Protein AF-0000000077736074 (afdb_homodimer)

Structure (mmCIF, N/CA/C/O backbone):
data_AF-0000000077736074-model_v1
#
loop_
_entity.id
_entity.type
_entity.pdbx_description
1 polymer Transposase
#
loop_
_atom_site.group_PDB
_atom_site.id
_atom_site.type_symbol
_atom_site.label_atom_id
_atom_site.label_alt_id
_atom_site.label_comp_id
_atom_site.label_asym_id
_atom_site.label_entity_id
_atom_site.label_seq_id
_atom_site.pdbx_PDB_ins_code
_atom_site.Cartn_x
_atom_site.Cartn_y
_atom_site.Cartn_z
_atom_site.occupancy
_atom_site.B_iso_or_equiv
_atom_site.auth_seq_id
_atom_site.auth_comp_id
_atom_site.auth_asym_id
_atom_site.auth_atom_id
_atom_site.pdbx_PDB_model_num
ATOM 1 N N . MET A 1 1 ? 5.012 41.062 -36.062 1 26.52 1 MET A N 1
ATOM 2 C CA . MET A 1 1 ? 4.418 39.875 -35.469 1 26.52 1 MET A CA 1
ATOM 3 C C . MET A 1 1 ? 5.164 39.5 -34.188 1 26.52 1 MET A C 1
ATOM 5 O O . MET A 1 1 ? 6.27 38.938 -34.25 1 26.52 1 MET A O 1
ATOM 9 N N . SER A 1 2 ? 4.98 40.219 -33 1 28.97 2 SER A N 1
ATOM 10 C CA . SER A 1 2 ? 5.742 40.312 -31.75 1 28.97 2 SER A CA 1
ATOM 11 C C . SER A 1 2 ? 5.59 39.031 -30.922 1 28.97 2 SER A C 1
ATOM 13 O O . SER A 1 2 ? 4.469 38.625 -30.625 1 28.97 2 SER A O 1
ATOM 15 N N . THR A 1 3 ? 6.508 37.969 -31.094 1 30.75 3 THR A N 1
ATOM 16 C CA . THR A 1 3 ? 6.645 36.688 -30.453 1 30.75 3 THR A CA 1
ATOM 17 C C . THR A 1 3 ? 6.723 36.812 -28.938 1 30.75 3 THR A C 1
ATOM 19 O O . THR A 1 3 ? 7.707 37.344 -28.406 1 30.75 3 THR A O 1
ATOM 22 N N . THR A 1 4 ? 5.594 37.125 -28.25 1 31.27 4 THR A N 1
ATOM 23 C CA . THR A 1 4 ? 5.449 37.281 -26.797 1 31.27 4 THR A CA 1
ATOM 24 C C . THR A 1 4 ? 5.883 36 -26.078 1 31.27 4 THR A C 1
ATOM 26 O O . THR A 1 4 ? 5.348 34.938 -26.344 1 31.27 4 THR A O 1
ATOM 29 N N . GLY A 1 5 ? 7.18 35.875 -25.719 1 29.95 5 GLY A N 1
ATOM 30 C CA . GLY A 1 5 ? 7.875 34.844 -24.969 1 29.95 5 GLY A CA 1
ATOM 31 C C . GLY A 1 5 ? 7.141 34.438 -23.703 1 29.95 5 GLY A C 1
ATOM 32 O O . GLY A 1 5 ? 6.75 35.281 -22.906 1 29.95 5 GLY A O 1
ATOM 33 N N . GLY A 1 6 ? 6.332 33.375 -23.703 1 27.77 6 GLY A N 1
ATOM 34 C CA . GLY A 1 6 ? 5.57 32.75 -22.641 1 27.77 6 GLY A CA 1
ATOM 35 C C . GLY A 1 6 ? 6.395 32.5 -21.391 1 27.77 6 GLY A C 1
ATOM 36 O O . GLY A 1 6 ? 7.371 31.75 -21.438 1 27.77 6 GLY A O 1
ATOM 37 N N . GLN A 1 7 ? 6.578 33.562 -20.547 1 26.11 7 GLN A N 1
ATOM 38 C CA . GLN A 1 7 ? 7.246 33.469 -19.25 1 26.11 7 GLN A CA 1
ATOM 39 C C . GLN A 1 7 ? 6.77 32.25 -18.469 1 26.11 7 GLN A C 1
ATOM 41 O O . GLN A 1 7 ? 5.574 32.094 -18.203 1 26.11 7 GLN A O 1
ATOM 46 N N . ARG A 1 8 ? 7.41 31.188 -18.484 1 32.72 8 ARG A N 1
ATOM 47 C CA . ARG A 1 8 ? 7.23 30.016 -17.641 1 32.72 8 ARG A CA 1
ATOM 48 C C . ARG A 1 8 ? 6.977 30.422 -16.188 1 32.72 8 ARG A C 1
ATOM 50 O O . ARG A 1 8 ? 7.812 31.094 -15.578 1 32.72 8 ARG A O 1
ATOM 57 N N . ARG A 1 9 ? 5.824 30.703 -15.742 1 27.42 9 ARG A N 1
ATOM 58 C CA . ARG A 1 9 ? 5.457 30.953 -14.352 1 27.42 9 ARG A CA 1
ATOM 59 C C . ARG A 1 9 ? 6.09 29.922 -13.422 1 27.42 9 ARG A C 1
ATOM 61 O O . ARG A 1 9 ? 5.754 28.75 -13.469 1 27.42 9 ARG A O 1
ATOM 68 N N . ARG A 1 10 ? 7.266 30.078 -12.945 1 31.48 10 ARG A N 1
ATOM 69 C CA . ARG A 1 10 ? 7.863 29.312 -11.859 1 31.48 10 ARG A CA 1
ATOM 70 C C . ARG A 1 10 ? 6.859 29.078 -10.734 1 31.48 10 ARG A C 1
ATOM 72 O O . ARG A 1 10 ? 6.312 30.031 -10.172 1 31.48 10 ARG A O 1
ATOM 79 N N . VAL A 1 11 ? 6.109 28.109 -10.875 1 31.89 11 VAL A N 1
ATOM 80 C CA . VAL A 1 11 ? 5.195 27.703 -9.82 1 31.89 11 VAL A CA 1
ATOM 81 C C . VAL A 1 11 ? 5.891 27.828 -8.461 1 31.89 11 VAL A C 1
ATOM 83 O O . VAL A 1 11 ? 6.918 27.188 -8.227 1 31.89 11 VAL A O 1
ATOM 86 N N . LYS A 1 12 ? 5.785 28.969 -7.797 1 35.47 12 LYS A N 1
ATOM 87 C CA . LYS A 1 12 ? 6.238 29.344 -6.457 1 35.47 12 LYS A CA 1
ATOM 88 C C . LYS A 1 12 ? 5.926 28.25 -5.449 1 35.47 12 LYS A C 1
ATOM 90 O O . LYS A 1 12 ? 4.781 27.797 -5.344 1 35.47 12 LYS A O 1
ATOM 95 N N . THR A 1 13 ? 6.902 27.375 -5.285 1 40.34 13 THR A N 1
ATOM 96 C CA . THR A 1 13 ? 6.824 26.219 -4.41 1 40.34 13 THR A CA 1
ATOM 97 C C . THR A 1 13 ? 6.684 26.641 -2.953 1 40.34 13 THR A C 1
ATOM 99 O O . THR A 1 13 ? 7.215 27.672 -2.547 1 40.34 13 THR A O 1
ATOM 102 N N . GLU A 1 14 ? 5.703 26.328 -2.197 1 44.94 14 GLU A N 1
ATOM 103 C CA . GLU A 1 14 ? 5.344 26.516 -0.793 1 44.94 14 GLU A CA 1
ATOM 104 C C . GLU A 1 14 ? 6.492 26.109 0.126 1 44.94 14 GLU A C 1
ATOM 106 O O . GLU A 1 14 ? 7.254 25.188 -0.185 1 44.94 14 GLU A O 1
ATOM 111 N N . CYS A 1 15 ? 6.941 27.094 1.007 1 47.72 15 CYS A N 1
ATOM 112 C CA . CYS A 1 15 ? 7.996 26.906 1.997 1 47.72 15 CYS A CA 1
ATOM 113 C C . CYS A 1 15 ? 7.586 25.875 3.037 1 47.72 15 CYS A C 1
ATOM 115 O O . CYS A 1 15 ? 6.875 26.188 3.992 1 47.72 15 CYS A O 1
ATOM 117 N N . ARG A 1 16 ? 7.605 24.594 2.809 1 61.16 16 ARG A N 1
ATOM 118 C CA . ARG A 1 16 ? 7.453 23.578 3.844 1 61.16 16 ARG A CA 1
ATOM 119 C C . ARG A 1 16 ? 8.805 22.969 4.219 1 61.16 16 ARG A C 1
ATOM 121 O O . ARG A 1 16 ? 9.828 23.328 3.648 1 61.16 16 ARG A O 1
ATOM 128 N N . ILE A 1 17 ? 8.805 22.484 5.438 1 60.69 17 ILE A N 1
ATOM 129 C CA . ILE A 1 17 ? 10 21.859 5.977 1 60.69 17 ILE A CA 1
ATOM 130 C C . ILE A 1 17 ? 10.812 21.219 4.84 1 60.69 17 ILE A C 1
ATOM 132 O O . ILE A 1 17 ? 12.039 21.25 4.855 1 60.69 17 ILE A O 1
ATOM 136 N N . ASN A 1 18 ? 10.031 20.812 3.906 1 62.84 18 ASN A N 1
ATOM 137 C CA . ASN A 1 18 ? 10.703 20.109 2.82 1 62.84 18 ASN A CA 1
ATOM 138 C C . ASN A 1 18 ? 11.594 21.047 2.01 1 62.84 18 ASN A C 1
ATOM 140 O O . ASN A 1 18 ? 12.688 20.672 1.596 1 62.84 18 ASN A O 1
ATOM 144 N N . GLN A 1 19 ? 11.133 22.172 1.848 1 62.81 19 GLN A N 1
ATOM 145 C CA . GLN A 1 19 ? 11.938 23.109 1.062 1 62.81 19 GLN A CA 1
ATOM 146 C C . GLN A 1 19 ? 13.219 23.484 1.801 1 62.81 19 GLN A C 1
ATOM 148 O O . GLN A 1 19 ? 14.281 23.625 1.186 1 62.81 19 GLN A O 1
ATOM 153 N N . TRP A 1 20 ? 13.047 23.562 3.027 1 67.69 20 TRP A N 1
ATOM 154 C CA . TRP A 1 20 ? 14.195 23.922 3.85 1 67.69 20 TRP A CA 1
ATOM 155 C C . TRP A 1 20 ? 15.195 22.781 3.924 1 67.69 20 TRP A C 1
ATOM 157 O O . TRP A 1 20 ? 16.406 23 3.816 1 67.69 20 TRP A O 1
ATOM 167 N N . PHE A 1 21 ? 14.703 21.703 4.039 1 68.44 21 PHE A N 1
ATOM 168 C CA . PHE A 1 21 ? 15.57 20.547 4.238 1 68.44 21 PHE A CA 1
ATOM 169 C C . PHE A 1 21 ? 16.031 19.969 2.9 1 68.44 21 PHE A C 1
ATOM 171 O O . PHE A 1 21 ? 17.078 19.344 2.818 1 68.44 21 PHE A O 1
ATOM 178 N N . LEU A 1 22 ? 15.273 20.203 1.953 1 65.12 22 LEU A N 1
ATOM 179 C CA . LEU A 1 22 ? 15.664 19.703 0.641 1 65.12 22 LEU A CA 1
ATOM 180 C C . LEU A 1 22 ? 16.922 20.406 0.142 1 65.12 22 LEU A C 1
ATOM 182 O O . LEU A 1 22 ? 17.703 19.812 -0.624 1 65.12 22 LEU A O 1
ATOM 186 N N . GLU A 1 23 ? 17.078 21.562 0.52 1 66.44 23 GLU A N 1
ATOM 187 C CA . GLU A 1 23 ? 18.203 22.344 0 1 66.44 23 GLU A CA 1
ATOM 188 C C . GLU A 1 23 ? 19.469 22.062 0.792 1 66.44 23 GLU A C 1
ATOM 190 O O . GLU A 1 23 ? 20.578 22.359 0.328 1 66.44 23 GLU A O 1
ATOM 195 N N . ASP A 1 24 ? 19.344 21.453 1.839 1 76.44 24 ASP A N 1
ATOM 196 C CA . ASP A 1 24 ? 20.5 21.156 2.691 1 76.44 24 ASP A CA 1
ATOM 197 C C . ASP A 1 24 ? 20.547 19.688 3.057 1 76.44 24 ASP A C 1
ATOM 199 O O . ASP A 1 24 ? 19.953 19.266 4.051 1 76.44 24 ASP A O 1
ATOM 203 N N . LYS A 1 25 ? 21.406 18.984 2.336 1 78.81 25 LYS A N 1
ATOM 204 C CA . LYS A 1 25 ? 21.5 17.547 2.545 1 78.81 25 LYS A CA 1
ATOM 205 C C . LYS A 1 25 ? 22.031 17.234 3.939 1 78.81 25 LYS A C 1
ATOM 207 O O . LYS A 1 25 ? 21.688 16.203 4.523 1 78.81 25 LYS A O 1
ATOM 212 N N . LYS A 1 26 ? 22.828 18.156 4.438 1 82 26 LYS A N 1
ATOM 213 C CA . LYS A 1 26 ? 23.344 17.953 5.789 1 82 26 LYS A CA 1
ATOM 214 C C . LYS A 1 26 ? 22.219 18.047 6.824 1 82 26 LYS A C 1
ATOM 216 O O . LYS A 1 26 ? 22.188 17.266 7.773 1 82 26 LYS A O 1
ATOM 221 N N . ALA A 1 27 ? 21.391 19 6.598 1 82.38 27 ALA A N 1
ATOM 222 C CA . ALA A 1 27 ? 20.25 19.141 7.488 1 82.38 27 ALA A CA 1
ATOM 223 C C . ALA A 1 27 ? 19.312 17.938 7.379 1 82.38 27 ALA A C 1
ATOM 225 O O . ALA A 1 27 ? 18.781 17.469 8.391 1 82.38 27 ALA A O 1
ATOM 226 N N . LEU A 1 28 ? 19.188 17.469 6.219 1 84.12 28 LEU A N 1
ATOM 227 C CA . LEU A 1 28 ? 18.359 16.297 5.996 1 84.12 28 LEU A CA 1
ATOM 228 C C . LEU A 1 28 ? 18.922 15.062 6.691 1 84.12 28 LEU A C 1
ATOM 230 O O . LEU A 1 28 ? 18.188 14.281 7.293 1 84.12 28 LEU A O 1
ATOM 234 N N . LEU A 1 29 ? 20.172 14.969 6.555 1 86.81 29 LEU A N 1
ATOM 235 C CA . LEU A 1 29 ? 20.844 13.852 7.223 1 86.81 29 LEU A CA 1
ATOM 236 C C . LEU A 1 29 ? 20.688 13.953 8.734 1 86.81 29 LEU A C 1
ATOM 238 O O . LEU A 1 29 ? 20.469 12.945 9.414 1 86.81 29 LEU A O 1
ATOM 242 N N . SER A 1 30 ? 20.844 15.133 9.211 1 87.31 30 SER A N 1
ATOM 243 C CA . SER A 1 30 ? 20.656 15.359 10.641 1 87.31 30 SER A CA 1
ATOM 244 C C . SER A 1 30 ? 19.25 14.961 11.078 1 87.31 30 SER A C 1
ATOM 246 O O . SER A 1 30 ? 19.062 14.328 12.125 1 87.31 30 SER A O 1
ATOM 248 N N . LEU A 1 31 ? 18.297 15.359 10.328 1 88.5 31 LEU A N 1
ATOM 249 C CA . LEU A 1 31 ? 16.922 14.984 10.609 1 88.5 31 LEU A CA 1
ATOM 250 C C . LEU A 1 31 ? 16.75 13.469 10.578 1 88.5 31 LEU A C 1
ATOM 252 O O . LEU A 1 31 ? 16.125 12.891 11.469 1 88.5 31 LEU A O 1
ATOM 256 N N . TYR A 1 32 ? 17.328 12.836 9.609 1 88.38 32 TYR A N 1
ATOM 257 C CA . TYR A 1 32 ? 17.281 11.383 9.5 1 88.38 32 TYR A CA 1
ATOM 258 C C . TYR A 1 32 ? 17.875 10.727 10.742 1 88.38 32 TYR A C 1
ATOM 260 O O . TYR A 1 32 ? 17.281 9.82 11.32 1 88.38 32 TYR A O 1
ATOM 268 N N . ASN A 1 33 ? 19.016 11.203 11.102 1 89.62 33 ASN A N 1
ATOM 269 C CA . ASN A 1 33 ? 19.703 10.664 12.273 1 89.62 33 ASN A CA 1
ATOM 270 C C . ASN A 1 33 ? 18.891 10.852 13.547 1 89.62 33 ASN A C 1
ATOM 272 O O . ASN A 1 33 ? 18.875 9.984 14.414 1 89.62 33 ASN A O 1
ATOM 276 N N . ALA A 1 34 ? 18.25 11.93 13.602 1 89.75 34 ALA A N 1
ATOM 277 C CA . ALA A 1 34 ? 17.422 12.211 14.766 1 89.75 34 ALA A CA 1
ATOM 278 C C . ALA A 1 34 ? 16.234 11.242 14.852 1 89.75 34 ALA A C 1
ATOM 280 O O . ALA A 1 34 ? 15.938 10.711 15.922 1 89.75 34 ALA A O 1
ATOM 281 N N . ILE A 1 35 ? 15.641 10.977 13.742 1 90.06 35 ILE A N 1
ATOM 282 C CA . ILE A 1 35 ? 14.445 10.148 13.688 1 90.06 35 ILE A CA 1
ATOM 283 C C . ILE A 1 35 ? 14.828 8.68 13.867 1 90.06 35 ILE A C 1
ATOM 285 O O . ILE A 1 35 ? 14.172 7.945 14.617 1 90.06 35 ILE A O 1
ATOM 289 N N . ARG A 1 36 ? 15.906 8.281 13.211 1 89.69 36 ARG A N 1
ATOM 290 C CA . ARG A 1 36 ? 16.266 6.871 13.141 1 89.69 36 ARG A CA 1
ATOM 291 C C . ARG A 1 36 ? 17.219 6.492 14.281 1 89.69 36 ARG A C 1
ATOM 293 O O . ARG A 1 36 ? 17.531 5.312 14.461 1 89.69 36 ARG A O 1
ATOM 300 N N . LYS A 1 37 ? 17.641 7.496 14.992 1 88.44 37 LYS A N 1
ATOM 301 C CA . LYS A 1 37 ? 18.609 7.285 16.062 1 88.44 37 LYS A CA 1
ATOM 302 C C . LYS A 1 37 ? 19.875 6.609 15.547 1 88.44 37 LYS A C 1
ATOM 304 O O . LYS A 1 37 ? 20.328 5.617 16.109 1 88.44 37 LYS A O 1
ATOM 309 N N . THR A 1 38 ? 20.266 7.102 14.477 1 87.81 38 THR A N 1
ATOM 310 C CA . THR A 1 38 ? 21.516 6.66 13.852 1 87.81 38 THR A CA 1
ATOM 311 C C . THR A 1 38 ? 22.547 7.773 13.898 1 87.81 38 THR A C 1
ATOM 313 O O . THR A 1 38 ? 22.281 8.867 14.398 1 87.81 38 THR A O 1
ATOM 316 N N . ASN A 1 39 ? 23.797 7.41 13.422 1 87.38 39 ASN A N 1
ATOM 317 C CA . ASN A 1 39 ? 24.875 8.391 13.375 1 87.38 39 ASN A CA 1
ATOM 318 C C . ASN A 1 39 ? 25.625 8.344 12.047 1 87.38 39 ASN A C 1
ATOM 320 O O . ASN A 1 39 ? 26.844 8.281 12.023 1 87.38 39 ASN A O 1
ATOM 324 N N . ILE A 1 40 ? 24.797 8.375 11.086 1 85.88 40 ILE A N 1
ATOM 325 C CA . ILE A 1 40 ? 25.391 8.375 9.75 1 85.88 40 ILE A CA 1
ATOM 326 C C . ILE A 1 40 ? 26.016 9.734 9.469 1 85.88 40 ILE A C 1
ATOM 328 O O . ILE A 1 40 ? 25.438 10.773 9.797 1 85.88 40 ILE A O 1
ATOM 332 N N . THR A 1 41 ? 27.172 9.773 8.82 1 85.81 41 THR A N 1
ATOM 333 C CA . THR A 1 41 ? 27.875 11.039 8.633 1 85.81 41 THR A CA 1
ATOM 334 C C . THR A 1 41 ? 28 11.375 7.152 1 85.81 41 THR A C 1
ATOM 336 O O . THR A 1 41 ? 28.25 12.523 6.793 1 85.81 41 THR A O 1
ATOM 339 N N . ASP A 1 42 ? 27.828 10.391 6.297 1 85.75 42 ASP A N 1
ATOM 340 C CA . ASP A 1 42 ? 28 10.625 4.867 1 85.75 42 ASP A CA 1
ATOM 341 C C . ASP A 1 42 ? 26.672 11.031 4.223 1 85.75 42 ASP A C 1
ATOM 343 O O . ASP A 1 42 ? 25.859 10.172 3.893 1 85.75 42 ASP A O 1
ATOM 347 N N . TRP A 1 43 ? 26.625 12.344 3.934 1 79.06 43 TRP A N 1
ATOM 348 C CA . TRP A 1 43 ? 25.391 12.859 3.383 1 79.06 43 TRP A CA 1
ATOM 349 C C . TRP A 1 43 ? 25.219 12.461 1.92 1 79.06 43 TRP A C 1
ATOM 351 O O . TRP A 1 43 ? 24.125 12.539 1.362 1 79.06 43 TRP A O 1
ATOM 361 N N . ARG A 1 44 ? 26.312 11.938 1.241 1 77.69 44 ARG A N 1
ATOM 362 C CA . ARG A 1 44 ? 26.25 11.57 -0.17 1 77.69 44 ARG A CA 1
ATOM 363 C C . ARG A 1 44 ? 25.406 10.32 -0.371 1 77.69 44 ARG A C 1
ATOM 365 O O . ARG A 1 44 ? 24.969 10.039 -1.486 1 77.69 44 ARG A O 1
ATOM 372 N N . ALA A 1 45 ? 25.078 9.711 0.7 1 76.12 45 ALA A N 1
ATOM 373 C CA . ALA A 1 45 ? 24.266 8.5 0.618 1 76.12 45 ALA A CA 1
ATOM 374 C C . ALA A 1 45 ? 22.797 8.844 0.4 1 76.12 45 ALA A C 1
ATOM 376 O O . ALA A 1 45 ? 22 7.98 0.015 1 76.12 45 ALA A O 1
ATOM 377 N N . ILE A 1 46 ? 22.406 10.133 0.685 1 78.69 46 ILE A N 1
ATOM 378 C CA . ILE A 1 46 ? 21.016 10.555 0.573 1 78.69 46 ILE A CA 1
ATOM 379 C C . ILE A 1 46 ? 20.672 10.844 -0.887 1 78.69 46 ILE A C 1
ATOM 381 O O . ILE A 1 46 ? 21.391 11.594 -1.556 1 78.69 46 ILE A O 1
ATOM 385 N N . ARG A 1 47 ? 19.703 10.125 -1.354 1 77.5 47 ARG A N 1
ATOM 386 C CA . ARG A 1 47 ? 19.172 10.406 -2.68 1 77.5 47 ARG A CA 1
ATOM 387 C C . ARG A 1 47 ? 17.734 10.914 -2.588 1 77.5 47 ARG A C 1
ATOM 389 O O . ARG A 1 47 ? 16.859 10.234 -2.039 1 77.5 47 ARG A O 1
ATOM 396 N N . LEU A 1 48 ? 17.562 12.109 -3.082 1 72.12 48 LEU A N 1
ATOM 397 C CA . LEU A 1 48 ? 16.219 12.703 -3.062 1 72.12 48 LEU A CA 1
ATOM 398 C C . LEU A 1 48 ? 15.367 12.156 -4.199 1 72.12 48 LEU A C 1
ATOM 400 O O . LEU A 1 48 ? 15.859 11.961 -5.316 1 72.12 48 LEU A O 1
ATOM 404 N N . ASN A 1 49 ? 14.156 11.68 -3.805 1 66 49 ASN A N 1
ATOM 405 C CA . ASN A 1 49 ? 13.188 11.227 -4.797 1 66 49 ASN A CA 1
ATOM 406 C C . ASN A 1 49 ? 12.086 12.258 -5.02 1 66 49 ASN A C 1
ATOM 408 O O . ASN A 1 49 ? 11.57 12.836 -4.062 1 66 49 ASN A O 1
ATOM 412 N N . SER A 1 50 ? 12.164 12.961 -6.191 1 57.31 50 SER A N 1
ATOM 413 C CA . SER A 1 50 ? 11.094 13.922 -6.453 1 57.31 50 SER A CA 1
ATOM 414 C C . SER A 1 50 ? 9.805 13.219 -6.844 1 57.31 50 SER A C 1
ATOM 416 O O . SER A 1 50 ? 9.812 12.336 -7.707 1 57.31 50 SER A O 1
ATOM 418 N N . LEU A 1 51 ? 8.922 13.305 -5.922 1 53.38 51 LEU A N 1
ATOM 419 C CA . LEU A 1 51 ? 7.602 12.859 -6.348 1 53.38 51 LEU A CA 1
ATOM 420 C C . LEU A 1 51 ? 6.992 13.844 -7.344 1 53.38 51 LEU A C 1
ATOM 422 O O . LEU A 1 51 ? 5.863 13.656 -7.801 1 53.38 51 LEU A O 1
ATOM 426 N N . LYS A 1 52 ? 7.934 14.859 -7.719 1 47.88 52 LYS A N 1
ATOM 427 C CA . LYS A 1 52 ? 7.559 15.859 -8.711 1 47.88 52 LYS A CA 1
ATOM 428 C C . LYS A 1 52 ? 7.277 15.219 -10.062 1 47.88 52 LYS A C 1
ATOM 430 O O . LYS A 1 52 ? 8.039 14.359 -10.516 1 47.88 52 LYS A O 1
ATOM 435 N N . GLY A 1 53 ? 5.844 15.016 -10.273 1 46.09 53 GLY A N 1
ATOM 436 C CA . GLY A 1 53 ? 5.324 14.516 -11.531 1 46.09 53 GLY A CA 1
ATOM 437 C C . GLY A 1 53 ? 4.598 13.188 -11.398 1 46.09 53 GLY A C 1
ATOM 438 O O . GLY A 1 53 ? 3.955 12.727 -12.344 1 46.09 53 GLY A O 1
ATOM 439 N N . VAL A 1 54 ? 5.012 12.594 -10.406 1 44.12 54 VAL A N 1
ATOM 440 C CA . VAL A 1 54 ? 4.336 11.305 -10.281 1 44.12 54 VAL A CA 1
ATOM 441 C C . VAL A 1 54 ? 2.924 11.516 -9.742 1 44.12 54 VAL A C 1
ATOM 443 O O . VAL A 1 54 ? 1.991 10.812 -10.141 1 44.12 54 VAL A O 1
ATOM 446 N N . LEU A 1 55 ? 2.951 12.406 -8.766 1 43.56 55 LEU A N 1
ATOM 447 C CA . LEU A 1 55 ? 1.616 12.633 -8.219 1 43.56 55 LEU A CA 1
ATOM 448 C C . LEU A 1 55 ? 1.078 13.992 -8.641 1 43.56 55 LEU A C 1
ATOM 450 O O . LEU A 1 55 ? 1.748 15.016 -8.453 1 43.56 55 LEU A O 1
ATOM 454 N N . PHE A 1 56 ? 0.369 14.07 -9.695 1 38.25 56 PHE A N 1
ATOM 455 C CA . PHE A 1 56 ? -0.178 15.32 -10.219 1 38.25 56 PHE A CA 1
ATOM 456 C C . PHE A 1 56 ? -0.41 16.312 -9.086 1 38.25 56 PHE A C 1
ATOM 458 O O . PHE A 1 56 ? -0.145 17.516 -9.242 1 38.25 56 PHE A O 1
ATOM 465 N N . ASN A 1 57 ? -1.214 16.016 -8.219 1 39.72 57 ASN A N 1
ATOM 466 C CA . ASN A 1 57 ? -1.724 17 -7.262 1 39.72 57 ASN A CA 1
ATOM 467 C C . ASN A 1 57 ? -0.922 16.984 -5.961 1 39.72 57 ASN A C 1
ATOM 469 O O . ASN A 1 57 ? -1.415 17.406 -4.918 1 39.72 57 ASN A O 1
ATOM 473 N N . ILE A 1 58 ? 0.089 16.297 -6.035 1 40.75 58 ILE A N 1
ATOM 474 C CA . ILE A 1 58 ? 0.743 16.312 -4.73 1 40.75 58 ILE A CA 1
ATOM 475 C C . ILE A 1 58 ? 1.211 17.734 -4.422 1 40.75 58 ILE A C 1
ATOM 477 O O . ILE A 1 58 ? 1.906 18.359 -5.227 1 40.75 58 ILE A O 1
ATOM 481 N N . MET A 1 59 ? 0.492 18.391 -3.715 1 41.62 59 MET A N 1
ATOM 482 C CA . MET A 1 59 ? 1.097 19.594 -3.16 1 41.62 59 MET A CA 1
ATOM 483 C C . MET A 1 59 ? 2.578 19.375 -2.873 1 41.62 59 MET A C 1
ATOM 485 O O . MET A 1 59 ? 2.975 18.312 -2.41 1 41.62 59 MET A O 1
ATOM 489 N N . ARG A 1 60 ? 3.422 20 -3.5 1 45.22 60 ARG A N 1
ATOM 490 C CA . ARG A 1 60 ? 4.871 20.172 -3.479 1 45.22 60 ARG A CA 1
ATOM 491 C C . ARG A 1 60 ? 5.434 19.891 -2.086 1 45.22 60 ARG A C 1
ATOM 493 O O . ARG A 1 60 ? 6.648 19.828 -1.905 1 45.22 60 ARG A O 1
ATOM 500 N N . ASN A 1 61 ? 4.492 19.641 -1.164 1 48.72 61 ASN A N 1
ATOM 501 C CA . ASN A 1 61 ? 5.02 19.781 0.189 1 48.72 61 ASN A CA 1
ATOM 502 C C . ASN A 1 61 ? 5.512 18.438 0.734 1 48.72 61 ASN A C 1
ATOM 504 O O . ASN A 1 61 ? 5.957 18.359 1.88 1 48.72 61 ASN A O 1
ATOM 508 N N . ASP A 1 62 ? 5.492 17.5 -0.15 1 61.16 62 ASP A N 1
ATOM 509 C CA . ASP A 1 62 ? 5.828 16.156 0.306 1 61.16 62 ASP A CA 1
ATOM 510 C C . ASP A 1 62 ? 7.25 15.789 -0.102 1 61.16 62 ASP A C 1
ATOM 512 O O . ASP A 1 62 ? 7.73 16.203 -1.16 1 61.16 62 ASP A O 1
ATOM 516 N N . LEU A 1 63 ? 7.996 15.523 0.998 1 65 63 LEU A N 1
ATOM 517 C CA . LEU A 1 63 ? 9.383 15.133 0.766 1 65 63 LEU A CA 1
ATOM 518 C C . LEU A 1 63 ? 9.539 13.617 0.835 1 65 63 LEU A C 1
ATOM 520 O O . LEU A 1 63 ? 8.945 12.961 1.701 1 65 63 LEU A O 1
ATOM 524 N N . SER A 1 64 ? 10.102 13.094 -0.213 1 70.69 64 SER A N 1
ATOM 525 C CA . SER A 1 64 ? 10.57 11.711 -0.12 1 70.69 64 SER A CA 1
ATOM 526 C C . SER A 1 64 ? 12.047 11.602 -0.474 1 70.69 64 SER A C 1
ATOM 528 O O . SER A 1 64 ? 12.547 12.344 -1.326 1 70.69 64 SER A O 1
ATOM 530 N N . PHE A 1 65 ? 12.727 10.883 0.286 1 74.06 65 PHE A N 1
ATOM 531 C CA . PHE A 1 65 ? 14.125 10.641 -0.07 1 74.06 65 PHE A CA 1
ATOM 532 C C . PHE A 1 65 ? 14.539 9.227 0.31 1 74.06 65 PHE A C 1
ATOM 534 O O . PHE A 1 65 ? 13.859 8.555 1.088 1 74.06 65 PHE A O 1
ATOM 541 N N . THR A 1 66 ? 15.531 8.742 -0.336 1 74.25 66 THR A N 1
ATOM 542 C CA . THR A 1 66 ? 16.062 7.418 -0.05 1 74.25 66 THR A CA 1
ATOM 543 C C . THR A 1 66 ? 17.453 7.512 0.574 1 74.25 66 THR A C 1
ATOM 545 O O . THR A 1 66 ? 18.188 8.461 0.312 1 74.25 66 THR A O 1
ATOM 548 N N . LEU A 1 67 ? 17.672 6.695 1.479 1 75 67 LEU A N 1
ATOM 549 C CA . LEU A 1 67 ? 19.031 6.453 1.962 1 75 67 LEU A CA 1
ATOM 550 C C . LEU A 1 67 ? 19.609 5.188 1.34 1 75 67 LEU A C 1
ATOM 552 O O . LEU A 1 67 ? 19.328 4.078 1.797 1 75 67 LEU A O 1
ATOM 556 N N . GLY A 1 68 ? 20.375 5.297 0.345 1 71.94 68 GLY A N 1
ATOM 557 C CA . GLY A 1 68 ? 20.797 4.148 -0.436 1 71.94 68 GLY A CA 1
ATOM 558 C C . GLY A 1 68 ? 19.641 3.363 -1.029 1 71.94 68 GLY A C 1
ATOM 559 O O . GLY A 1 68 ? 18.688 3.947 -1.546 1 71.94 68 GLY A O 1
ATOM 560 N N . GLU A 1 69 ? 19.828 2.129 -0.981 1 77.56 69 GLU A N 1
ATOM 561 C CA . GLU A 1 69 ? 18.797 1.226 -1.469 1 77.56 69 GLU A CA 1
ATOM 562 C C . GLU A 1 69 ? 18.094 0.515 -0.315 1 77.56 69 GLU A C 1
ATOM 564 O O . GLU A 1 69 ? 17.312 -0.407 -0.534 1 77.56 69 GLU A O 1
ATOM 569 N N . GLU A 1 70 ? 18.359 1.153 0.828 1 84.88 70 GLU A N 1
ATOM 570 C CA . GLU A 1 70 ? 17.922 0.396 1.998 1 84.88 70 GLU A CA 1
ATOM 571 C C . GLU A 1 70 ? 16.578 0.912 2.529 1 84.88 70 GLU A C 1
ATOM 573 O O . GLU A 1 70 ? 15.727 0.126 2.934 1 84.88 70 GLU A O 1
ATOM 578 N N . GLU A 1 71 ? 16.516 2.248 2.467 1 89.44 71 GLU A N 1
ATOM 579 C CA . GLU A 1 71 ? 15.305 2.816 3.053 1 89.44 71 GLU A CA 1
ATOM 580 C C . GLU A 1 71 ? 14.742 3.934 2.18 1 89.44 71 GLU A C 1
ATOM 582 O O . GLU A 1 71 ? 15.5 4.645 1.511 1 89.44 71 GLU A O 1
ATOM 587 N N . ILE A 1 72 ? 13.469 3.998 2.127 1 87.31 72 ILE A N 1
ATOM 588 C CA . ILE A 1 72 ? 12.75 5.109 1.514 1 87.31 72 ILE A CA 1
ATOM 589 C C . ILE A 1 72 ? 11.914 5.828 2.57 1 87.31 72 ILE A C 1
ATOM 591 O O . ILE A 1 72 ? 11.078 5.211 3.238 1 87.31 72 ILE A O 1
ATOM 595 N N . ILE A 1 73 ? 12.211 7.078 2.711 1 87.81 73 ILE A N 1
ATOM 596 C CA . ILE A 1 73 ? 11.586 7.875 3.766 1 87.81 73 ILE A CA 1
ATOM 597 C C . ILE A 1 73 ? 10.594 8.859 3.156 1 87.81 73 ILE A C 1
ATOM 599 O O . ILE A 1 73 ? 10.945 9.633 2.266 1 87.81 73 ILE A O 1
ATOM 603 N N . LEU A 1 74 ? 9.414 8.734 3.586 1 86.5 74 LEU A N 1
ATOM 604 C CA . LEU A 1 74 ? 8.383 9.688 3.197 1 86.5 74 LEU A CA 1
ATOM 605 C C . LEU A 1 74 ? 8.031 10.609 4.359 1 86.5 74 LEU A C 1
ATOM 607 O O . LEU A 1 74 ? 7.727 10.148 5.457 1 86.5 74 LEU A O 1
ATOM 611 N N . MET A 1 75 ? 8.094 11.875 4.117 1 85.31 75 MET A N 1
ATOM 612 C CA . MET A 1 75 ? 7.828 12.859 5.16 1 85.31 75 MET A CA 1
ATOM 613 C C . MET A 1 75 ? 6.82 13.898 4.68 1 85.31 75 MET A C 1
ATOM 615 O O . MET A 1 75 ? 6.852 14.312 3.52 1 85.31 75 MET A O 1
ATOM 619 N N . GLU A 1 76 ? 5.98 14.266 5.586 1 79.94 76 GLU A N 1
ATOM 620 C CA . GLU A 1 76 ? 4.996 15.312 5.328 1 79.94 76 GLU A CA 1
ATOM 621 C C . GLU A 1 76 ? 4.875 16.266 6.516 1 79.94 76 GLU A C 1
ATOM 623 O O . GLU A 1 76 ? 5.121 15.867 7.66 1 79.94 76 GLU A O 1
ATOM 628 N N . GLU A 1 77 ? 4.633 17.438 6.219 1 80 77 GLU A N 1
ATOM 629 C CA . GLU A 1 77 ? 4.301 18.422 7.258 1 80 77 GLU A CA 1
ATOM 630 C C . GLU A 1 77 ? 2.805 18.703 7.281 1 80 77 GLU A C 1
ATOM 632 O O . GLU A 1 77 ? 2.18 18.859 6.23 1 80 77 GLU A O 1
ATOM 637 N N . GLN A 1 78 ? 2.32 18.703 8.414 1 75.56 78 GLN A N 1
ATOM 638 C CA . GLN A 1 78 ? 0.893 18.953 8.555 1 75.56 78 GLN A CA 1
ATOM 639 C C . GLN A 1 78 ? 0.637 20.031 9.609 1 75.56 78 GLN A C 1
ATOM 641 O O . GLN A 1 78 ? 1.138 19.953 10.727 1 75.56 78 GLN A O 1
ATOM 646 N N . SER A 1 79 ? -0.055 21.047 9.133 1 71.69 79 SER A N 1
ATOM 647 C CA . SER A 1 79 ? -0.446 22.094 10.078 1 71.69 79 SER A CA 1
ATOM 648 C C . SER A 1 79 ? -1.862 21.859 10.594 1 71.69 79 SER A C 1
ATOM 650 O O . SER A 1 79 ? -2.227 22.359 11.664 1 71.69 79 SER A O 1
ATOM 652 N N . THR A 1 80 ? -2.619 21.203 9.742 1 67 80 THR A N 1
ATOM 653 C CA . THR A 1 80 ? -3.982 20.828 10.117 1 67 80 THR A CA 1
ATOM 654 C C . THR A 1 80 ? -4.152 19.312 10.133 1 67 80 THR A C 1
ATOM 656 O O . THR A 1 80 ? -3.566 18.609 9.305 1 67 80 THR A O 1
ATOM 659 N N . PRO A 1 81 ? -4.93 18.938 11.117 1 70.19 81 PRO A N 1
ATOM 660 C CA . PRO A 1 81 ? -5.121 17.484 11.172 1 70.19 81 PRO A CA 1
ATOM 661 C C . PRO A 1 81 ? -5.73 16.906 9.898 1 70.19 81 PRO A C 1
ATOM 663 O O . PRO A 1 81 ? -6.594 17.547 9.281 1 70.19 81 PRO A O 1
ATOM 666 N N . ASN A 1 82 ? -5.172 15.93 9.414 1 74.31 82 ASN A N 1
ATOM 667 C CA . ASN A 1 82 ? -5.664 15.141 8.281 1 74.31 82 ASN A CA 1
ATOM 668 C C . ASN A 1 82 ? -5.785 13.664 8.641 1 74.31 82 ASN A C 1
ATOM 670 O O . ASN A 1 82 ? -4.793 13.016 8.977 1 74.31 82 ASN A O 1
ATOM 674 N N . GLY A 1 83 ? -7.059 13.188 8.656 1 78.94 83 GLY A N 1
ATOM 675 C CA . GLY A 1 83 ? -7.293 11.805 9.047 1 78.94 83 GLY A CA 1
ATOM 676 C C . GLY A 1 83 ? -6.887 10.805 7.977 1 78.94 83 GLY A C 1
ATOM 677 O O . GLY A 1 83 ? -6.93 9.594 8.203 1 78.94 83 GLY A O 1
ATOM 678 N N . ASN A 1 84 ? -6.336 11.297 6.855 1 85.25 84 ASN A N 1
ATOM 679 C CA . ASN A 1 84 ? -6.086 10.414 5.723 1 85.25 84 ASN A CA 1
ATOM 680 C C . ASN A 1 84 ? -4.609 10.383 5.348 1 85.25 84 ASN A C 1
ATOM 682 O O . ASN A 1 84 ? -4.258 10.023 4.223 1 85.25 84 ASN A O 1
ATOM 686 N N . MET A 1 85 ? -3.814 10.75 6.301 1 86.5 85 MET A N 1
ATOM 687 C CA . MET A 1 85 ? -2.381 10.805 6.027 1 86.5 85 MET A CA 1
ATOM 688 C C . MET A 1 85 ? -1.828 9.422 5.727 1 86.5 85 MET A C 1
ATOM 690 O O . MET A 1 85 ? -1.062 9.242 4.777 1 86.5 85 MET A O 1
ATOM 694 N N . PRO A 1 86 ? -2.289 8.414 6.492 1 91.62 86 PRO A N 1
ATOM 695 C CA . PRO A 1 86 ? -1.769 7.086 6.168 1 91.62 86 PRO A CA 1
ATOM 696 C C . PRO A 1 86 ? -2.123 6.645 4.75 1 91.62 86 PRO A C 1
ATOM 698 O O . PRO A 1 86 ? -1.288 6.059 4.055 1 91.62 86 PRO A O 1
ATOM 701 N N . LEU A 1 87 ? -3.311 6.961 4.352 1 89.88 87 LEU A N 1
ATOM 702 C CA . LEU A 1 87 ? -3.736 6.605 3.004 1 89.88 87 LEU A CA 1
ATOM 703 C C . LEU A 1 87 ? -2.939 7.379 1.96 1 89.88 87 LEU A C 1
ATOM 705 O O . LEU A 1 87 ? -2.535 6.82 0.938 1 89.88 87 LEU A O 1
ATOM 709 N N . ARG A 1 88 ? -2.74 8.664 2.197 1 83.81 88 ARG A N 1
ATOM 710 C CA . ARG A 1 88 ? -1.954 9.492 1.285 1 83.81 88 ARG A CA 1
ATOM 711 C C . ARG A 1 88 ? -0.54 8.938 1.129 1 83.81 88 ARG A C 1
ATOM 713 O O . ARG A 1 88 ? -0.042 8.805 0.01 1 83.81 88 ARG A O 1
ATOM 720 N N . LEU A 1 89 ? 0.056 8.664 2.242 1 88.31 89 LEU A N 1
ATOM 721 C CA . LEU A 1 89 ? 1.417 8.133 2.215 1 88.31 89 LEU A CA 1
ATOM 722 C C . LEU A 1 89 ? 1.452 6.754 1.566 1 88.31 89 LEU A C 1
ATOM 724 O O . LEU A 1 89 ? 2.43 6.402 0.902 1 88.31 89 LEU A O 1
ATOM 728 N N . PHE A 1 90 ? 0.383 5.977 1.693 1 92.31 90 PHE A N 1
ATOM 729 C CA . PHE A 1 90 ? 0.225 4.703 0.998 1 92.31 90 PHE A CA 1
ATOM 730 C C . PHE A 1 90 ? 0.281 4.902 -0.512 1 92.31 90 PHE A C 1
ATOM 732 O O . PHE A 1 90 ? 1.007 4.191 -1.21 1 92.31 90 PHE A O 1
ATOM 739 N N . PHE A 1 91 ? -0.373 5.875 -0.983 1 82.88 91 PHE A N 1
ATOM 740 C CA . PHE A 1 91 ? -0.396 6.172 -2.41 1 82.88 91 PHE A CA 1
ATOM 741 C C . PHE A 1 91 ? 0.97 6.652 -2.887 1 82.88 91 PHE A C 1
ATOM 743 O O . PHE A 1 91 ? 1.43 6.27 -3.963 1 82.88 91 PHE A O 1
ATOM 750 N N . TYR A 1 92 ? 1.604 7.492 -2.068 1 80.75 92 TYR A N 1
ATOM 751 C CA . TYR A 1 92 ? 2.928 7.988 -2.428 1 80.75 92 TYR A CA 1
ATOM 752 C C . TYR A 1 92 ? 3.914 6.84 -2.588 1 80.75 92 TYR A C 1
ATOM 754 O O . TYR A 1 92 ? 4.672 6.793 -3.561 1 80.75 92 TYR A O 1
ATOM 762 N N . LEU A 1 93 ? 3.852 5.969 -1.667 1 88.88 93 LEU A N 1
ATOM 763 C CA . LEU A 1 93 ? 4.773 4.84 -1.701 1 88.88 93 LEU A CA 1
ATOM 764 C C . LEU A 1 93 ? 4.516 3.963 -2.922 1 88.88 93 LEU A C 1
ATOM 766 O O . LEU A 1 93 ? 5.457 3.51 -3.576 1 88.88 93 LEU A O 1
ATOM 770 N N . ALA A 1 94 ? 3.254 3.672 -3.164 1 84 94 ALA A N 1
ATOM 771 C CA . ALA A 1 94 ? 2.908 2.861 -4.328 1 84 94 ALA A CA 1
ATOM 772 C C . ALA A 1 94 ? 3.492 3.457 -5.605 1 84 94 ALA A C 1
ATOM 774 O O . ALA A 1 94 ? 4.066 2.736 -6.426 1 84 94 ALA A O 1
ATOM 775 N N . LYS A 1 95 ? 3.422 4.734 -5.715 1 77.25 95 LYS A N 1
ATOM 776 C CA . LYS A 1 95 ? 3.953 5.414 -6.891 1 77.25 95 LYS A CA 1
ATOM 777 C C . LYS A 1 95 ? 5.477 5.332 -6.93 1 77.25 95 LYS A C 1
ATOM 779 O O . LYS A 1 95 ? 6.062 5.098 -7.988 1 77.25 95 LYS A O 1
ATOM 784 N N . LEU A 1 96 ? 6.086 5.547 -5.859 1 79.5 96 LEU A N 1
ATOM 785 C CA . LEU A 1 96 ? 7.543 5.496 -5.781 1 79.5 96 LEU A CA 1
ATOM 786 C C . LEU A 1 96 ? 8.062 4.105 -6.125 1 79.5 96 LEU A C 1
ATOM 788 O O . LEU A 1 96 ? 9.016 3.965 -6.887 1 79.5 96 LEU A O 1
ATOM 792 N N . TYR A 1 97 ? 7.395 3.055 -5.539 1 84 97 TYR A N 1
ATOM 793 C CA . TYR A 1 97 ? 7.789 1.685 -5.852 1 84 97 TYR A CA 1
ATOM 794 C C . TYR A 1 97 ? 7.551 1.368 -7.324 1 84 97 TYR A C 1
ATOM 796 O O . TYR A 1 97 ? 8.352 0.678 -7.953 1 84 97 TYR A O 1
ATOM 804 N N . GLN A 1 98 ? 6.465 1.85 -7.809 1 77.06 98 GLN A N 1
ATOM 805 C CA . GLN A 1 98 ? 6.148 1.612 -9.211 1 77.06 98 GLN A CA 1
ATOM 806 C C . GLN A 1 98 ? 7.215 2.215 -10.125 1 77.06 98 GLN A C 1
ATOM 808 O O . GLN A 1 98 ? 7.578 1.619 -11.141 1 77.06 98 GLN A O 1
ATOM 813 N N . HIS A 1 99 ? 7.66 3.295 -9.766 1 70.69 99 HIS A N 1
ATOM 814 C CA . HIS A 1 99 ? 8.688 3.963 -10.547 1 70.69 99 HIS A CA 1
ATOM 815 C C . HIS A 1 99 ? 10.055 3.309 -10.344 1 70.69 99 HIS A C 1
ATOM 817 O O . HIS A 1 99 ? 10.898 3.33 -11.234 1 70.69 99 HIS A O 1
ATOM 823 N N . GLY A 1 100 ? 10.266 2.791 -9.219 1 72.31 100 GLY A N 1
ATOM 824 C CA . GLY A 1 100 ? 11.57 2.254 -8.867 1 72.31 100 GLY A CA 1
ATOM 825 C C . GLY A 1 100 ? 11.742 0.8 -9.266 1 72.31 100 GLY A C 1
ATOM 826 O O . GLY A 1 100 ? 12.867 0.326 -9.43 1 72.31 100 GLY A O 1
ATOM 827 N N . VAL A 1 101 ? 10.648 0.137 -9.297 1 68.56 101 VAL A N 1
ATOM 828 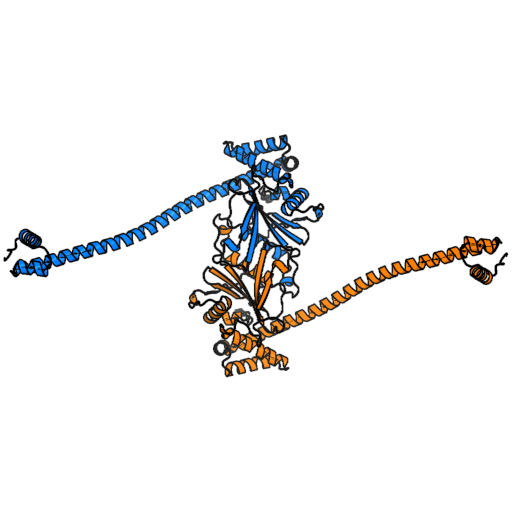C CA . VAL A 1 101 ? 10.719 -1.282 -9.625 1 68.56 101 VAL A CA 1
ATOM 829 C C . VAL A 1 101 ? 10.312 -1.496 -11.078 1 68.56 101 VAL A C 1
ATOM 831 O O . VAL A 1 101 ? 9.219 -1.104 -11.492 1 68.56 101 VAL A O 1
ATOM 834 N N . ALA A 1 102 ? 11.258 -2.008 -11.766 1 59.97 102 ALA A N 1
ATOM 835 C CA . ALA A 1 102 ? 10.938 -2.344 -13.148 1 59.97 102 ALA A CA 1
ATOM 836 C C . ALA A 1 102 ? 9.758 -3.312 -13.219 1 59.97 102 ALA A C 1
ATOM 838 O O . ALA A 1 102 ? 9.695 -4.277 -12.445 1 59.97 102 ALA A O 1
ATOM 839 N N . GLN A 1 103 ? 8.867 -2.994 -14.062 1 60.94 103 GLN A N 1
ATOM 840 C CA . GLN A 1 103 ? 7.641 -3.775 -14.211 1 60.94 103 GLN A CA 1
ATOM 841 C C . GLN A 1 103 ? 7.953 -5.25 -14.453 1 60.94 103 GLN A C 1
ATOM 843 O O . GLN A 1 103 ? 7.246 -6.129 -13.953 1 60.94 103 GLN A O 1
ATOM 848 N N . GLU A 1 104 ? 8.945 -5.434 -15.094 1 60.84 104 GLU A N 1
ATOM 849 C CA . GLU A 1 104 ? 9.32 -6.805 -15.43 1 60.84 104 GLU A CA 1
ATOM 850 C C . GLU A 1 104 ? 9.695 -7.594 -14.18 1 60.84 104 GLU A C 1
ATOM 852 O O . GLU A 1 104 ? 9.508 -8.812 -14.133 1 60.84 104 GLU A O 1
ATOM 857 N N . LYS A 1 105 ? 10.164 -6.867 -13.211 1 64.31 105 LYS A N 1
ATOM 858 C CA . LYS A 1 105 ? 10.602 -7.523 -11.984 1 64.31 105 LYS A CA 1
ATOM 859 C C . LYS A 1 105 ? 9.414 -8.062 -11.195 1 64.31 105 LYS A C 1
ATOM 861 O O . LYS A 1 105 ? 9.539 -9.023 -10.438 1 64.31 105 LYS A O 1
ATOM 866 N N . LEU A 1 106 ? 8.305 -7.492 -11.5 1 67.75 106 LEU A N 1
ATOM 867 C CA . LEU A 1 106 ? 7.098 -7.875 -10.773 1 67.75 106 LEU A CA 1
ATOM 868 C C . LEU A 1 106 ? 6.668 -9.289 -11.141 1 67.75 106 LEU A C 1
ATOM 870 O O . LEU A 1 106 ? 5.953 -9.945 -10.375 1 67.75 106 LEU A O 1
ATOM 874 N N . TYR A 1 107 ? 7.207 -9.758 -12.219 1 65 107 TYR A N 1
ATOM 875 C CA . TYR A 1 107 ? 6.746 -11.047 -12.719 1 65 107 TYR A CA 1
ATOM 876 C C . TYR A 1 107 ? 7.855 -12.094 -12.648 1 65 107 TYR A C 1
ATOM 878 O O . TYR A 1 107 ? 7.668 -13.234 -13.078 1 65 107 TYR A O 1
ATOM 886 N N . ARG A 1 108 ? 8.867 -11.57 -12.031 1 63.41 108 ARG A N 1
ATOM 887 C CA . ARG A 1 108 ? 9.977 -12.5 -11.859 1 63.41 108 ARG A CA 1
ATOM 888 C C . ARG A 1 108 ? 9.773 -13.367 -10.625 1 63.41 108 ARG A C 1
ATOM 890 O O . ARG A 1 108 ? 9.031 -12.992 -9.711 1 63.41 108 ARG A O 1
ATOM 897 N N . GLN A 1 109 ? 10.453 -14.539 -10.688 1 68.62 109 GLN A N 1
ATOM 898 C CA . GLN A 1 109 ? 10.383 -15.453 -9.547 1 68.62 109 GLN A CA 1
ATOM 899 C C . GLN A 1 109 ? 11.156 -14.898 -8.352 1 68.62 109 GLN A C 1
ATOM 901 O O . GLN A 1 109 ? 10.703 -15.008 -7.211 1 68.62 109 GLN A O 1
ATOM 906 N N . ALA A 1 110 ? 12.227 -14.305 -8.641 1 70.94 110 ALA A N 1
ATOM 907 C CA . ALA A 1 110 ? 13.055 -13.758 -7.57 1 70.94 110 ALA A CA 1
ATOM 908 C C . ALA A 1 110 ? 12.375 -12.547 -6.926 1 70.94 110 ALA A C 1
ATOM 910 O O . ALA A 1 110 ? 11.797 -11.711 -7.621 1 70.94 110 ALA A O 1
ATOM 911 N N . THR A 1 111 ? 12.492 -12.602 -5.68 1 80.25 111 THR A N 1
ATOM 912 C CA . THR A 1 111 ? 11.906 -11.484 -4.945 1 80.25 111 THR A CA 1
ATOM 913 C C . THR A 1 111 ? 12.703 -10.203 -5.172 1 80.25 111 THR A C 1
ATOM 915 O O . THR A 1 111 ? 13.938 -10.211 -5.062 1 80.25 111 THR A O 1
ATOM 918 N N . ALA A 1 112 ? 12.016 -9.188 -5.648 1 79.06 112 ALA A N 1
ATOM 919 C CA . ALA A 1 112 ? 12.641 -7.879 -5.785 1 79.06 112 ALA A CA 1
ATOM 920 C C . ALA A 1 112 ? 12.969 -7.277 -4.422 1 79.06 112 ALA A C 1
ATOM 922 O O . ALA A 1 112 ? 12.164 -7.355 -3.492 1 79.06 112 ALA A O 1
ATOM 923 N N . LYS A 1 113 ? 14.164 -6.789 -4.324 1 86.5 113 LYS A N 1
ATOM 924 C CA . LYS A 1 113 ? 14.523 -6.074 -3.102 1 86.5 113 LYS A CA 1
ATOM 925 C C . LYS A 1 113 ? 13.977 -4.648 -3.119 1 86.5 113 LYS A C 1
ATOM 927 O O . LYS A 1 113 ? 14.188 -3.91 -4.082 1 86.5 113 LYS A O 1
ATOM 932 N N . LEU A 1 114 ? 13.305 -4.359 -2.113 1 90.25 114 LEU A N 1
ATOM 933 C CA . LEU A 1 114 ? 12.68 -3.043 -1.99 1 90.25 114 LEU A CA 1
ATOM 934 C C . LEU A 1 114 ? 13.297 -2.262 -0.833 1 90.25 114 LEU A C 1
ATOM 936 O O . LEU A 1 114 ? 13.578 -2.83 0.225 1 90.25 114 LEU A O 1
ATOM 940 N N . PRO A 1 115 ? 13.539 -0.985 -1.024 1 90.94 115 PRO A N 1
ATOM 941 C CA . PRO A 1 115 ? 13.867 -0.19 0.161 1 90.94 115 PRO A CA 1
ATOM 942 C C . PRO A 1 115 ? 12.75 -0.193 1.202 1 90.94 115 PRO A C 1
ATOM 944 O O . PRO A 1 115 ? 11.57 -0.081 0.85 1 90.94 115 PRO A O 1
ATOM 947 N N . ALA A 1 116 ? 13.109 -0.366 2.443 1 94.38 116 ALA A N 1
ATOM 948 C CA . ALA A 1 116 ? 12.125 -0.372 3.516 1 94.38 116 ALA A CA 1
ATOM 949 C C . ALA A 1 116 ? 11.492 1.009 3.693 1 94.38 116 ALA A C 1
ATOM 951 O O . ALA A 1 116 ? 12.211 2.008 3.822 1 94.38 116 ALA A O 1
ATOM 952 N N . PRO A 1 117 ? 10.234 1.099 3.631 1 94.94 117 PRO A N 1
ATOM 953 C CA . PRO A 1 117 ? 9.586 2.406 3.764 1 94.94 117 PRO A CA 1
ATOM 954 C C . PRO A 1 117 ? 9.453 2.854 5.219 1 94.94 117 PRO A C 1
ATOM 956 O O . PRO A 1 117 ? 9.273 2.02 6.109 1 94.94 117 PRO A O 1
ATOM 959 N N . ARG A 1 118 ? 9.562 4.109 5.41 1 94.44 118 ARG A N 1
ATOM 960 C CA . ARG A 1 118 ? 9.289 4.793 6.668 1 94.44 118 ARG A CA 1
ATOM 961 C C . ARG A 1 118 ? 8.445 6.043 6.441 1 94.44 118 ARG A C 1
ATOM 963 O O . ARG A 1 118 ? 8.656 6.77 5.469 1 94.44 118 ARG A O 1
ATOM 970 N N . PHE A 1 119 ? 7.527 6.215 7.375 1 93.81 119 PHE A N 1
ATOM 971 C CA . PHE A 1 119 ? 6.559 7.293 7.188 1 93.81 119 PHE A CA 1
ATOM 972 C C . PHE A 1 119 ? 6.586 8.258 8.367 1 93.81 119 PHE A C 1
ATOM 974 O O . PHE A 1 119 ? 6.312 7.859 9.508 1 93.81 119 PHE A O 1
ATOM 981 N N . TYR A 1 120 ? 6.816 9.531 8.07 1 91.25 120 TYR A N 1
ATOM 982 C CA . TYR A 1 120 ? 6.898 10.523 9.125 1 91.25 120 TYR A CA 1
ATOM 983 C C . TYR A 1 120 ? 6.066 11.758 8.781 1 91.25 120 TYR A C 1
ATOM 985 O O . TYR A 1 120 ? 6.062 12.203 7.633 1 91.25 120 TYR A O 1
ATOM 993 N N . VAL A 1 121 ? 5.398 12.211 9.758 1 89.69 121 VAL A N 1
ATOM 994 C CA . VAL A 1 121 ? 4.652 13.461 9.633 1 89.69 121 VAL A CA 1
ATOM 995 C C . VAL A 1 121 ? 5.062 14.43 10.742 1 89.69 121 VAL A C 1
ATOM 997 O O . VAL A 1 121 ? 5.152 14.039 11.906 1 89.69 121 VAL A O 1
ATOM 1000 N N . PHE A 1 122 ? 5.344 15.633 10.352 1 88.69 122 PHE A N 1
ATOM 1001 C CA . PHE A 1 122 ? 5.672 16.688 11.297 1 88.69 122 PHE A CA 1
ATOM 1002 C C . PHE A 1 122 ? 4.508 17.656 11.445 1 88.69 122 PHE A C 1
ATOM 1004 O O . PHE A 1 122 ? 4.039 18.234 10.461 1 88.69 122 PHE A O 1
ATOM 1011 N N . CYS A 1 123 ? 4.098 17.766 12.641 1 86.5 123 CYS A N 1
ATOM 1012 C CA . CYS A 1 123 ? 3.006 18.688 12.922 1 86.5 123 CYS A CA 1
ATOM 1013 C C . CYS A 1 123 ? 3.527 19.969 13.555 1 86.5 123 CYS A C 1
ATOM 1015 O O . CYS A 1 123 ? 4.375 19.922 14.453 1 86.5 123 CYS A O 1
ATOM 1017 N N . VAL A 1 124 ? 2.969 21.078 13.039 1 81.62 124 VAL A N 1
ATOM 1018 C CA . VAL A 1 124 ? 3.334 22.375 13.594 1 81.62 124 VAL A CA 1
ATOM 1019 C C . VAL A 1 124 ? 2.072 23.141 13.984 1 81.62 124 VAL A C 1
ATOM 1021 O O . VAL A 1 124 ? 1.065 23.094 13.273 1 81.62 124 VAL A O 1
ATOM 1024 N N . GLY A 1 125 ? 2.121 23.797 15.086 1 78.81 125 GLY A N 1
ATOM 1025 C CA . GLY A 1 125 ? 0.998 24.609 15.516 1 78.81 125 GLY A CA 1
ATOM 1026 C C . GLY A 1 125 ? -0.092 23.812 16.203 1 78.81 125 GLY A C 1
ATOM 1027 O O . GLY A 1 125 ? -1.235 24.25 16.297 1 78.81 125 GLY A O 1
ATOM 1028 N N . ARG A 1 126 ? 0.263 22.625 16.578 1 82.19 126 ARG A N 1
ATOM 1029 C CA . ARG A 1 126 ? -0.716 21.734 17.188 1 82.19 126 ARG A CA 1
ATOM 1030 C C . ARG A 1 126 ? -0.402 21.516 18.672 1 82.19 126 ARG A C 1
ATOM 1032 O O . ARG A 1 126 ? 0.14 20.469 19.031 1 82.19 126 ARG A O 1
ATOM 1039 N N . HIS A 1 127 ? -0.905 22.344 19.438 1 84.06 127 HIS A N 1
ATOM 1040 C CA . HIS A 1 127 ? -0.614 22.297 20.859 1 84.06 127 HIS A CA 1
ATOM 1041 C C . HIS A 1 127 ? -1.464 21.234 21.562 1 84.06 127 HIS A C 1
ATOM 1043 O O . HIS A 1 127 ? -1.189 20.875 22.703 1 84.06 127 HIS A O 1
ATOM 1049 N N . ASP A 1 128 ? -2.387 20.672 20.859 1 84.06 128 ASP A N 1
ATOM 1050 C CA . ASP A 1 128 ? -3.303 19.672 21.391 1 84.06 128 ASP A CA 1
ATOM 1051 C C . ASP A 1 128 ? -2.744 18.266 21.219 1 84.06 128 ASP A C 1
ATOM 1053 O O . ASP A 1 128 ? -3.299 17.297 21.75 1 84.06 128 ASP A O 1
ATOM 1057 N N . LEU A 1 129 ? -1.621 18.188 20.594 1 88.12 129 LEU A N 1
ATOM 1058 C CA . LEU A 1 129 ? -1.064 16.875 20.281 1 88.12 129 LEU A CA 1
ATOM 1059 C C . LEU A 1 129 ? 0.157 16.578 21.156 1 88.12 129 LEU A C 1
ATOM 1061 O O . LEU A 1 129 ? 0.892 17.5 21.516 1 88.12 129 LEU A O 1
ATOM 1065 N N . PRO A 1 130 ? 0.303 15.281 21.516 1 93.12 130 PRO A N 1
ATOM 1066 C CA . PRO A 1 130 ? 1.53 14.906 22.234 1 93.12 130 PRO A CA 1
ATOM 1067 C C . PRO A 1 130 ? 2.777 15.047 21.359 1 93.12 130 PRO A C 1
ATOM 1069 O O . PRO A 1 130 ? 2.67 15.188 20.141 1 93.12 130 PRO A O 1
ATOM 1072 N N . PRO A 1 131 ? 3.949 15.062 22 1 94.38 131 PRO A N 1
ATOM 1073 C CA . PRO A 1 131 ? 5.191 15.203 21.234 1 94.38 131 PRO A CA 1
ATOM 1074 C C . PRO A 1 131 ? 5.348 14.141 20.156 1 94.38 131 PRO A C 1
ATOM 1076 O O . PRO A 1 131 ? 5.871 14.422 19.078 1 94.38 131 PRO A O 1
ATOM 1079 N N . VAL A 1 132 ? 4.867 12.914 20.547 1 95.31 132 VAL A N 1
ATOM 1080 C CA . VAL A 1 132 ? 4.949 11.812 19.594 1 95.31 132 VAL A CA 1
ATOM 1081 C C . VAL A 1 132 ? 3.631 11.039 19.578 1 95.31 132 VAL A C 1
ATOM 1083 O O . VAL A 1 132 ? 3.025 10.82 20.641 1 95.31 132 VAL A O 1
ATOM 1086 N N . SER A 1 133 ? 3.201 10.688 18.438 1 94.44 133 SER A N 1
ATOM 1087 C CA . SER A 1 133 ? 2.027 9.844 18.25 1 94.44 133 SER A CA 1
ATOM 1088 C C . SER A 1 133 ? 2.117 9.055 16.953 1 94.44 133 SER A C 1
ATOM 1090 O O . SER A 1 133 ? 3.133 9.109 16.25 1 94.44 133 SER A O 1
ATOM 1092 N N . GLU A 1 134 ? 1.139 8.148 16.75 1 95.44 134 GLU A N 1
ATOM 1093 C CA . GLU A 1 134 ? 1.122 7.352 15.523 1 95.44 134 GLU A CA 1
ATOM 1094 C C . GLU A 1 134 ? -0.278 7.301 14.914 1 95.44 134 GLU A C 1
ATOM 1096 O O . GLU A 1 134 ? -1.273 7.449 15.625 1 95.44 134 GLU A O 1
ATOM 1101 N N . GLU A 1 135 ? -0.333 7.219 13.672 1 94.19 135 GLU A N 1
ATOM 1102 C CA . GLU A 1 135 ? -1.561 6.949 12.93 1 94.19 135 GLU A CA 1
ATOM 1103 C C . GLU A 1 135 ? -1.431 5.68 12.094 1 94.19 135 GLU A C 1
ATOM 1105 O O . GLU A 1 135 ? -0.363 5.398 11.547 1 94.19 135 GLU A O 1
ATOM 1110 N N . ARG A 1 136 ? -2.539 4.965 12.031 1 96.06 136 ARG A N 1
ATOM 1111 C CA . ARG A 1 136 ? -2.539 3.676 11.352 1 96.06 136 ARG A CA 1
ATOM 1112 C C . ARG A 1 136 ? -3.549 3.658 10.203 1 96.06 136 ARG A C 1
ATOM 1114 O O . ARG A 1 136 ? -4.66 4.176 10.344 1 96.06 136 ARG A O 1
ATOM 1121 N N . LEU A 1 137 ? -3.127 3.049 9.133 1 96.5 137 LEU A N 1
ATOM 1122 C CA . LEU A 1 137 ? -4.039 2.916 8 1 96.5 137 LEU A CA 1
ATOM 1123 C C . LEU A 1 137 ? -5.211 2.008 8.352 1 96.5 137 LEU A C 1
ATOM 1125 O O . LEU A 1 137 ? -6.34 2.254 7.922 1 96.5 137 LEU A O 1
ATOM 1129 N N . SER A 1 138 ? -4.98 0.985 9.141 1 95.69 138 SER A N 1
ATOM 1130 C CA . SER A 1 138 ? -5.996 -0.005 9.484 1 95.69 138 SER A CA 1
ATOM 1131 C C . SER A 1 138 ? -7.145 0.629 10.266 1 95.69 138 SER A C 1
ATOM 1133 O O . SER A 1 138 ? -8.242 0.076 10.32 1 95.69 138 SER A O 1
ATOM 1135 N N . ALA A 1 139 ? -6.898 1.783 10.906 1 94.12 139 ALA A N 1
ATOM 1136 C CA . ALA A 1 139 ? -7.953 2.484 11.633 1 94.12 139 ALA A CA 1
ATOM 1137 C C . ALA A 1 139 ? -9.047 2.963 10.688 1 94.12 139 ALA A C 1
ATOM 1139 O O . ALA A 1 139 ? -10.18 3.225 11.109 1 94.12 139 ALA A O 1
ATOM 1140 N N . ALA A 1 140 ? -8.734 3.111 9.414 1 92.06 140 ALA A N 1
ATOM 1141 C CA . ALA A 1 140 ? -9.68 3.607 8.422 1 92.06 140 ALA A CA 1
ATOM 1142 C C . ALA A 1 140 ? -10.547 2.477 7.875 1 92.06 140 ALA A C 1
ATOM 1144 O O . ALA A 1 140 ? -11.547 2.725 7.195 1 92.06 140 ALA A O 1
ATOM 1145 N N . PHE A 1 141 ? -10.219 1.229 8.148 1 94.25 141 PHE A N 1
ATOM 1146 C CA . PHE A 1 141 ? -10.922 0.095 7.559 1 94.25 141 PHE A CA 1
ATOM 1147 C C . PHE A 1 141 ? -12.305 -0.058 8.164 1 94.25 141 PHE A C 1
ATOM 1149 O O . PHE A 1 141 ? -12.492 0.117 9.367 1 94.25 141 PHE A O 1
ATOM 1156 N N . ALA A 1 142 ? -13.188 -0.393 7.297 1 90.25 142 ALA A N 1
ATOM 1157 C CA . ALA A 1 142 ? -14.57 -0.593 7.738 1 90.25 142 ALA A CA 1
ATOM 1158 C C . ALA A 1 142 ? -14.672 -1.779 8.688 1 90.25 142 ALA A C 1
ATOM 1160 O O . ALA A 1 142 ? -15.523 -1.792 9.586 1 90.25 142 ALA A O 1
ATOM 1161 N N . THR A 1 143 ? -13.891 -2.773 8.539 1 90.44 143 THR A N 1
ATOM 1162 C CA . THR A 1 143 ? -13.773 -3.939 9.406 1 90.44 143 THR A CA 1
ATOM 1163 C C . THR A 1 143 ? -12.305 -4.227 9.734 1 90.44 143 THR A C 1
ATOM 1165 O O . THR A 1 143 ? -11.422 -3.939 8.93 1 90.44 143 THR A O 1
ATOM 1168 N N . PRO A 1 144 ? -12.125 -4.691 10.898 1 90.94 144 PRO A N 1
ATOM 1169 C CA . PRO A 1 144 ? -10.727 -4.949 11.281 1 90.94 144 PRO A CA 1
ATOM 1170 C C . PRO A 1 144 ? -10.031 -5.91 10.32 1 90.94 144 PRO A C 1
ATOM 1172 O O . PRO A 1 144 ? -10.641 -6.863 9.836 1 90.94 144 PRO A O 1
ATOM 1175 N N . SER A 1 145 ? -8.828 -5.562 9.914 1 91 145 SER A N 1
ATOM 1176 C CA . SER A 1 145 ? -7.977 -6.406 9.078 1 91 145 SER A CA 1
ATOM 1177 C C . SER A 1 145 ? -6.512 -6.297 9.484 1 91 145 SER A C 1
ATOM 1179 O O . SER A 1 145 ? -6.016 -5.195 9.742 1 91 145 SER A O 1
ATOM 1181 N N . SER A 1 146 ? -5.914 -7.41 9.516 1 92.06 146 SER A N 1
ATOM 1182 C CA . SER A 1 146 ? -4.496 -7.445 9.852 1 92.06 146 SER A CA 1
ATOM 1183 C C . SER A 1 146 ? -3.639 -7.684 8.609 1 92.06 146 SER A C 1
ATOM 1185 O O . SER A 1 146 ? -2.412 -7.758 8.703 1 92.06 146 SER A O 1
ATOM 1187 N N . ASP A 1 147 ? -4.285 -7.742 7.5 1 96.5 147 ASP A N 1
ATOM 1188 C CA . ASP A 1 147 ? -3.564 -8.141 6.293 1 96.5 147 ASP A CA 1
ATOM 1189 C C . ASP A 1 147 ? -2.805 -6.961 5.691 1 96.5 147 ASP A C 1
ATOM 1191 O O . ASP A 1 147 ? -1.926 -7.145 4.848 1 96.5 147 ASP A O 1
ATOM 1195 N N . LEU A 1 148 ? -3.197 -5.805 6.121 1 97.75 148 LEU A N 1
ATOM 1196 C CA . LEU A 1 148 ? -2.48 -4.605 5.699 1 97.75 148 LEU A CA 1
ATOM 1197 C C . LEU A 1 148 ? -2.348 -3.617 6.855 1 97.75 148 LEU A C 1
ATOM 1199 O O . LEU A 1 148 ? -3.326 -3.336 7.555 1 97.75 148 LEU A O 1
ATOM 1203 N N . GLU A 1 149 ? -1.164 -3.201 7.082 1 97.88 149 GLU A N 1
ATOM 1204 C CA . GLU A 1 149 ? -0.928 -2.139 8.055 1 97.88 149 GLU A CA 1
ATOM 1205 C C . GLU A 1 149 ? 0.141 -1.167 7.562 1 97.88 149 GLU A C 1
ATOM 1207 O O . GLU A 1 149 ? 1.136 -1.582 6.961 1 97.88 149 GLU A O 1
ATOM 1212 N N . LEU A 1 150 ? -0.131 0.055 7.699 1 97.62 150 LEU A N 1
ATOM 1213 C CA . LEU A 1 150 ? 0.822 1.141 7.488 1 97.62 150 LEU A CA 1
ATOM 1214 C C . LEU A 1 150 ? 0.816 2.104 8.672 1 97.62 150 LEU A C 1
ATOM 1216 O O . LEU A 1 150 ? -0.235 2.627 9.047 1 97.62 150 LEU A O 1
ATOM 1220 N N . ILE A 1 151 ? 1.938 2.279 9.25 1 97.5 151 ILE A N 1
ATOM 1221 C CA . ILE A 1 151 ? 2.053 3.082 10.469 1 97.5 151 ILE A CA 1
ATOM 1222 C C . ILE A 1 151 ? 2.803 4.375 10.156 1 97.5 151 ILE A C 1
ATOM 1224 O O . ILE A 1 151 ? 3.926 4.344 9.648 1 97.5 151 ILE A O 1
ATOM 1228 N N . VAL A 1 152 ? 2.172 5.465 10.438 1 95.5 152 VAL A N 1
ATOM 1229 C CA . VAL A 1 152 ? 2.762 6.789 10.273 1 95.5 152 VAL A CA 1
ATOM 1230 C C . VAL A 1 152 ? 3.197 7.332 11.633 1 95.5 152 VAL A C 1
ATOM 1232 O O . VAL A 1 152 ? 2.406 7.367 12.578 1 95.5 152 VAL A O 1
ATOM 1235 N N . HIS A 1 153 ? 4.422 7.773 11.695 1 95.38 153 HIS A N 1
ATOM 1236 C CA . HIS A 1 153 ? 4.934 8.391 12.914 1 95.38 153 HIS A CA 1
ATOM 1237 C C . HIS A 1 153 ? 4.781 9.906 12.867 1 95.38 153 HIS A C 1
ATOM 1239 O O . HIS A 1 153 ? 5.277 10.555 11.945 1 95.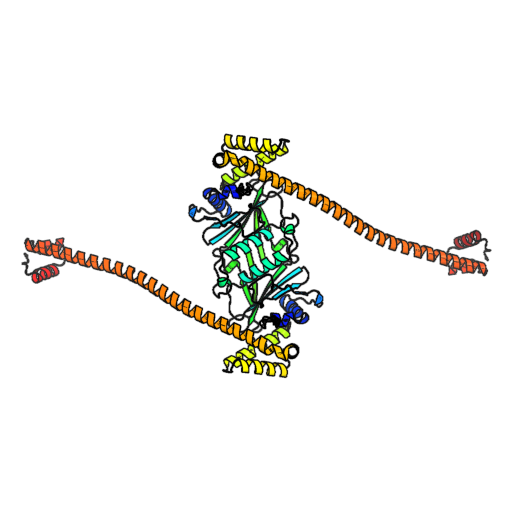38 153 HIS A O 1
ATOM 1245 N N . ILE A 1 154 ? 4.137 10.367 13.898 1 93.56 154 ILE A N 1
ATOM 1246 C CA . ILE A 1 154 ? 3.852 11.797 13.945 1 93.56 154 ILE A CA 1
ATOM 1247 C C . ILE A 1 154 ? 4.711 12.461 15.023 1 93.56 154 ILE A C 1
ATOM 1249 O O . ILE A 1 154 ? 4.711 12.023 16.172 1 93.56 154 ILE A O 1
ATOM 1253 N N . TYR A 1 155 ? 5.406 13.461 14.602 1 92.88 155 TYR A N 1
ATOM 1254 C CA . TYR A 1 155 ? 6.199 14.266 15.523 1 92.88 155 TYR A CA 1
ATOM 1255 C C . TYR A 1 155 ? 5.641 15.688 15.625 1 92.88 155 TYR A C 1
ATOM 1257 O O . TYR A 1 155 ? 5.508 16.375 14.609 1 92.88 155 TYR A O 1
ATOM 1265 N N . ASN A 1 156 ? 5.305 16.031 16.781 1 92.5 156 ASN A N 1
ATOM 1266 C CA . ASN A 1 156 ? 4.895 17.391 17.047 1 92.5 156 ASN A CA 1
ATOM 1267 C C . ASN A 1 156 ? 6.094 18.312 17.219 1 92.5 156 ASN A C 1
ATOM 1269 O O . ASN A 1 156 ? 6.816 18.219 18.219 1 92.5 156 ASN A O 1
ATOM 1273 N N . ILE A 1 157 ? 6.234 19.219 16.312 1 90.88 157 ILE A N 1
ATOM 1274 C CA . ILE A 1 157 ? 7.398 20.094 16.359 1 90.88 157 ILE A CA 1
ATOM 1275 C C . ILE A 1 157 ? 6.949 21.531 16.641 1 90.88 157 ILE A C 1
ATOM 1277 O O . ILE A 1 157 ? 7.586 22.484 16.188 1 90.88 157 ILE A O 1
ATOM 1281 N N . THR A 1 158 ? 5.887 21.609 17.219 1 88.5 158 THR A N 1
ATOM 1282 C CA . THR A 1 158 ? 5.41 22.922 17.656 1 88.5 158 THR A CA 1
ATOM 1283 C C . THR A 1 158 ? 6.32 23.484 18.75 1 88.5 158 THR A C 1
ATOM 1285 O O . THR A 1 158 ? 6.73 22.766 19.656 1 88.5 158 THR A O 1
ATOM 1288 N N . ASP A 1 159 ? 6.539 24.75 18.516 1 87.94 159 ASP A N 1
ATOM 1289 C CA . ASP A 1 159 ? 7.367 25.406 19.531 1 87.94 159 ASP A CA 1
ATOM 1290 C C . ASP A 1 159 ? 6.742 25.297 20.922 1 87.94 159 ASP A C 1
ATOM 1292 O O . ASP A 1 159 ? 5.531 25.453 21.062 1 87.94 159 ASP A O 1
ATOM 1296 N N . GLY A 1 160 ? 7.555 24.953 21.875 1 87.12 160 GLY A N 1
ATOM 1297 C CA . GLY A 1 160 ? 7.059 24.781 23.234 1 87.12 160 GLY A CA 1
ATOM 1298 C C . GLY A 1 160 ? 6.793 23.328 23.578 1 87.12 160 GLY A C 1
ATOM 1299 O O . GLY A 1 160 ? 6.703 22.969 24.75 1 87.12 160 GLY A O 1
ATOM 1300 N N . ILE A 1 161 ? 6.531 22.594 22.578 1 89.38 161 ILE A N 1
ATOM 1301 C CA . ILE A 1 161 ? 6.387 21.156 22.781 1 89.38 161 ILE A CA 1
ATOM 1302 C C . ILE A 1 161 ? 7.766 20.5 22.797 1 89.38 161 ILE A C 1
ATOM 1304 O O . ILE A 1 161 ? 8.625 20.828 21.969 1 89.38 161 ILE A O 1
ATOM 1308 N N . ASP A 1 162 ? 8.016 19.672 23.719 1 88.25 162 ASP A N 1
ATOM 1309 C CA . ASP A 1 162 ? 9.312 19 23.859 1 88.25 162 ASP A CA 1
ATOM 1310 C C . ASP A 1 162 ? 9.445 17.859 22.859 1 88.25 162 ASP A C 1
ATOM 1312 O O . ASP A 1 162 ? 9.445 16.688 23.25 1 88.25 162 ASP A O 1
ATOM 1316 N N . SER A 1 163 ? 9.727 18.203 21.656 1 90.06 163 SER A N 1
ATOM 1317 C CA . SER A 1 163 ? 9.938 17.188 20.641 1 90.06 163 SER A CA 1
ATOM 1318 C C . SER A 1 163 ? 11.273 16.484 20.828 1 90.06 163 SER A C 1
ATOM 1320 O O . SER A 1 163 ? 12.305 17.141 21.016 1 90.06 163 SER A O 1
ATOM 1322 N N . PRO A 1 164 ? 11.305 15.195 20.734 1 92.06 164 PRO A N 1
ATOM 1323 C CA . PRO A 1 164 ? 12.555 14.453 20.891 1 92.06 164 PRO A CA 1
ATOM 1324 C C . PRO A 1 164 ? 13.539 14.695 19.734 1 92.06 164 PRO A C 1
ATOM 1326 O O . PRO A 1 164 ? 14.711 14.312 19.828 1 92.06 164 PRO A O 1
ATOM 1329 N N . LEU A 1 165 ? 13.094 15.359 18.719 1 91.62 165 LEU A N 1
ATOM 1330 C CA . LEU A 1 165 ? 13.938 15.539 17.547 1 91.62 165 LEU A CA 1
ATOM 1331 C C . LEU A 1 165 ? 14.805 16.781 17.688 1 91.62 165 LEU A C 1
ATOM 1333 O O . LEU A 1 165 ? 15.82 16.922 17 1 91.62 165 LEU A O 1
ATOM 1337 N N . PHE A 1 166 ? 14.43 17.672 18.531 1 91.44 166 PHE A N 1
ATOM 1338 C CA . PHE A 1 166 ? 15.031 19 18.578 1 91.44 166 PHE A CA 1
ATOM 1339 C C . PHE A 1 166 ? 16.5 18.906 18.969 1 91.44 166 PHE A C 1
ATOM 1341 O O . PHE A 1 166 ? 17.359 19.531 18.344 1 91.44 166 PHE A O 1
ATOM 1348 N N . PRO A 1 167 ? 16.859 18.094 19.906 1 88.38 167 PRO A N 1
ATOM 1349 C CA . PRO A 1 167 ? 18.266 18.047 20.312 1 88.38 167 PRO A CA 1
ATOM 1350 C C . PRO A 1 167 ? 19.188 17.547 19.203 1 88.38 167 PRO A C 1
ATOM 1352 O O . PRO A 1 167 ? 20.312 18.047 19.062 1 88.38 167 PRO A O 1
ATOM 1355 N N . ALA A 1 168 ? 18.656 16.672 18.469 1 87.5 168 ALA A N 1
ATOM 1356 C CA . ALA A 1 168 ? 19.5 16.047 17.453 1 87.5 168 ALA A CA 1
ATOM 1357 C C . ALA A 1 168 ? 19.422 16.797 16.125 1 87.5 168 ALA A C 1
ATOM 1359 O O . ALA A 1 168 ? 20.266 16.594 15.25 1 87.5 168 ALA A O 1
ATOM 1360 N N . CYS A 1 169 ? 18.469 17.656 16.016 1 89 169 CYS A N 1
ATOM 1361 C CA . CYS A 1 169 ? 18.297 18.391 14.773 1 89 169 CYS A CA 1
ATOM 1362 C C . CYS A 1 169 ? 18.016 19.859 15.047 1 89 169 CYS A C 1
ATOM 1364 O O . CYS A 1 169 ? 16.875 20.312 14.922 1 89 169 CYS A O 1
ATOM 1366 N N . PRO A 1 170 ? 19.062 20.578 15.172 1 87.31 170 PRO A N 1
ATOM 1367 C CA . PRO A 1 170 ? 18.906 21.984 15.539 1 87.31 170 PRO A CA 1
ATOM 1368 C C . PRO A 1 170 ? 18.141 22.781 14.492 1 87.31 170 PRO A C 1
ATOM 1370 O O . PRO A 1 170 ? 17.375 23.688 14.836 1 87.31 170 PRO A O 1
ATOM 1373 N N . MET A 1 171 ? 18.328 22.516 13.32 1 86.56 171 MET A N 1
ATOM 1374 C CA . MET A 1 171 ? 17.641 23.234 12.258 1 86.56 171 MET A CA 1
ATOM 1375 C C . MET A 1 171 ? 16.125 23.078 12.383 1 86.56 171 MET A C 1
ATOM 1377 O O . MET A 1 171 ? 15.383 24.031 12.164 1 86.56 171 MET A O 1
ATOM 1381 N N . LEU A 1 172 ? 15.734 21.891 12.727 1 89 172 LEU A N 1
ATOM 1382 C CA . LEU A 1 172 ? 14.312 21.641 12.922 1 89 172 LEU A CA 1
ATOM 1383 C C . LEU A 1 172 ? 13.75 22.484 14.055 1 89 172 LEU A C 1
ATOM 1385 O O . LEU A 1 172 ? 12.633 23 13.961 1 89 172 LEU A O 1
ATOM 1389 N N . HIS A 1 173 ? 14.508 22.609 15.039 1 90.31 173 HIS A N 1
ATOM 1390 C CA . HIS A 1 173 ? 14.109 23.438 16.172 1 90.31 173 HIS A CA 1
ATOM 1391 C C . HIS A 1 173 ? 13.992 24.906 15.758 1 90.31 173 HIS A C 1
ATOM 1393 O O . HIS A 1 173 ? 13.023 25.578 16.125 1 90.31 173 HIS A O 1
ATOM 1399 N N . GLN A 1 174 ? 14.953 25.312 15.078 1 90.25 174 GLN A N 1
ATOM 1400 C CA . GLN A 1 174 ? 14.938 26.688 14.602 1 90.25 174 GLN A CA 1
ATOM 1401 C C . GLN A 1 174 ? 13.742 26.938 13.68 1 90.25 174 GLN A C 1
ATOM 1403 O O . GLN A 1 174 ? 13.117 28 13.734 1 90.25 174 GLN A O 1
ATOM 1408 N N . TYR A 1 175 ? 13.477 25.969 12.867 1 87.81 175 TYR A N 1
ATOM 1409 C CA . TYR A 1 175 ? 12.305 26.062 12.008 1 87.81 175 TYR A CA 1
ATOM 1410 C C . TYR A 1 175 ? 11.031 26.188 12.836 1 87.81 175 TYR A C 1
ATOM 1412 O O . TYR A 1 175 ? 10.164 27.016 12.539 1 87.81 175 TYR A O 1
ATOM 1420 N N . SER A 1 176 ? 10.93 25.375 13.789 1 88.81 176 SER A N 1
ATOM 1421 C CA . SER A 1 176 ? 9.781 25.422 14.688 1 88.81 176 SER A CA 1
ATOM 1422 C C . SER A 1 176 ? 9.625 26.781 15.336 1 88.81 176 SER A C 1
ATOM 1424 O O . SER A 1 176 ? 8.516 27.312 15.438 1 88.81 176 SER A O 1
ATOM 1426 N N . GLN A 1 177 ? 10.68 27.312 15.734 1 90.62 177 GLN A N 1
ATOM 1427 C CA . GLN A 1 177 ? 10.672 28.641 16.344 1 90.62 177 GLN A CA 1
ATOM 1428 C C . GLN A 1 177 ? 10.203 29.703 15.359 1 90.62 177 GLN A C 1
ATOM 1430 O O . GLN A 1 177 ? 9.43 30.594 15.719 1 90.62 177 GLN A O 1
ATOM 1435 N N . PHE A 1 178 ? 10.688 29.547 14.195 1 89.88 178 PHE A N 1
ATOM 1436 C CA . PHE A 1 178 ? 10.32 30.484 13.141 1 89.88 178 PHE A CA 1
ATOM 1437 C C . PHE A 1 178 ? 8.812 30.484 12.914 1 89.88 178 PHE A C 1
ATOM 1439 O O . PHE A 1 178 ? 8.164 31.531 12.945 1 89.88 178 PHE A O 1
ATOM 1446 N N . VAL A 1 179 ? 8.297 29.312 12.727 1 84.81 179 VAL A N 1
ATOM 1447 C CA . VAL A 1 179 ? 6.867 29.156 12.453 1 84.81 179 VAL A CA 1
ATOM 1448 C C . VAL A 1 179 ? 6.055 29.672 13.641 1 84.81 179 VAL A C 1
ATOM 1450 O O . VAL A 1 179 ? 5.07 30.391 13.461 1 84.81 179 VAL A O 1
ATOM 1453 N N . SER A 1 180 ? 6.492 29.375 14.797 1 85.5 180 SER A N 1
ATOM 1454 C CA . SER A 1 180 ? 5.797 29.797 16.016 1 85.5 180 SER A CA 1
ATOM 1455 C C . SER A 1 180 ? 5.793 31.312 16.156 1 85.5 180 SER A C 1
ATOM 1457 O O . SER A 1 180 ? 4.809 31.891 16.625 1 85.5 180 SER A O 1
ATOM 1459 N N . GLN A 1 181 ? 6.867 31.891 15.789 1 89.81 181 GLN A N 1
ATOM 1460 C CA . GLN A 1 181 ? 6.977 33.344 15.891 1 89.81 181 GLN A CA 1
ATOM 1461 C C . GLN A 1 181 ? 6.016 34.031 14.93 1 89.81 181 GLN A C 1
ATOM 1463 O O . GLN A 1 181 ? 5.387 35.031 15.273 1 89.81 181 GLN A O 1
ATOM 1468 N N . VAL A 1 182 ? 5.984 33.469 13.766 1 86.56 182 VAL A N 1
ATOM 1469 C CA . VAL A 1 182 ? 5.051 34.031 12.789 1 86.56 182 VAL A CA 1
ATOM 1470 C C . VAL A 1 182 ? 3.621 33.906 13.312 1 86.56 182 VAL A C 1
ATOM 1472 O O . VAL A 1 182 ? 2.859 34.875 13.297 1 86.56 182 VAL A O 1
ATOM 1475 N N . GLU A 1 183 ? 3.307 32.75 13.805 1 82.88 183 GLU A N 1
ATOM 1476 C CA . GLU A 1 183 ? 1.955 32.469 14.281 1 82.88 183 GLU A CA 1
ATOM 1477 C C . GLU A 1 183 ? 1.61 33.375 15.484 1 82.88 183 GLU A C 1
ATOM 1479 O O . GLU A 1 183 ? 0.487 33.844 15.594 1 82.88 183 GLU A O 1
ATOM 1484 N N . ALA A 1 184 ? 2.531 33.5 16.328 1 86.06 184 ALA A N 1
ATOM 1485 C CA . ALA A 1 184 ? 2.322 34.312 17.516 1 86.06 184 ALA A CA 1
ATOM 1486 C C . ALA A 1 184 ? 2.066 35.781 17.125 1 86.06 184 ALA A C 1
ATOM 1488 O O . ALA A 1 184 ? 1.212 36.438 17.719 1 86.06 184 ALA A O 1
ATOM 1489 N N . ARG A 1 185 ? 2.791 36.281 16.188 1 89.62 185 ARG A N 1
ATOM 1490 C CA . ARG A 1 185 ? 2.629 37.656 15.742 1 89.62 185 ARG A CA 1
ATOM 1491 C C . ARG A 1 185 ? 1.295 37.875 15.031 1 89.62 185 ARG A C 1
ATOM 1493 O O . ARG A 1 185 ? 0.638 38.875 15.211 1 89.62 185 ARG A O 1
ATOM 1500 N N . ILE A 1 186 ? 0.928 36.875 14.328 1 83 186 ILE A N 1
ATOM 1501 C CA . ILE A 1 186 ? -0.378 36.938 13.68 1 83 186 ILE A CA 1
ATOM 1502 C C . ILE A 1 186 ? -1.48 36.875 14.734 1 83 186 ILE A C 1
ATOM 1504 O O . ILE A 1 186 ? -2.439 37.656 14.68 1 83 186 ILE A O 1
ATOM 1508 N N . ALA A 1 187 ? -1.309 36.062 15.672 1 82.44 187 ALA A N 1
ATOM 1509 C CA . ALA A 1 187 ? -2.293 35.875 16.734 1 82.44 187 ALA A CA 1
ATOM 1510 C C . ALA A 1 187 ? -2.414 37.156 17.578 1 82.44 187 ALA A C 1
ATOM 1512 O O . ALA A 1 187 ? -3.477 37.438 18.141 1 82.44 187 ALA A O 1
ATOM 1513 N N . SER A 1 188 ? -1.4 37.875 17.625 1 89.75 188 SER A N 1
ATOM 1514 C CA . SER A 1 188 ? -1.395 39.094 18.406 1 89.75 188 SER A CA 1
ATOM 1515 C C . SER A 1 188 ? -2.055 40.25 17.641 1 89.75 188 SER A C 1
ATOM 1517 O O . SER A 1 188 ? -2.145 41.375 18.156 1 89.75 188 SER A O 1
ATOM 1519 N N . GLY A 1 189 ? -2.414 40 16.391 1 85.38 189 GLY A N 1
ATOM 1520 C CA . GLY A 1 189 ? -3.182 41 15.648 1 85.38 189 GLY A CA 1
ATOM 1521 C C . GLY A 1 189 ? -2.375 41.688 14.555 1 85.38 189 GLY A C 1
ATOM 1522 O O . GLY A 1 189 ? -2.877 42.562 13.875 1 85.38 189 GLY A O 1
ATOM 1523 N N . ARG A 1 190 ? -1.241 41.281 14.414 1 87.56 190 ARG A N 1
ATOM 1524 C CA . ARG A 1 190 ? -0.42 41.844 13.352 1 87.56 190 ARG A CA 1
ATOM 1525 C C . ARG A 1 190 ? -0.875 41.344 11.984 1 87.56 190 ARG A C 1
ATOM 1527 O O . ARG A 1 190 ? -1.292 40.188 11.844 1 87.56 190 ARG A O 1
ATOM 1534 N N . ALA A 1 191 ? -0.77 42.312 11.055 1 86.06 191 ALA A N 1
ATOM 1535 C CA . ALA A 1 191 ? -0.999 41.875 9.68 1 86.06 191 ALA A CA 1
ATOM 1536 C C . ALA A 1 191 ? 0 40.812 9.273 1 86.06 191 ALA A C 1
ATOM 1538 O O . ALA A 1 191 ? 1.166 40.844 9.672 1 86.06 191 ALA A O 1
ATOM 1539 N N . ARG A 1 192 ? -0.405 39.875 8.594 1 83.75 192 ARG A N 1
ATOM 1540 C CA . ARG A 1 192 ? 0.39 38.688 8.195 1 83.75 192 ARG A CA 1
ATOM 1541 C C . ARG A 1 192 ? 1.724 39.125 7.598 1 83.75 192 ARG A C 1
ATOM 1543 O O . ARG A 1 192 ? 2.773 38.594 7.957 1 83.75 192 ARG A O 1
ATOM 1550 N N . ASP A 1 193 ? 1.616 40.062 6.641 1 83.81 193 ASP A N 1
ATOM 1551 C CA . ASP A 1 193 ? 2.826 40.531 5.969 1 83.81 193 ASP A CA 1
ATOM 1552 C C . ASP A 1 193 ? 3.826 41.094 6.973 1 83.81 193 ASP A C 1
ATOM 1554 O O . ASP A 1 193 ? 5.02 40.812 6.906 1 83.81 193 ASP A O 1
ATOM 1558 N N . ALA A 1 194 ? 3.309 41.875 7.793 1 89.88 194 ALA A N 1
ATOM 1559 C CA . ALA A 1 194 ? 4.16 42.469 8.82 1 89.88 194 ALA A CA 1
ATOM 1560 C C . ALA A 1 194 ? 4.719 41.406 9.758 1 89.88 194 ALA A C 1
ATOM 1562 O O . ALA A 1 194 ? 5.883 41.438 10.148 1 89.88 194 ALA A O 1
ATOM 1563 N N . ALA A 1 195 ? 3.879 40.5 10.117 1 90.56 195 ALA A N 1
ATOM 1564 C CA . ALA A 1 195 ? 4.281 39.406 11 1 90.56 195 ALA A CA 1
ATOM 1565 C C . ALA A 1 195 ? 5.441 38.625 10.406 1 90.56 195 ALA A C 1
ATOM 1567 O O . ALA A 1 195 ? 6.418 38.312 11.094 1 90.56 195 ALA A O 1
ATOM 1568 N N . ILE A 1 196 ? 5.34 38.281 9.18 1 87.75 196 ILE A N 1
ATOM 1569 C CA . ILE A 1 196 ? 6.359 37.469 8.492 1 87.75 196 ILE A CA 1
ATOM 1570 C C . ILE A 1 196 ? 7.66 38.281 8.414 1 87.75 196 ILE A C 1
ATOM 1572 O O . ILE A 1 196 ? 8.727 37.75 8.766 1 87.75 196 ILE A O 1
ATOM 1576 N N . ARG A 1 197 ? 7.566 39.5 8 1 89.44 197 ARG A N 1
ATOM 1577 C CA . ARG A 1 197 ? 8.758 40.344 7.852 1 89.44 197 ARG A CA 1
ATOM 1578 C C . ARG A 1 197 ? 9.445 40.531 9.195 1 89.44 197 ARG A C 1
ATOM 1580 O O . ARG A 1 197 ? 10.672 40.5 9.289 1 89.44 197 ARG A O 1
ATOM 1587 N N . GLU A 1 198 ? 8.664 40.781 10.148 1 92.88 198 GLU A N 1
ATOM 1588 C CA . GLU A 1 198 ? 9.219 40.969 11.484 1 92.88 198 GLU A CA 1
ATOM 1589 C C . GLU A 1 198 ? 9.883 39.688 11.992 1 92.88 198 GLU A C 1
ATOM 1591 O O . GLU A 1 198 ? 10.906 39.75 12.672 1 92.88 198 GLU A O 1
ATOM 1596 N N . THR A 1 199 ? 9.273 38.625 11.703 1 93.06 199 THR A N 1
ATOM 1597 C CA . THR A 1 199 ? 9.844 37.375 12.125 1 93.06 199 THR A CA 1
ATOM 1598 C C . THR A 1 199 ? 11.172 37.125 11.43 1 93.06 199 THR A C 1
ATOM 1600 O O . THR A 1 199 ? 12.133 36.656 12.062 1 93.06 199 THR A O 1
ATOM 1603 N N . ILE A 1 200 ? 11.219 37.375 10.156 1 90.31 200 ILE A N 1
ATOM 1604 C CA . ILE A 1 200 ? 12.453 37.188 9.398 1 90.31 200 ILE A CA 1
ATOM 1605 C C . ILE A 1 200 ? 13.562 38.062 10.008 1 90.31 200 ILE A C 1
ATOM 1607 O O . ILE A 1 200 ? 14.664 37.562 10.258 1 90.31 200 ILE A O 1
ATOM 1611 N N . ARG A 1 201 ? 13.242 39.281 10.266 1 92.69 201 ARG A N 1
ATOM 1612 C CA . ARG A 1 201 ? 14.211 40.188 10.867 1 92.69 201 ARG A CA 1
ATOM 1613 C C . ARG A 1 201 ? 14.664 39.656 12.234 1 92.69 201 ARG A C 1
ATOM 1615 O O . ARG A 1 201 ? 15.852 39.656 12.539 1 92.69 201 ARG A O 1
ATOM 1622 N N . TYR A 1 202 ? 13.727 39.312 12.992 1 94.62 202 TYR A N 1
ATOM 1623 C CA . TYR A 1 202 ? 14.016 38.781 14.32 1 94.62 202 TYR A CA 1
ATOM 1624 C C . TYR A 1 202 ? 14.93 37.562 14.242 1 94.62 202 TYR A C 1
ATOM 1626 O O . TYR A 1 202 ? 15.906 37.469 14.984 1 94.62 202 TYR A O 1
ATOM 1634 N N . CYS A 1 203 ? 14.578 36.625 13.391 1 92.94 203 CYS A N 1
ATOM 1635 C CA . CYS A 1 203 ? 15.336 35.375 13.273 1 92.94 203 CYS A CA 1
ATOM 1636 C C . CYS A 1 203 ? 16.75 35.656 12.758 1 92.94 203 CYS A C 1
ATOM 1638 O O . CYS A 1 203 ? 17.703 35.062 13.234 1 92.94 203 CYS A O 1
ATOM 1640 N N . MET A 1 204 ? 16.844 36.531 11.867 1 92.5 204 MET A N 1
ATOM 1641 C CA . MET A 1 204 ? 18.156 36.906 11.375 1 92.5 204 MET A CA 1
ATOM 1642 C C . MET A 1 204 ? 19 37.531 12.484 1 92.5 204 MET A C 1
ATOM 1644 O O . MET A 1 204 ? 20.172 37.219 12.633 1 92.5 204 MET A O 1
ATOM 1648 N N . ALA A 1 205 ? 18.422 38.312 13.281 1 94.81 205 ALA A N 1
ATOM 1649 C CA . ALA A 1 205 ? 19.109 39 14.367 1 94.81 205 ALA A CA 1
ATOM 1650 C C . ALA A 1 205 ? 19.5 38.031 15.477 1 94.81 205 ALA A C 1
ATOM 1652 O O . ALA A 1 205 ? 20.484 38.25 16.188 1 94.81 205 ALA A O 1
ATOM 1653 N N . ASN A 1 206 ? 18.797 37 15.625 1 95.44 206 ASN A N 1
ATOM 1654 C CA . ASN A 1 206 ? 19.016 36.062 16.719 1 95.44 206 ASN A CA 1
ATOM 1655 C C . ASN A 1 206 ? 19.625 34.75 16.25 1 95.44 206 ASN A C 1
ATOM 1657 O O . ASN A 1 206 ? 19.578 33.75 16.953 1 95.44 206 ASN A O 1
ATOM 1661 N N . ASN A 1 207 ? 20.047 34.656 15.078 1 93.44 207 ASN A N 1
ATOM 1662 C CA . ASN A 1 207 ? 20.766 33.531 14.477 1 93.44 207 ASN A CA 1
ATOM 1663 C C . ASN A 1 207 ? 19.875 32.281 14.406 1 93.44 207 ASN A C 1
ATOM 1665 O O . ASN A 1 207 ? 20.344 31.188 14.68 1 93.44 207 ASN A O 1
ATOM 1669 N N . ILE A 1 208 ? 18.594 32.5 14.164 1 92.44 208 ILE A N 1
ATOM 1670 C CA . ILE A 1 208 ? 17.641 31.422 13.891 1 92.44 208 ILE A CA 1
ATOM 1671 C C . ILE A 1 208 ? 17.469 31.25 12.391 1 92.44 208 ILE A C 1
ATOM 1673 O O . ILE A 1 208 ? 16.875 32.125 11.727 1 92.44 208 ILE A O 1
ATOM 1677 N N . LEU A 1 209 ? 17.875 30.156 11.844 1 88.12 209 LEU A N 1
ATOM 1678 C CA . LEU A 1 209 ? 17.812 29.875 10.414 1 88.12 209 LEU A CA 1
ATOM 1679 C C . LEU A 1 209 ? 18.547 30.938 9.617 1 88.12 209 LEU A C 1
ATOM 1681 O O . LEU A 1 209 ? 18.125 31.312 8.523 1 88.12 209 LEU A O 1
ATOM 1685 N N . TYR A 1 210 ? 19.562 31.406 10.18 1 89.12 210 TYR A N 1
ATOM 1686 C CA . TYR A 1 210 ? 20.266 32.562 9.633 1 89.12 210 TYR A CA 1
ATOM 1687 C C . TYR A 1 210 ? 20.766 32.281 8.227 1 89.12 210 TYR A C 1
ATOM 1689 O O . TYR A 1 210 ? 20.531 33.062 7.297 1 89.12 210 TYR A O 1
ATOM 1697 N N . ASP A 1 211 ? 21.438 31.203 8.047 1 83.44 211 ASP A N 1
ATOM 1698 C CA . ASP A 1 211 ? 22.047 30.875 6.766 1 83.44 211 ASP A CA 1
ATOM 1699 C C . ASP A 1 211 ? 20.984 30.75 5.672 1 83.44 211 ASP A C 1
ATOM 1701 O O . ASP A 1 211 ? 21.188 31.219 4.551 1 83.44 211 ASP A O 1
ATOM 1705 N N . PHE A 1 212 ? 19.938 30.141 6.031 1 82.19 212 PHE A N 1
ATOM 1706 C CA . PHE A 1 212 ? 18.875 29.938 5.062 1 82.19 212 PHE A CA 1
ATOM 1707 C C . PHE A 1 212 ? 18.219 31.266 4.695 1 82.19 212 PHE A C 1
ATOM 1709 O O . PHE A 1 212 ? 17.984 31.547 3.518 1 82.19 212 PHE A O 1
ATOM 1716 N N . LEU A 1 213 ? 17.891 32.031 5.652 1 86.25 213 LEU A N 1
ATOM 1717 C CA . LEU A 1 213 ? 17.219 33.312 5.441 1 86.25 213 LEU A CA 1
ATOM 1718 C C . LEU A 1 213 ? 18.109 34.281 4.645 1 86.25 213 LEU A C 1
ATOM 1720 O O . LEU A 1 213 ? 17.625 35 3.777 1 86.25 213 LEU A O 1
ATOM 1724 N N . LYS A 1 214 ? 19.328 34.125 4.914 1 85.75 214 LYS A N 1
ATOM 1725 C CA . LYS A 1 214 ? 20.297 34.969 4.188 1 85.75 214 LYS A CA 1
ATOM 1726 C C . LYS A 1 214 ? 20.406 34.531 2.729 1 85.75 214 LYS A C 1
ATOM 1728 O O . LYS A 1 214 ? 20.422 35.375 1.826 1 85.75 214 LYS A O 1
ATOM 1733 N N . ALA A 1 215 ? 20.438 33.312 2.545 1 80.88 215 ALA A N 1
ATOM 1734 C CA . ALA A 1 215 ? 20.625 32.75 1.21 1 80.88 215 ALA A CA 1
ATOM 1735 C C . ALA A 1 215 ? 19.406 33.031 0.325 1 80.88 215 ALA A C 1
ATOM 1737 O O . ALA A 1 215 ? 19.547 33.188 -0.891 1 80.88 215 ALA A O 1
ATOM 1738 N N . HIS A 1 216 ? 18.25 33.094 0.944 1 77.31 216 HIS A N 1
ATOM 1739 C CA . HIS A 1 216 ? 17.031 33.219 0.145 1 77.31 216 HIS A CA 1
ATOM 1740 C C . HIS A 1 216 ? 16.438 34.625 0.301 1 77.31 216 HIS A C 1
ATOM 1742 O O . HIS A 1 216 ? 15.281 34.844 -0.089 1 77.31 216 HIS A O 1
ATOM 1748 N N . ASP A 1 217 ? 17.078 35.406 0.947 1 73.5 217 ASP A N 1
ATOM 1749 C CA . ASP A 1 217 ? 16.719 36.781 1.365 1 73.5 217 ASP A CA 1
ATOM 1750 C C . ASP A 1 217 ? 15.523 37.281 0.564 1 73.5 217 ASP A C 1
ATOM 1752 O O . ASP A 1 217 ? 14.445 37.531 1.122 1 73.5 217 ASP A O 1
ATOM 1756 N N . SER A 1 218 ? 15.578 37.219 -0.771 1 69.94 218 SER A N 1
ATOM 1757 C CA . SER A 1 218 ? 14.562 37.844 -1.622 1 69.94 218 SER A CA 1
ATOM 1758 C C . SER A 1 218 ? 13.344 36.938 -1.765 1 69.94 218 SER A C 1
ATOM 1760 O O . SER A 1 218 ? 12.234 37.406 -1.975 1 69.94 218 SER A O 1
ATOM 1762 N N . GLU A 1 219 ? 13.547 35.719 -1.527 1 72.69 219 GLU A N 1
ATOM 1763 C CA . GLU A 1 219 ? 12.484 34.781 -1.85 1 72.69 219 GLU A CA 1
ATOM 1764 C C . GLU A 1 219 ? 11.82 34.25 -0.584 1 72.69 219 GLU A C 1
ATOM 1766 O O . GLU A 1 219 ? 10.719 33.688 -0.643 1 72.69 219 GLU A O 1
ATOM 1771 N N . VAL A 1 220 ? 12.461 34.531 0.543 1 74.44 220 VAL A N 1
ATOM 1772 C CA . VAL A 1 220 ? 12.008 33.875 1.778 1 74.44 220 VAL A CA 1
ATOM 1773 C C . VAL A 1 220 ? 10.609 34.375 2.129 1 74.44 220 VAL A C 1
ATOM 1775 O O . VAL A 1 220 ? 9.734 33.594 2.488 1 74.44 220 VAL A O 1
ATOM 1778 N N . TYR A 1 221 ? 10.508 35.656 1.952 1 77.62 221 TYR A N 1
ATOM 1779 C CA . TYR A 1 221 ? 9.203 36.219 2.283 1 77.62 221 TYR A CA 1
ATOM 1780 C C . TYR A 1 221 ? 8.102 35.594 1.431 1 77.62 221 TYR A C 1
ATOM 1782 O O . TYR A 1 221 ? 7.047 35.219 1.944 1 77.62 221 TYR A O 1
ATOM 1790 N N . ASP A 1 222 ? 8.336 35.531 0.208 1 70.69 222 ASP A N 1
ATOM 1791 C CA . ASP A 1 222 ? 7.344 34.969 -0.707 1 70.69 222 ASP A CA 1
ATOM 1792 C C . ASP A 1 222 ? 7.039 33.531 -0.368 1 70.69 222 ASP A C 1
ATOM 1794 O O . ASP A 1 222 ? 5.875 33.094 -0.377 1 70.69 222 ASP A O 1
ATOM 1798 N N . MET A 1 223 ? 7.965 32.844 -0.037 1 69.56 223 MET A N 1
ATOM 1799 C CA . MET A 1 223 ? 7.816 31.438 0.295 1 69.56 223 MET A CA 1
ATOM 1800 C C . MET A 1 223 ? 6.992 31.266 1.567 1 69.56 223 MET A C 1
ATOM 1802 O O . MET A 1 223 ? 6.082 30.438 1.612 1 69.56 223 MET A O 1
ATOM 1806 N N . VAL A 1 224 ? 7.398 32.031 2.508 1 72.5 224 VAL A N 1
ATOM 1807 C CA . VAL A 1 224 ? 6.738 31.938 3.807 1 72.5 224 VAL A CA 1
ATOM 1808 C C . VAL A 1 224 ? 5.301 32.469 3.695 1 72.5 224 VAL A C 1
ATOM 1810 O O . VAL A 1 224 ? 4.379 31.844 4.238 1 72.5 224 VAL A O 1
ATOM 1813 N N . SER A 1 225 ? 5.16 33.469 3.006 1 70.38 225 SER A N 1
ATOM 1814 C CA . SER A 1 225 ? 3.83 34.031 2.801 1 70.38 225 SER A CA 1
ATOM 1815 C C . SER A 1 225 ? 2.9 33.031 2.125 1 70.38 225 SER A C 1
ATOM 1817 O O . SER A 1 225 ? 1.754 32.875 2.543 1 70.38 225 SER A O 1
ATOM 1819 N N . MET A 1 226 ? 3.352 32.406 1.196 1 62.81 226 MET A N 1
ATOM 1820 C CA . MET A 1 226 ? 2.561 31.422 0.483 1 62.81 226 MET A CA 1
ATOM 1821 C C . MET A 1 226 ? 2.143 30.281 1.417 1 62.81 226 MET A C 1
ATOM 1823 O O . MET A 1 226 ? 1 29.828 1.369 1 62.81 226 MET A O 1
ATOM 1827 N N . LYS A 1 227 ? 3.062 29.844 2.15 1 66.19 227 LYS A N 1
ATOM 1828 C CA . LYS A 1 227 ? 2.758 28.781 3.115 1 66.19 227 LYS A CA 1
ATOM 1829 C C . LYS A 1 227 ? 1.601 29.188 4.023 1 66.19 227 LYS A C 1
ATOM 1831 O O . LYS A 1 227 ? 0.64 28.438 4.184 1 66.19 227 LYS A O 1
ATOM 1836 N N . PHE A 1 228 ? 1.679 30.344 4.547 1 65.56 228 PHE A N 1
ATOM 1837 C CA . PHE A 1 228 ? 0.697 30.766 5.543 1 65.56 228 PHE A CA 1
ATOM 1838 C C . PHE A 1 228 ? -0.62 31.141 4.879 1 65.56 228 PHE A C 1
ATOM 1840 O O . PHE A 1 228 ? -1.69 30.969 5.465 1 65.56 228 PHE A O 1
ATOM 1847 N N . ASP A 1 229 ? -0.548 31.531 3.629 1 60.34 229 ASP A N 1
ATOM 1848 C CA . ASP A 1 229 ? -1.761 31.75 2.85 1 60.34 229 ASP A CA 1
ATOM 1849 C C . ASP A 1 229 ? -2.512 30.438 2.613 1 60.34 229 ASP A C 1
ATOM 1851 O O . ASP A 1 229 ? -3.73 30.375 2.777 1 60.34 229 ASP A O 1
ATOM 1855 N N . MET A 1 230 ? -1.751 29.531 2.279 1 60.47 230 MET A N 1
ATOM 1856 C CA . MET A 1 230 ? -2.352 28.219 2.002 1 60.47 230 MET A CA 1
ATOM 1857 C C . MET A 1 230 ? -2.949 27.625 3.27 1 60.47 230 MET A C 1
ATOM 1859 O O . MET A 1 230 ? -4.039 27.047 3.234 1 60.47 230 MET A O 1
ATOM 1863 N N . ASN A 1 231 ? -2.236 27.75 4.293 1 60.91 231 ASN A N 1
ATOM 1864 C CA . ASN A 1 231 ? -2.738 27.234 5.562 1 60.91 231 ASN A CA 1
ATOM 1865 C C . ASN A 1 231 ? -4.039 27.922 5.969 1 60.91 231 ASN A C 1
ATOM 1867 O O . ASN A 1 231 ? -4.965 27.266 6.449 1 60.91 231 ASN A O 1
ATOM 1871 N N . THR A 1 232 ? -4.012 29.156 5.77 1 57.06 232 THR A N 1
ATOM 1872 C CA . THR A 1 232 ? -5.203 29.938 6.094 1 57.06 232 THR A CA 1
ATOM 1873 C C . THR A 1 232 ? -6.375 29.516 5.203 1 57.06 232 THR A C 1
ATOM 1875 O O . THR A 1 232 ? -7.492 29.328 5.691 1 57.06 232 THR A O 1
ATOM 1878 N N . ALA A 1 233 ? -6.031 29.406 3.941 1 54.5 233 ALA A N 1
ATOM 1879 C CA . ALA A 1 233 ? -7.062 28.984 3.006 1 54.5 233 ALA A CA 1
ATOM 1880 C C . ALA A 1 233 ? -7.625 27.609 3.398 1 54.5 233 ALA A C 1
ATOM 1882 O O . ALA A 1 233 ? -8.836 27.406 3.361 1 54.5 233 ALA A O 1
ATOM 1883 N N . LEU A 1 234 ? -6.734 26.828 3.756 1 58.12 234 LEU A N 1
ATOM 1884 C CA . LEU A 1 234 ? -7.148 25.484 4.148 1 58.12 234 LEU A CA 1
ATOM 1885 C C . LEU A 1 234 ? -7.977 25.531 5.426 1 58.12 234 LEU A C 1
ATOM 1887 O O . LEU A 1 234 ? -8.992 24.828 5.535 1 58.12 234 LEU A O 1
ATOM 1891 N N . ARG A 1 235 ? -7.555 26.281 6.328 1 57.62 235 ARG A N 1
ATOM 1892 C CA . ARG A 1 235 ? -8.281 26.422 7.586 1 57.62 235 ARG A CA 1
ATOM 1893 C C . ARG A 1 235 ? -9.68 26.984 7.348 1 57.62 235 ARG A C 1
ATOM 1895 O O . ARG A 1 235 ? -10.664 26.469 7.891 1 57.62 235 ARG A O 1
ATOM 1902 N N . VAL A 1 236 ? -9.711 27.969 6.59 1 53.56 236 VAL A N 1
ATOM 1903 C CA . VAL A 1 236 ? -10.992 28.609 6.281 1 53.56 236 VAL A CA 1
ATOM 1904 C C . VAL A 1 236 ? -11.906 27.594 5.574 1 53.56 236 VAL A C 1
ATOM 1906 O O . VAL A 1 236 ? -13.078 27.484 5.918 1 53.56 236 VAL A O 1
ATOM 1909 N N . ALA A 1 237 ? -11.273 26.984 4.629 1 54.41 237 ALA A N 1
ATOM 1910 C CA . ALA A 1 237 ? -12.047 25.984 3.904 1 54.41 237 ALA A CA 1
ATOM 1911 C C . ALA A 1 237 ? -12.586 24.906 4.855 1 54.41 237 ALA A C 1
ATOM 1913 O O . ALA A 1 237 ? -13.734 24.484 4.73 1 54.41 237 ALA A O 1
ATOM 1914 N N . LYS A 1 238 ? -11.836 24.609 5.812 1 56.44 238 LYS A N 1
ATOM 1915 C CA . LYS A 1 238 ? -12.227 23.625 6.809 1 56.44 238 LYS A CA 1
ATOM 1916 C C . LYS A 1 238 ? -13.359 24.141 7.695 1 56.44 238 LYS A C 1
ATOM 1918 O O . LYS A 1 238 ? -14.305 23.422 7.996 1 56.44 238 LYS A O 1
ATOM 1923 N N . GLU A 1 239 ? -13.148 25.281 8.117 1 55.25 239 GLU A N 1
ATOM 1924 C CA . GLU A 1 239 ? -14.156 25.891 8.969 1 55.25 239 GLU A CA 1
ATOM 1925 C C . GLU A 1 239 ? -15.484 26.031 8.234 1 55.25 239 GLU A C 1
ATOM 1927 O O . GLU A 1 239 ? -16.547 25.766 8.805 1 55.25 239 GLU A O 1
ATOM 1932 N N . GLU A 1 240 ? -15.359 26.359 7.012 1 52.47 240 GLU A N 1
ATOM 1933 C CA . GLU A 1 240 ? -16.562 26.484 6.199 1 52.47 240 GLU A CA 1
ATOM 1934 C C . GLU A 1 240 ? -17.219 25.125 5.992 1 52.47 240 GLU A C 1
ATOM 1936 O O . GLU A 1 240 ? -18.453 25 6.07 1 52.47 240 GLU A O 1
ATOM 1941 N N . ALA A 1 241 ? -16.328 24.266 5.734 1 55.41 241 ALA A N 1
ATOM 1942 C CA . ALA A 1 241 ? -16.844 22.922 5.531 1 55.41 241 ALA A CA 1
ATOM 1943 C C . ALA A 1 241 ? -17.469 22.375 6.812 1 55.41 241 ALA A C 1
ATOM 1945 O O . ALA A 1 241 ? -18.516 21.719 6.77 1 55.41 241 ALA A O 1
ATOM 1946 N N . ARG A 1 242 ? -16.828 22.641 7.906 1 55.22 242 ARG A N 1
ATOM 1947 C CA . ARG A 1 242 ? -17.375 22.25 9.203 1 55.22 242 ARG A CA 1
ATOM 1948 C C . ARG A 1 242 ? -18.719 22.906 9.445 1 55.22 242 ARG A C 1
ATOM 1950 O O . ARG A 1 242 ? -19.656 22.25 9.898 1 55.22 242 ARG A O 1
ATOM 1957 N N . GLU A 1 243 ? -18.75 24.125 9.211 1 53.12 243 GLU A N 1
ATOM 1958 C CA . GLU A 1 243 ? -20 24.844 9.375 1 53.12 243 GLU A CA 1
ATOM 1959 C C . GLU A 1 243 ? -21.078 24.312 8.438 1 53.12 243 GLU A C 1
ATOM 1961 O O . GLU A 1 243 ? -22.234 24.125 8.844 1 53.12 243 GLU A O 1
ATOM 1966 N N . ALA A 1 244 ? -20.656 24.078 7.23 1 54.41 244 ALA A N 1
A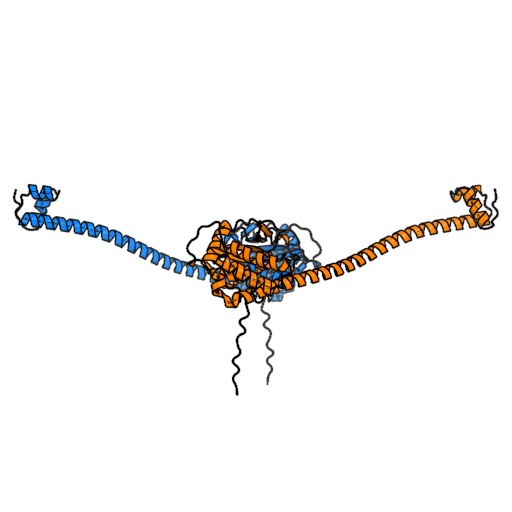TOM 1967 C CA . ALA A 1 244 ? -21.609 23.516 6.273 1 54.41 244 ALA A CA 1
ATOM 1968 C C . ALA A 1 244 ? -22.047 22.125 6.691 1 54.41 244 ALA A C 1
ATOM 1970 O O . ALA A 1 244 ? -23.234 21.797 6.621 1 54.41 244 ALA A O 1
ATOM 1971 N N . GLY A 1 245 ? -21.062 21.375 7.012 1 55.25 245 GLY A N 1
ATOM 1972 C CA . GLY A 1 245 ? -21.406 20.047 7.516 1 55.25 245 GLY A CA 1
ATOM 1973 C C . GLY A 1 245 ? -22.266 20.078 8.758 1 55.25 245 GLY A C 1
ATOM 1974 O O . GLY A 1 245 ? -23.203 19.297 8.891 1 55.25 245 GLY A O 1
ATOM 1975 N N . TRP A 1 246 ? -21.906 20.969 9.664 1 54.81 246 TRP A N 1
ATOM 1976 C CA . TRP A 1 246 ? -22.719 21.156 10.859 1 54.81 246 TRP A CA 1
ATOM 1977 C C . TRP A 1 246 ? -24.141 21.562 10.484 1 54.81 246 TRP A C 1
ATOM 1979 O O . TRP A 1 246 ? -25.109 21.031 11.039 1 54.81 246 TRP A O 1
ATOM 1989 N N . GLN A 1 247 ? -24.281 22.406 9.57 1 54.75 247 GLN A N 1
ATOM 1990 C CA . GLN A 1 247 ? -25.609 22.844 9.133 1 54.75 247 GLN A CA 1
ATOM 1991 C C . GLN A 1 247 ? -26.375 21.688 8.484 1 54.75 247 GLN A C 1
ATOM 1993 O O . GLN A 1 247 ? -27.547 21.484 8.773 1 54.75 247 GLN A O 1
ATOM 1998 N N . GLU A 1 248 ? -25.609 21.031 7.637 1 57.22 248 GLU A N 1
ATOM 1999 C CA . GLU A 1 248 ? -26.25 19.875 6.992 1 57.22 248 GLU A CA 1
ATOM 2000 C C . GLU A 1 248 ? -26.609 18.797 8.008 1 57.22 248 GLU A C 1
ATOM 2002 O O . GLU A 1 248 ? -27.688 18.203 7.93 1 57.22 248 GLU A O 1
ATOM 2007 N N . GLY A 1 249 ? -25.688 18.5 8.836 1 54.59 249 GLY A N 1
ATOM 2008 C CA . GLY A 1 249 ? -25.984 17.562 9.914 1 54.59 249 GLY A CA 1
ATOM 2009 C C . GLY A 1 249 ? -27.141 18 10.789 1 54.59 249 GLY A C 1
ATOM 2010 O O . GLY A 1 249 ? -27.984 17.188 11.164 1 54.59 249 GLY A O 1
ATOM 2011 N N . LYS A 1 250 ? -27.125 19.266 11.086 1 57.19 250 LYS A N 1
ATOM 2012 C CA . LYS A 1 250 ? -28.25 19.828 11.844 1 57.19 250 LYS A CA 1
ATOM 2013 C C . LYS A 1 250 ? -29.562 19.672 11.078 1 57.19 250 LYS A C 1
ATOM 2015 O O . LYS A 1 250 ? -30.578 19.281 11.656 1 57.19 250 LYS A O 1
ATOM 2020 N N . GLU A 1 251 ? -29.5 19.906 9.852 1 55.47 251 GLU A N 1
ATOM 2021 C CA . GLU A 1 251 ? -30.703 19.781 9.031 1 55.47 251 GLU A CA 1
ATOM 2022 C C . GLU A 1 251 ? -31.156 18.328 8.953 1 55.47 251 GLU A C 1
ATOM 2024 O O . GLU A 1 251 ? -32.344 18.031 9.102 1 55.47 251 GLU A O 1
ATOM 2029 N N . GLN A 1 252 ? -30.219 17.5 8.688 1 59 252 GLN A N 1
ATOM 2030 C CA . GLN A 1 252 ? -30.562 16.078 8.625 1 59 252 GLN A CA 1
ATOM 2031 C C . GLN A 1 252 ? -31.031 15.57 9.984 1 59 252 GLN A C 1
ATOM 2033 O O . GLN A 1 252 ? -31.984 14.789 10.062 1 59 252 GLN A O 1
ATOM 2038 N N . GLY A 1 253 ? -30.312 15.93 10.945 1 56.22 253 GLY A N 1
ATOM 2039 C CA . GLY A 1 253 ? -30.75 15.602 12.289 1 56.22 253 GLY A CA 1
ATOM 2040 C C . GLY A 1 253 ? -32.156 16.109 12.609 1 56.22 253 GLY A C 1
ATOM 2041 O O . GLY A 1 253 ? -32.938 15.414 13.227 1 56.22 253 GLY A O 1
ATOM 2042 N N . MET A 1 254 ? -32.406 17.281 12.18 1 56.62 254 MET A N 1
ATOM 2043 C CA . MET A 1 254 ? -33.719 17.859 12.352 1 56.62 254 MET A CA 1
ATOM 2044 C C . MET A 1 254 ? -34.781 17.047 11.586 1 56.62 254 MET A C 1
ATOM 2046 O O . MET A 1 254 ? -35.844 16.781 12.102 1 56.62 254 MET A O 1
ATOM 2050 N N . GLN A 1 255 ? -34.406 16.688 10.414 1 56.56 255 GLN A N 1
ATOM 2051 C CA . GLN A 1 255 ? -35.344 15.898 9.609 1 56.56 255 GLN A CA 1
ATOM 2052 C C . GLN A 1 255 ? -35.594 14.531 10.234 1 56.56 255 GLN A C 1
ATOM 2054 O O . GLN A 1 255 ? -36.719 14.086 10.328 1 56.56 255 GLN A O 1
ATOM 2059 N N . GLU A 1 256 ? -34.562 13.922 10.57 1 61.59 256 GLU A N 1
ATOM 2060 C CA . GLU A 1 256 ? -34.719 12.625 11.211 1 61.59 256 GLU A CA 1
ATOM 2061 C C . GLU A 1 256 ? -35.469 12.742 12.539 1 61.59 256 GLU A C 1
ATOM 2063 O O . GLU A 1 256 ? -36.312 11.906 12.867 1 61.59 256 GLU A O 1
ATOM 2068 N N . GLY A 1 257 ? -35.125 13.734 13.266 1 57.12 257 GLY A N 1
ATOM 2069 C CA . GLY A 1 257 ? -35.844 14.023 14.492 1 57.12 257 GLY A CA 1
ATOM 2070 C C . GLY A 1 257 ? -37.312 14.297 14.266 1 57.12 257 GLY A C 1
ATOM 2071 O O . GLY A 1 257 ? -38.156 13.82 15.023 1 57.12 257 GLY A O 1
ATOM 2072 N N . MET A 1 258 ? -37.562 14.977 13.234 1 57.59 258 MET A N 1
ATOM 2073 C CA . MET A 1 258 ? -38.938 15.258 12.875 1 57.59 258 MET A CA 1
ATOM 2074 C C . MET A 1 258 ? -39.656 13.977 12.492 1 57.59 258 MET A C 1
ATOM 2076 O O . MET A 1 258 ? -40.812 13.766 12.891 1 57.59 258 MET A O 1
ATOM 2080 N N . GLN A 1 259 ? -39 13.211 11.711 1 57.44 259 GLN A N 1
ATOM 2081 C CA . GLN A 1 259 ? -39.625 11.945 11.297 1 57.44 259 GLN A CA 1
ATOM 2082 C C . GLN A 1 259 ? -39.875 11.047 12.492 1 57.44 259 GLN A C 1
ATOM 2084 O O . GLN A 1 259 ? -40.969 10.453 12.609 1 57.44 259 GLN A O 1
ATOM 2089 N N . GLU A 1 260 ? -38.906 10.961 13.281 1 63.06 260 GLU A N 1
ATOM 2090 C CA . GLU A 1 260 ? -39.094 10.172 14.5 1 63.06 260 GLU A CA 1
ATOM 2091 C C . GLU A 1 260 ? -40.156 10.766 15.383 1 63.06 260 GLU A C 1
ATOM 2093 O O . GLU A 1 260 ? -40.969 10.031 15.953 1 63.06 260 GLU A O 1
ATOM 2098 N N . GLY A 1 261 ? -40.188 12.023 15.492 1 60.19 261 GLY A N 1
ATOM 2099 C CA . GLY A 1 261 ? -41.219 12.719 16.234 1 60.19 261 GLY A CA 1
ATOM 2100 C C . GLY A 1 261 ? -42.625 12.516 15.664 1 60.19 261 GLY A C 1
ATOM 2101 O O . GLY A 1 261 ? -43.562 12.297 16.406 1 60.19 261 GLY A O 1
ATOM 2102 N N . MET A 1 262 ? -42.594 12.523 14.414 1 57.59 262 MET A N 1
ATOM 2103 C CA . MET A 1 262 ? -43.844 12.281 13.742 1 57.59 262 MET A CA 1
ATOM 2104 C C . MET A 1 262 ? -44.344 10.859 13.984 1 57.59 262 MET A C 1
ATOM 2106 O O . MET A 1 262 ? -45.531 10.641 14.242 1 57.59 262 MET A O 1
ATOM 2110 N N . GLN A 1 263 ? -43.5 9.977 13.852 1 62.16 263 GLN A N 1
ATOM 2111 C CA . GLN A 1 263 ? -43.844 8.578 14.07 1 62.16 263 GLN A CA 1
ATOM 2112 C C . GLN A 1 263 ? -44.312 8.359 15.508 1 62.16 263 GLN A C 1
ATOM 2114 O O . GLN A 1 263 ? -45.344 7.68 15.734 1 62.16 263 GLN A O 1
ATOM 2119 N N . GLN A 1 264 ? -43.594 8.891 16.406 1 65.75 264 GLN A N 1
ATOM 2120 C CA . GLN A 1 264 ? -44 8.789 17.797 1 65.75 264 GLN A CA 1
ATOM 2121 C C . GLN A 1 264 ? -45.312 9.484 18.047 1 65.75 264 GLN A C 1
ATOM 2123 O O . GLN A 1 264 ? -46.188 8.961 18.75 1 65.75 264 GLN A O 1
ATOM 2128 N N . GLY A 1 265 ? -45.5 10.617 17.5 1 63.34 265 GLY A N 1
ATOM 2129 C CA . GLY A 1 265 ? -46.75 11.352 17.594 1 63.34 265 GLY A CA 1
ATOM 2130 C C . GLY A 1 265 ? -47.938 10.602 17 1 63.34 265 GLY A C 1
ATOM 2131 O O . GLY A 1 265 ? -49.031 10.586 17.578 1 63.34 265 GLY A O 1
ATOM 2132 N N . MET A 1 266 ? -47.594 10.008 15.969 1 62.03 266 MET A N 1
ATOM 2133 C CA . MET A 1 266 ? -48.625 9.211 15.312 1 62.03 266 MET A CA 1
ATOM 2134 C C . MET A 1 266 ? -49.031 8.023 16.172 1 62.03 266 MET A C 1
ATOM 2136 O O . MET A 1 266 ? -50.219 7.746 16.344 1 62.03 266 MET A O 1
ATOM 2140 N N . GLN A 1 267 ? -48.156 7.344 16.672 1 66.56 267 GLN A N 1
ATOM 2141 C CA . GLN A 1 267 ? -48.438 6.199 17.531 1 66.56 267 GLN A CA 1
ATOM 2142 C C . GLN A 1 267 ? -49.219 6.617 18.766 1 66.56 267 GLN A C 1
ATOM 2144 O O . GLN A 1 267 ? -50.188 5.945 19.156 1 66.56 267 GLN A O 1
ATOM 2149 N N . GLN A 1 268 ? -48.812 7.691 19.359 1 70.5 268 GLN A N 1
ATOM 2150 C CA . GLN A 1 268 ? -49.531 8.227 20.516 1 70.5 268 GLN A CA 1
ATOM 2151 C C . GLN A 1 268 ? -50.938 8.672 20.141 1 70.5 268 GLN A C 1
ATOM 2153 O O . GLN A 1 268 ? -51.875 8.461 20.891 1 70.5 268 GLN A O 1
ATOM 2158 N N . GLY A 1 269 ? -51 9.172 19 1 66.06 269 GLY A N 1
ATOM 2159 C CA . GLY A 1 269 ? -52.312 9.578 18.484 1 66.06 269 GLY A CA 1
ATOM 2160 C C . GLY A 1 269 ? -53.25 8.406 18.25 1 66.06 269 GLY A C 1
ATOM 2161 O O . GLY A 1 269 ? -54.438 8.469 18.609 1 66.06 269 GLY A O 1
ATOM 2162 N N . ILE A 1 270 ? -52.75 7.484 17.734 1 66.69 270 ILE A N 1
ATOM 2163 C CA . ILE A 1 270 ? -53.5 6.277 17.484 1 66.69 270 ILE A CA 1
ATOM 2164 C C . ILE A 1 270 ? -54 5.695 18.812 1 66.69 270 ILE A C 1
ATOM 2166 O O . ILE A 1 270 ? -55.188 5.348 18.953 1 66.69 270 ILE A O 1
ATOM 2170 N N . LYS A 1 271 ? -53.188 5.559 19.781 1 69 271 LYS A N 1
ATOM 2171 C CA . LYS A 1 271 ? -53.531 5.035 21.094 1 69 271 LYS A CA 1
ATOM 2172 C C . LYS A 1 271 ? -54.625 5.879 21.734 1 69 271 LYS A C 1
ATOM 2174 O O . LYS A 1 271 ? -55.625 5.34 22.25 1 69 271 LYS A O 1
ATOM 2179 N N . LYS A 1 272 ? -54.438 7.168 21.656 1 72.06 272 LYS A N 1
ATOM 2180 C CA . LYS A 1 272 ? -55.438 8.086 22.203 1 72.06 272 LYS A CA 1
ATOM 2181 C C . LYS A 1 272 ? -56.781 7.977 21.438 1 72.06 272 LYS A C 1
ATOM 2183 O O . LYS A 1 272 ? -57.844 7.98 22.047 1 72.06 272 LYS A O 1
ATOM 2188 N N . GLY A 1 273 ? -56.562 7.812 20.219 1 69.06 273 GLY A N 1
ATOM 2189 C CA . GLY A 1 273 ? -57.75 7.668 19.375 1 69.06 273 GLY A CA 1
ATOM 2190 C C . GLY A 1 273 ? -58.531 6.387 19.641 1 69.06 273 GLY A C 1
ATOM 2191 O O . GLY A 1 273 ? -59.75 6.398 19.703 1 69.06 273 GLY A O 1
ATOM 2192 N N . ARG A 1 274 ? -57.875 5.391 19.797 1 71.69 274 ARG A N 1
ATOM 2193 C CA . ARG A 1 274 ? -58.469 4.105 20.109 1 71.69 274 ARG A CA 1
ATOM 2194 C C . ARG A 1 274 ? -59.219 4.172 21.438 1 71.69 274 ARG A C 1
ATOM 2196 O O . ARG A 1 274 ? -60.344 3.656 21.562 1 71.69 274 ARG A O 1
ATOM 2203 N N . LEU A 1 275 ? -58.688 4.746 22.422 1 71.19 275 LEU A N 1
ATOM 2204 C CA . LEU A 1 275 ? -59.312 4.898 23.734 1 71.19 275 LEU A CA 1
ATOM 2205 C C . LEU A 1 275 ? -60.562 5.766 23.641 1 71.19 275 LEU A C 1
ATOM 2207 O O . LEU A 1 275 ? -61.594 5.445 24.219 1 71.19 275 LEU A O 1
ATOM 2211 N N . GLN A 1 276 ? -60.344 6.758 22.906 1 75.06 276 GLN A N 1
ATOM 2212 C CA . GLN A 1 276 ? -61.469 7.652 22.719 1 75.06 276 GLN A CA 1
ATOM 2213 C C . GLN A 1 276 ? -62.594 6.957 21.969 1 75.06 276 GLN A C 1
ATOM 2215 O O . GLN A 1 276 ? -63.781 7.102 22.312 1 75.06 276 GLN A O 1
ATOM 2220 N N . ALA A 1 277 ? -62.25 6.188 21.047 1 72.5 277 ALA A N 1
ATOM 2221 C CA . ALA A 1 277 ? -63.25 5.449 20.266 1 72.5 277 ALA A CA 1
ATOM 2222 C C . ALA A 1 277 ? -63.938 4.375 21.109 1 72.5 277 ALA A C 1
ATOM 2224 O O . ALA A 1 277 ? -65.125 4.168 21 1 72.5 277 ALA A O 1
ATOM 2225 N N . ALA A 1 278 ? -63.188 3.758 21.891 1 73.94 278 ALA A N 1
ATOM 2226 C CA . ALA A 1 278 ? -63.719 2.748 22.797 1 73.94 278 ALA A CA 1
ATOM 2227 C C . ALA A 1 278 ? -64.688 3.363 23.781 1 73.94 278 ALA A C 1
ATOM 2229 O O . ALA A 1 278 ? -65.812 2.801 24.016 1 73.94 278 ALA A O 1
ATOM 2230 N N . LEU A 1 279 ? -64.375 4.469 24.266 1 77.94 279 LEU A N 1
ATOM 2231 C CA . LEU A 1 279 ? -65.25 5.172 25.203 1 77.94 279 LEU A CA 1
ATOM 2232 C C . LEU A 1 279 ? -66.5 5.641 24.5 1 77.94 279 LEU A C 1
ATOM 2234 O O . LEU A 1 279 ? -67.625 5.52 25.047 1 77.94 279 LEU A O 1
ATOM 2238 N N . GLU A 1 280 ? -66.312 6.07 23.375 1 77.75 280 GLU A N 1
ATOM 2239 C CA . GLU A 1 280 ? -67.438 6.535 22.594 1 77.75 280 GLU A CA 1
ATOM 2240 C C . GLU A 1 280 ? -68.375 5.379 22.219 1 77.75 280 GLU A C 1
ATOM 2242 O O . GLU A 1 280 ? -69.625 5.496 22.297 1 77.75 280 GLU A O 1
ATOM 2247 N N . THR A 1 281 ? -67.812 4.301 21.891 1 73.94 281 THR A N 1
ATOM 2248 C CA . THR A 1 281 ? -68.562 3.117 21.547 1 73.94 281 THR A CA 1
ATOM 2249 C C . THR A 1 281 ? -69.312 2.588 22.75 1 73.94 281 THR A C 1
ATOM 2251 O O . THR A 1 281 ? -70.5 2.24 22.656 1 73.94 281 THR A O 1
ATOM 2254 N N . LYS A 1 282 ? -68.688 2.553 23.875 1 77.25 282 LYS A N 1
ATOM 2255 C CA . LYS A 1 282 ? -69.312 2.107 25.109 1 77.25 282 LYS A CA 1
ATOM 2256 C C . LYS A 1 282 ? -70.438 3.027 25.484 1 77.25 282 LYS A C 1
ATOM 2258 O O . LYS A 1 282 ? -71.562 2.559 25.875 1 77.25 282 LYS A O 1
ATOM 2263 N N . THR A 1 283 ? -70.125 4.258 25.297 1 82.75 283 THR A N 1
ATOM 2264 C CA . THR A 1 283 ? -71.188 5.238 25.609 1 82.75 283 THR A CA 1
ATOM 2265 C C . THR A 1 283 ? -72.375 5.082 24.672 1 82.75 283 THR A C 1
ATOM 2267 O O . THR A 1 283 ? -73.5 5.145 25.094 1 82.75 283 THR A O 1
ATOM 2270 N N . ASN A 1 284 ? -72.062 4.793 23.469 1 78.31 284 ASN A N 1
ATOM 2271 C CA . ASN A 1 284 ? -73.125 4.59 22.484 1 78.31 284 ASN A CA 1
ATOM 2272 C C . ASN A 1 284 ? -73.938 3.344 22.797 1 78.31 284 ASN A C 1
ATOM 2274 O O . ASN A 1 284 ? -75.188 3.354 22.672 1 78.31 284 ASN A O 1
ATOM 2278 N N . ILE A 1 285 ? -73.312 2.348 23.328 1 79.19 285 ILE A N 1
ATOM 2279 C CA . ILE A 1 285 ? -74 1.103 23.688 1 79.19 285 ILE A CA 1
ATOM 2280 C C . ILE A 1 285 ? -74.875 1.335 24.906 1 79.19 285 ILE A C 1
ATOM 2282 O O . ILE A 1 285 ? -76 0.867 24.953 1 79.19 285 ILE A O 1
ATOM 2286 N N . ILE A 1 286 ? -74.375 2.102 25.781 1 84.19 286 ILE A N 1
ATOM 2287 C CA . ILE A 1 286 ? -75.125 2.422 27 1 84.19 286 ILE A CA 1
ATOM 2288 C C . ILE A 1 286 ? -76.375 3.227 26.625 1 84.19 286 ILE A C 1
ATOM 2290 O O . ILE A 1 286 ? -77.438 2.961 27.141 1 84.19 286 ILE A O 1
ATOM 2294 N N . LEU A 1 287 ? -76.125 4.078 25.688 1 83.62 287 LEU A N 1
ATOM 2295 C CA . LEU A 1 287 ? -77.25 4.902 25.234 1 83.62 287 LEU A CA 1
ATOM 2296 C C . LEU A 1 287 ? -78.312 4.051 24.547 1 83.62 287 LEU A C 1
ATOM 2298 O O . LEU A 1 287 ? -79.5 4.262 24.766 1 83.62 287 LEU A O 1
ATOM 2302 N N . GLN A 1 288 ? -77.875 3.076 23.891 1 82.62 288 GLN A N 1
ATOM 2303 C CA . GLN A 1 288 ? -78.812 2.176 23.219 1 82.62 288 GLN A CA 1
ATOM 2304 C C . GLN A 1 288 ? -79.562 1.318 24.234 1 82.62 288 GLN A C 1
ATOM 2306 O O . GLN A 1 288 ? -80.812 1.092 24.094 1 82.62 288 GLN A O 1
ATOM 2311 N N . MET A 1 289 ? -78.938 0.948 25.328 1 83.56 289 MET A N 1
ATOM 2312 C CA . MET A 1 289 ? -79.562 0.156 26.375 1 83.56 289 MET A CA 1
ATOM 2313 C C . MET A 1 289 ? -80.625 0.984 27.141 1 83.56 289 MET A C 1
ATOM 2315 O O . MET A 1 289 ? -81.688 0.487 27.484 1 83.56 289 MET A O 1
ATOM 2319 N N . LEU A 1 290 ? -80.188 2.178 27.312 1 86.31 290 LEU A N 1
ATOM 2320 C CA . LEU A 1 290 ? -81.125 3.09 28 1 86.31 290 LEU A CA 1
ATOM 2321 C C . LEU A 1 290 ? -82.375 3.357 27.172 1 86.31 290 LEU A C 1
ATOM 2323 O O . LEU A 1 290 ? -83.5 3.361 27.719 1 86.31 290 LEU A O 1
ATOM 2327 N N . LYS A 1 291 ? -82.188 3.414 25.938 1 85.88 291 LYS A N 1
ATOM 2328 C CA . LYS A 1 291 ? -83.312 3.664 25.031 1 85.88 291 LYS A CA 1
ATOM 2329 C C . LYS A 1 291 ? -84.25 2.465 24.969 1 85.88 291 LYS A C 1
ATOM 2331 O O . LYS A 1 291 ? -85.5 2.625 24.812 1 85.88 291 LYS A O 1
ATOM 2336 N N . LYS A 1 292 ? -83.688 1.312 25.234 1 85.56 292 LYS A N 1
ATOM 2337 C CA . LYS A 1 292 ? -84.5 0.083 25.203 1 85.56 292 LYS A CA 1
ATOM 2338 C C . LYS A 1 292 ? -85.125 -0.193 26.547 1 85.56 292 LYS A C 1
ATOM 2340 O O . LYS A 1 292 ? -85.812 -1.204 26.734 1 85.56 292 LYS A O 1
ATOM 2345 N N . GLY A 1 293 ? -84.75 0.675 27.531 1 86.62 293 GLY A N 1
ATOM 2346 C CA . GLY A 1 293 ? -85.438 0.628 28.812 1 86.62 293 GLY A CA 1
ATOM 2347 C C . GLY A 1 293 ? -84.875 -0.388 29.781 1 86.62 293 GLY A C 1
ATOM 2348 O O . GLY A 1 293 ? -85.562 -0.851 30.688 1 86.62 293 GLY A O 1
ATOM 2349 N N . MET A 1 294 ? -83.75 -0.698 29.531 1 84.31 294 MET A N 1
ATOM 2350 C CA . MET A 1 294 ? -83.062 -1.672 30.406 1 84.31 294 MET A CA 1
ATOM 2351 C C . MET A 1 294 ? -82.875 -1.098 31.797 1 84.31 294 MET A C 1
ATOM 2353 O O . MET A 1 294 ? -82.688 0.107 31.953 1 84.31 294 MET A O 1
ATOM 2357 N N . ARG A 1 295 ? -82.875 -2.045 32.75 1 87.06 295 ARG A N 1
ATOM 2358 C CA . ARG A 1 295 ? -82.75 -1.63 34.125 1 87.06 295 ARG A CA 1
ATOM 2359 C C . ARG A 1 295 ? -81.312 -1.103 34.406 1 87.06 295 ARG A C 1
ATOM 2361 O O . ARG A 1 295 ? -80.375 -1.613 33.844 1 87.06 295 ARG A O 1
ATOM 2368 N N . LEU A 1 296 ? -81.25 -0.009 35.188 1 87.5 296 LEU A N 1
ATOM 2369 C CA . LEU A 1 296 ? -80 0.664 35.531 1 87.5 296 LEU A CA 1
ATOM 2370 C C . LEU A 1 296 ? -79 -0.331 36.062 1 87.5 296 LEU A C 1
ATOM 2372 O O . LEU A 1 296 ? -77.812 -0.278 35.656 1 87.5 296 LEU A O 1
ATOM 2376 N N . THR A 1 297 ? -79.5 -1.18 36.875 1 87.06 297 THR A N 1
ATOM 2377 C CA . THR A 1 297 ? -78.625 -2.158 37.5 1 87.06 297 THR A CA 1
ATOM 2378 C C . THR A 1 297 ? -78.062 -3.109 36.438 1 87.06 297 THR A C 1
ATOM 2380 O O . THR A 1 297 ? -76.875 -3.473 36.531 1 87.06 297 THR A O 1
ATOM 2383 N N . ASP A 1 298 ? -78.812 -3.494 35.406 1 85.75 298 ASP A N 1
ATOM 2384 C CA . ASP A 1 298 ? -78.312 -4.379 34.312 1 85.75 298 ASP A CA 1
ATOM 2385 C C . ASP A 1 298 ? -77.312 -3.674 33.406 1 85.75 298 ASP A C 1
ATOM 2387 O O . ASP A 1 298 ? -76.312 -4.262 33 1 85.75 298 ASP A O 1
ATOM 2391 N N . ILE A 1 299 ? -77.625 -2.393 33.125 1 86.5 299 ILE A N 1
ATOM 2392 C CA . ILE A 1 299 ? -76.75 -1.597 32.281 1 86.5 299 ILE A CA 1
ATOM 2393 C C . ILE A 1 299 ? -75.375 -1.4 33 1 86.5 299 ILE A C 1
ATOM 2395 O O . ILE A 1 299 ? -74.312 -1.544 32.375 1 86.5 299 ILE A O 1
ATOM 2399 N N . ALA A 1 300 ? -75.438 -1.182 34.281 1 84.69 300 ALA A N 1
ATOM 2400 C CA . ALA A 1 300 ? -74.25 -0.986 35.062 1 84.69 300 ALA A CA 1
ATOM 2401 C C . ALA A 1 300 ? -73.375 -2.256 35.094 1 84.69 300 ALA A C 1
ATOM 2403 O O . ALA A 1 300 ? -72.188 -2.195 35 1 84.69 300 ALA A O 1
ATOM 2404 N N . GLY A 1 301 ? -74.062 -3.338 35.188 1 82.19 301 GLY A N 1
ATOM 2405 C CA . GLY A 1 301 ? -73.375 -4.621 35.219 1 82.19 301 GLY A CA 1
ATOM 2406 C C . GLY A 1 301 ? -72.688 -4.969 33.875 1 82.19 301 GLY A C 1
ATOM 2407 O O . GLY A 1 301 ? -71.562 -5.434 33.844 1 82.19 301 GLY A O 1
ATOM 2408 N N . ILE A 1 302 ? -73.375 -4.629 32.75 1 77.25 302 ILE A N 1
ATOM 2409 C CA . ILE A 1 302 ? -72.938 -4.965 31.391 1 77.25 302 ILE A CA 1
ATOM 2410 C C . ILE A 1 302 ? -71.812 -4.023 30.984 1 77.25 302 ILE A C 1
ATOM 2412 O O . ILE A 1 302 ? -70.812 -4.465 30.453 1 77.25 302 ILE A O 1
ATOM 2416 N N . ALA A 1 303 ? -71.938 -2.768 31.359 1 80.69 303 ALA A N 1
ATOM 2417 C CA . ALA A 1 303 ? -71 -1.753 30.969 1 80.69 303 ALA A CA 1
ATOM 2418 C C . ALA A 1 303 ? -69.812 -1.701 31.953 1 80.69 303 ALA A C 1
ATOM 2420 O O . ALA A 1 303 ? -68.75 -1.179 31.625 1 80.69 303 ALA A O 1
ATOM 2421 N N . GLU A 1 304 ? -70 -2.355 33.094 1 81.62 304 GLU A N 1
ATOM 2422 C CA . GLU A 1 304 ? -69 -2.326 34.188 1 81.62 304 GLU A CA 1
ATOM 2423 C C . GLU A 1 304 ? -68.625 -0.893 34.531 1 81.62 304 GLU A C 1
ATOM 2425 O O . GLU A 1 304 ? -67.438 -0.587 34.688 1 81.62 304 GLU A O 1
ATOM 2430 N N . TRP A 1 305 ? -69.625 -0.027 34.438 1 81.5 305 TRP A N 1
ATOM 2431 C CA . TRP A 1 305 ? -69.5 1.363 34.875 1 81.5 305 TRP A CA 1
ATOM 2432 C C . TRP A 1 305 ? -70.375 1.636 36.094 1 81.5 305 TRP A C 1
ATOM 2434 O O . TRP A 1 305 ? -71.438 0.987 36.25 1 81.5 305 TRP A O 1
ATOM 2444 N N . PRO A 1 306 ? -69.938 2.475 36.969 1 87.81 306 PRO A N 1
ATOM 2445 C CA . PRO A 1 306 ? -70.812 2.826 38.094 1 87.81 306 PRO A CA 1
ATOM 2446 C C . PRO A 1 306 ? -72.125 3.422 37.656 1 87.81 306 PRO A C 1
ATOM 2448 O O . PRO A 1 306 ? -72.188 4.117 36.656 1 87.81 306 PRO A O 1
ATOM 2451 N N . ALA A 1 307 ? -73.062 3.043 38.438 1 88.94 307 ALA A N 1
ATOM 2452 C CA . ALA A 1 307 ? -74.438 3.486 38.156 1 88.94 307 ALA A CA 1
ATOM 2453 C C . ALA A 1 307 ? -74.5 5.008 38.031 1 88.94 307 ALA A C 1
ATOM 2455 O O . ALA A 1 307 ? -75.25 5.535 37.188 1 88.94 307 ALA A O 1
ATOM 2456 N N . ALA A 1 308 ? -73.688 5.641 38.75 1 90.5 308 ALA A N 1
ATOM 2457 C CA . ALA A 1 308 ? -73.688 7.098 38.75 1 90.5 308 ALA A CA 1
ATOM 2458 C C . ALA A 1 308 ? -73.25 7.652 37.406 1 90.5 308 ALA A C 1
ATOM 2460 O O . ALA A 1 308 ? -73.812 8.648 36.938 1 90.5 308 ALA A O 1
ATOM 2461 N N . ARG A 1 309 ? -72.375 6.914 36.75 1 88.69 309 ARG A N 1
ATOM 2462 C CA . ARG A 1 309 ? -71.875 7.336 35.438 1 88.69 309 ARG A CA 1
ATOM 2463 C C . ARG A 1 309 ? -72.938 7.113 34.375 1 88.69 309 ARG A C 1
ATOM 2465 O O . ARG A 1 309 ? -73.125 7.938 33.469 1 88.69 309 ARG A O 1
ATOM 2472 N N . ILE A 1 310 ? -73.688 6.133 34.562 1 89 310 ILE A N 1
ATOM 2473 C CA . ILE A 1 310 ? -74.812 5.797 33.656 1 89 310 ILE A CA 1
ATOM 2474 C C . ILE A 1 310 ? -75.938 6.816 33.75 1 89 310 ILE A C 1
ATOM 2476 O O . ILE A 1 310 ? -76.438 7.262 32.75 1 89 310 ILE A O 1
ATOM 2480 N N . ILE A 1 311 ? -76.062 7.152 35.031 1 90.81 311 ILE A N 1
ATOM 2481 C CA . ILE A 1 311 ? -77.125 8.141 35.312 1 90.81 311 ILE A CA 1
ATOM 2482 C C . ILE A 1 311 ? -76.75 9.477 34.688 1 90.81 311 ILE A C 1
ATOM 2484 O O . ILE A 1 311 ? -77.562 10.172 34.094 1 90.81 311 ILE A O 1
ATOM 2488 N N . GLU A 1 312 ? -75.438 9.773 34.75 1 90.31 312 GLU A N 1
ATOM 2489 C CA . GLU A 1 312 ? -74.938 11.008 34.188 1 90.31 312 GLU A CA 1
ATOM 2490 C C . GLU A 1 312 ? -75.125 11.016 32.656 1 90.31 312 GLU A C 1
ATOM 2492 O O . GLU A 1 312 ? -75.5 12.023 32.094 1 90.31 312 GLU A O 1
ATOM 2497 N N . ILE A 1 313 ? -74.812 9.844 32.031 1 86.44 313 ILE A N 1
ATOM 2498 C CA . ILE A 1 313 ? -74.938 9.68 30.594 1 86.44 313 ILE A CA 1
ATOM 2499 C C . ILE A 1 313 ? -76.375 9.781 30.172 1 86.44 313 ILE A C 1
ATOM 2501 O O . ILE A 1 313 ? -76.688 10.43 29.172 1 86.44 313 ILE A O 1
ATOM 2505 N N . ALA A 1 314 ? -77.25 9.289 30.953 1 90.31 314 ALA A N 1
ATOM 2506 C CA . ALA A 1 314 ? -78.688 9.328 30.703 1 90.31 314 ALA A CA 1
ATOM 2507 C C . ALA A 1 314 ? -79.25 10.758 30.797 1 90.31 314 ALA A C 1
ATOM 2509 O O . ALA A 1 314 ? -80 11.203 29.953 1 90.31 314 ALA A O 1
ATOM 2510 N N . LYS A 1 315 ? -78.875 11.477 31.875 1 90.88 315 LYS A N 1
ATOM 2511 C CA . LYS A 1 315 ? -79.312 12.852 32.125 1 90.88 315 LYS A CA 1
ATOM 2512 C C . LYS A 1 315 ? -78.812 13.781 30.984 1 90.88 315 LYS A C 1
ATOM 2514 O O . LYS A 1 315 ? -79.625 14.625 30.516 1 90.88 315 LYS A O 1
ATOM 2519 N N . LYS A 1 316 ? -77.5 13.469 30.562 1 86.38 316 LYS A N 1
ATOM 2520 C CA . LYS A 1 316 ? -76.938 14.297 29.516 1 86.38 316 LYS A CA 1
ATOM 2521 C C . LYS A 1 316 ? -77.688 14.086 28.188 1 86.38 316 LYS A C 1
ATOM 2523 O O . LYS A 1 316 ? -77.75 15 27.359 1 86.38 316 LYS A O 1
ATOM 2528 N N . ASN A 1 317 ? -78.25 12.914 28.016 1 85.19 317 ASN A N 1
ATOM 2529 C CA . ASN A 1 317 ? -78.875 12.578 26.734 1 85.19 317 ASN A CA 1
ATOM 2530 C C . ASN A 1 317 ? -80.375 12.539 26.875 1 85.19 317 ASN A C 1
ATOM 2532 O O . ASN A 1 317 ? -81.062 12.062 25.969 1 85.19 317 ASN A O 1
ATOM 2536 N N . ASN A 1 318 ? -80.875 13.039 28.031 1 89.5 318 ASN A N 1
ATOM 2537 C CA . ASN A 1 318 ? -82.312 13.188 28.312 1 89.5 318 ASN A CA 1
ATOM 2538 C C . ASN A 1 318 ? -83.062 11.875 28.141 1 89.5 318 ASN A C 1
ATOM 2540 O O . ASN A 1 318 ? -84.125 11.836 27.531 1 89.5 318 ASN A O 1
ATOM 2544 N N . LEU A 1 319 ? -82.438 10.828 28.578 1 86.94 319 LEU A N 1
ATOM 2545 C CA . LEU A 1 319 ? -83.062 9.516 28.547 1 86.94 319 LEU A CA 1
ATOM 2546 C C . LEU A 1 319 ? -83.5 9.086 29.938 1 86.94 319 LEU A C 1
ATOM 2548 O O . LEU A 1 319 ? -82.812 9.398 30.938 1 86.94 319 LEU A O 1
ATOM 2552 N N . PRO A 1 320 ? -84.625 8.391 30.062 1 89.25 320 PRO A N 1
ATOM 2553 C CA . PRO A 1 320 ? -85.062 7.922 31.375 1 89.25 320 PRO A CA 1
ATOM 2554 C C . PRO A 1 320 ? -84.25 6.723 31.891 1 89.25 320 PRO A C 1
ATOM 2556 O O . PRO A 1 320 ? -83.75 5.934 31.094 1 89.25 320 PRO A O 1
ATOM 2559 N N . VAL A 1 321 ? -84 6.746 33.125 1 87.75 321 VAL A N 1
ATOM 2560 C CA . VAL A 1 321 ? -83.25 5.625 33.75 1 87.75 321 VAL A CA 1
ATOM 2561 C C . VAL A 1 321 ? -84.25 4.73 34.469 1 87.75 321 VAL A C 1
ATOM 2563 O O . VAL A 1 321 ? -85.125 5.211 35.281 1 87.75 321 VAL A O 1
ATOM 2566 N N . THR A 1 322 ? -84.375 3.451 34.062 1 84.94 322 THR A N 1
ATOM 2567 C CA . THR A 1 322 ? -85.25 2.475 34.719 1 84.94 322 THR A CA 1
ATOM 2568 C C . THR A 1 322 ? -84.5 1.774 35.844 1 84.94 322 THR A C 1
ATOM 2570 O O . THR A 1 322 ? -83.438 1.209 35.625 1 84.94 322 THR A O 1
ATOM 2573 N N . GLU A 1 323 ? -85.062 1.943 37.094 1 81.38 323 GLU A N 1
ATOM 2574 C CA . GLU A 1 323 ? -84.438 1.379 38.281 1 81.38 323 GLU A CA 1
ATOM 2575 C C . GLU A 1 323 ? -84.5 -0.146 38.281 1 81.38 323 GLU A C 1
ATOM 2577 O O . GLU A 1 323 ? -85.5 -0.722 37.812 1 81.38 323 GLU A O 1
ATOM 2582 N N . MET B 1 1 ? -16.375 1.462 -52.438 1 26.38 1 MET B N 1
ATOM 2583 C CA . MET B 1 1 ? -15.586 1.796 -51.25 1 26.38 1 MET B CA 1
ATOM 2584 C C . MET B 1 1 ? -16 0.947 -50.062 1 26.38 1 MET B C 1
ATOM 2586 O O . MET B 1 1 ? -17.047 1.195 -49.438 1 26.38 1 MET B O 1
ATOM 2590 N N . SER B 1 2 ? -15.641 -0.394 -49.969 1 29.19 2 SER B N 1
ATOM 2591 C CA . SER B 1 2 ? -16.109 -1.503 -49.156 1 29.19 2 SER B CA 1
ATOM 2592 C C . SER B 1 2 ? -15.641 -1.353 -47.719 1 29.19 2 SER B C 1
ATOM 2594 O O . SER B 1 2 ? -14.445 -1.205 -47.469 1 29.19 2 SER B O 1
ATOM 2596 N N . THR B 1 3 ? -16.469 -0.676 -46.781 1 30.92 3 THR B N 1
ATOM 2597 C CA . THR B 1 3 ? -16.312 -0.366 -45.375 1 30.92 3 THR B CA 1
ATOM 2598 C C . THR B 1 3 ? -16.062 -1.635 -44.562 1 30.92 3 THR B C 1
ATOM 2600 O O . THR B 1 3 ? -16.953 -2.475 -44.406 1 30.92 3 THR B O 1
ATOM 2603 N N . THR B 1 4 ? -14.844 -2.244 -44.625 1 31.33 4 THR B N 1
ATOM 2604 C CA . THR B 1 4 ? -14.398 -3.432 -43.906 1 31.33 4 THR B CA 1
ATOM 2605 C C . THR B 1 4 ? -14.508 -3.225 -42.406 1 31.33 4 THR B C 1
ATOM 2607 O O . THR B 1 4 ? -13.914 -2.293 -41.844 1 31.33 4 THR B O 1
ATOM 2610 N N . GLY B 1 5 ? -15.672 -3.574 -41.812 1 30.06 5 GLY B N 1
ATOM 2611 C CA . GLY B 1 5 ? -16.031 -3.566 -40.406 1 30.06 5 GLY B CA 1
ATOM 2612 C C . GLY B 1 5 ? -14.992 -4.211 -39.5 1 30.06 5 GLY B C 1
ATOM 2613 O O . GLY B 1 5 ? -14.523 -5.316 -39.781 1 30.06 5 GLY B O 1
ATOM 2614 N N . GLY B 1 6 ? -14.094 -3.459 -38.844 1 28.14 6 GLY B N 1
ATOM 2615 C CA . GLY B 1 6 ? -13.055 -3.785 -37.906 1 28.14 6 GLY B CA 1
ATOM 2616 C C . GLY B 1 6 ? -13.523 -4.695 -36.781 1 28.14 6 GLY B C 1
ATOM 2617 O O . GLY B 1 6 ? -14.398 -4.32 -36 1 28.14 6 GLY B O 1
ATOM 2618 N N . GLN B 1 7 ? -13.609 -6.031 -37.062 1 26.33 7 GLN B N 1
ATOM 2619 C CA . GLN B 1 7 ? -13.93 -7.059 -36.094 1 26.33 7 GLN B CA 1
ATOM 2620 C C . GLN B 1 7 ? -13.156 -6.848 -34.781 1 26.33 7 GLN B C 1
ATOM 2622 O O . GLN B 1 7 ? -11.922 -6.832 -34.781 1 26.33 7 GLN B O 1
ATOM 2627 N N . ARG B 1 8 ? -13.656 -6.246 -33.844 1 32.47 8 ARG B N 1
ATOM 2628 C CA . ARG B 1 8 ? -13.148 -6.145 -32.469 1 32.47 8 ARG B CA 1
ATOM 2629 C C . ARG B 1 8 ? -12.602 -7.488 -31.984 1 32.47 8 ARG B C 1
ATOM 2631 O O . ARG B 1 8 ? -13.328 -8.484 -31.953 1 32.47 8 ARG B O 1
ATOM 2638 N N . ARG B 1 9 ? -11.414 -7.867 -32.188 1 27.45 9 ARG B N 1
ATOM 2639 C CA . ARG B 1 9 ? -10.75 -9.039 -31.625 1 27.45 9 ARG B CA 1
ATOM 2640 C C . ARG B 1 9 ? -11.047 -9.188 -30.141 1 27.45 9 ARG B C 1
ATOM 2642 O O . ARG B 1 9 ? -10.609 -8.367 -29.328 1 27.45 9 ARG B O 1
ATOM 2649 N N . ARG B 1 10 ? -12.094 -9.797 -29.719 1 31.67 10 ARG B N 1
ATOM 2650 C CA . ARG B 1 10 ? -12.352 -10.227 -28.344 1 31.67 10 ARG B CA 1
ATOM 2651 C C . ARG B 1 10 ? -11.102 -10.844 -27.719 1 31.67 10 ARG B C 1
ATOM 2653 O O . ARG B 1 10 ? -10.555 -11.82 -28.25 1 31.67 10 ARG B O 1
ATOM 2660 N N . VAL B 1 11 ? -10.312 -10.047 -27.234 1 32.31 11 VAL B N 1
ATOM 2661 C CA . VAL B 1 11 ? -9.148 -10.516 -26.484 1 32.31 11 VAL B CA 1
ATOM 2662 C C . VAL B 1 11 ? -9.547 -11.703 -25.609 1 32.31 11 VAL B C 1
ATOM 2664 O O . VAL B 1 11 ? -10.43 -11.586 -24.75 1 32.31 11 VAL B O 1
ATOM 2667 N N . LYS B 1 12 ? -9.406 -12.945 -26.125 1 35.5 12 LYS B N 1
ATOM 2668 C CA . LYS B 1 12 ? -9.602 -14.25 -25.5 1 35.5 12 LYS B CA 1
ATOM 2669 C C . LYS B 1 12 ? -8.984 -14.297 -24.109 1 35.5 12 LYS B C 1
ATOM 2671 O O . LYS B 1 12 ? -7.812 -13.969 -23.938 1 35.5 12 LYS B O 1
ATOM 2676 N N . THR B 1 13 ? -9.82 -13.969 -23.141 1 40.44 13 THR B N 1
ATOM 2677 C CA . THR B 1 13 ? -9.453 -13.891 -21.734 1 40.44 13 THR B CA 1
ATOM 2678 C C . THR B 1 13 ? -9.062 -15.266 -21.188 1 40.44 13 THR B C 1
ATOM 2680 O O . THR B 1 13 ? -9.625 -16.281 -21.625 1 40.44 13 THR B O 1
ATOM 2683 N N . GLU B 1 14 ? -7.918 -15.562 -20.719 1 45.31 14 GLU B N 1
ATOM 2684 C CA . GLU B 1 14 ? -7.312 -16.719 -20.062 1 45.31 14 GLU B CA 1
ATOM 2685 C C . GLU B 1 14 ? -8.219 -17.266 -18.969 1 45.31 14 GLU B C 1
ATOM 2687 O O . GLU B 1 14 ? -8.93 -16.5 -18.297 1 45.31 14 GLU B O 1
ATOM 2692 N N . CYS B 1 15 ? -8.586 -18.609 -19.094 1 48.03 15 CYS B N 1
ATOM 2693 C CA . CYS B 1 15 ? -9.422 -19.328 -18.141 1 48.03 15 CYS B CA 1
ATOM 2694 C C . CYS B 1 15 ? -8.727 -19.438 -16.797 1 48.03 15 CYS B C 1
ATOM 2696 O O . CYS B 1 15 ? -7.867 -20.297 -16.594 1 48.03 15 CYS B O 1
ATOM 2698 N N . ARG B 1 16 ? -8.672 -18.469 -15.945 1 61.25 16 ARG B N 1
ATOM 2699 C CA . ARG B 1 16 ? -8.234 -18.609 -14.562 1 61.25 16 ARG B CA 1
ATOM 2700 C C . ARG B 1 16 ? -9.43 -18.656 -13.617 1 61.25 16 ARG B C 1
ATOM 2702 O O . ARG B 1 16 ? -10.578 -18.547 -14.055 1 61.25 16 ARG B O 1
ATOM 2709 N N . ILE B 1 17 ? -9.164 -19.281 -12.5 1 60.72 17 ILE B N 1
ATOM 2710 C CA . ILE B 1 17 ? -10.18 -19.422 -11.461 1 60.72 17 ILE B CA 1
ATOM 2711 C C . ILE B 1 17 ? -11.133 -18.234 -11.516 1 60.72 17 ILE B C 1
ATOM 2713 O O . ILE B 1 17 ? -12.336 -18.375 -11.297 1 60.72 17 ILE B O 1
ATOM 2717 N N . ASN B 1 18 ? -10.516 -17.172 -11.914 1 62.94 18 ASN B N 1
ATOM 2718 C CA . ASN B 1 18 ? -11.328 -15.961 -11.898 1 62.94 18 ASN B CA 1
ATOM 2719 C C . ASN B 1 18 ? -12.43 -16 -12.953 1 62.94 18 ASN B C 1
ATOM 2721 O O . ASN B 1 18 ? -13.555 -15.555 -12.703 1 62.94 18 ASN B O 1
ATOM 2725 N N . GLN B 1 19 ? -12.109 -16.547 -14 1 62.84 19 GLN B N 1
ATOM 2726 C CA . GLN B 1 19 ? -13.133 -16.609 -15.039 1 62.84 19 GLN B CA 1
ATOM 2727 C C . GLN B 1 19 ? -14.273 -17.531 -14.641 1 62.84 19 GLN B C 1
ATOM 2729 O O . GLN B 1 19 ? -15.438 -17.25 -14.93 1 62.84 19 GLN B O 1
ATOM 2734 N N . TRP B 1 20 ? -13.867 -18.516 -14 1 67.88 20 TRP B N 1
ATOM 2735 C CA . TRP B 1 20 ? -14.867 -19.484 -13.562 1 67.88 20 TRP B CA 1
ATOM 2736 C C . TRP B 1 20 ? -15.734 -18.922 -12.445 1 67.88 20 TRP B C 1
ATOM 2738 O O . TRP B 1 20 ? -16.953 -19.094 -12.453 1 67.88 20 TRP B O 1
ATOM 2748 N N . PHE B 1 21 ? -15.141 -18.266 -11.633 1 68.69 21 PHE B N 1
ATOM 2749 C CA . PHE B 1 21 ? -15.859 -17.781 -10.461 1 68.69 21 PHE B CA 1
ATOM 2750 C C . PHE B 1 21 ? -16.516 -16.438 -10.75 1 68.69 21 PHE B C 1
ATOM 2752 O O . PHE B 1 21 ? -17.5 -16.062 -10.109 1 68.69 21 PHE B O 1
ATOM 2759 N N . LEU B 1 22 ? -15.969 -15.766 -11.641 1 65.19 22 LEU B N 1
ATOM 2760 C CA . LEU B 1 22 ? -16.562 -14.477 -11.977 1 65.19 22 LEU B CA 1
ATOM 2761 C C . LEU B 1 22 ? -17.953 -14.648 -12.578 1 65.19 22 LEU B C 1
ATOM 2763 O O . LEU B 1 22 ? -18.797 -13.766 -12.453 1 65.19 22 LEU B O 1
ATOM 2767 N N . GLU B 1 23 ? -18.125 -15.695 -13.219 1 66.56 23 GLU B N 1
ATOM 2768 C CA . GLU B 1 23 ? -19.391 -15.891 -13.914 1 66.56 23 GLU B CA 1
ATOM 2769 C C . GLU B 1 23 ? -20.469 -16.438 -12.977 1 66.56 23 GLU B C 1
ATOM 2771 O O . GLU B 1 23 ? -21.656 -16.359 -13.273 1 66.56 23 GLU B O 1
ATOM 2776 N N . ASP B 1 24 ? -20.094 -16.844 -11.891 1 76.5 24 ASP B N 1
ATOM 2777 C CA . ASP B 1 24 ? -21.016 -17.422 -10.93 1 76.5 24 ASP B CA 1
ATOM 2778 C C . ASP B 1 24 ? -20.875 -16.781 -9.555 1 76.5 24 ASP B C 1
ATOM 2780 O O . ASP B 1 24 ? -20.062 -17.219 -8.742 1 76.5 24 ASP B O 1
ATOM 2784 N N . LYS B 1 25 ? -21.781 -15.867 -9.297 1 79 25 LYS B N 1
ATOM 2785 C CA . LYS B 1 25 ? -21.703 -15.133 -8.039 1 79 25 LYS B CA 1
ATOM 2786 C C . LYS B 1 25 ? -21.938 -16.062 -6.848 1 79 25 LYS B C 1
ATOM 2788 O O . LYS B 1 25 ? -21.391 -15.828 -5.766 1 79 25 LYS B O 1
ATOM 2793 N N . LYS B 1 26 ? -22.688 -17.094 -7.113 1 82.06 26 LYS B N 1
ATOM 2794 C CA . LYS B 1 26 ? -22.922 -18.062 -6.039 1 82.06 26 LYS B CA 1
ATOM 2795 C C . LYS B 1 26 ? -21.641 -18.812 -5.695 1 82.06 26 LYS B C 1
ATOM 2797 O O . LYS B 1 26 ? -21.344 -19.047 -4.52 1 82.06 26 LYS B O 1
ATOM 2802 N N . ALA B 1 27 ? -20.953 -19.156 -6.715 1 82.31 27 ALA B N 1
ATOM 2803 C CA . ALA B 1 27 ? -19.672 -19.828 -6.512 1 82.31 27 ALA B CA 1
ATOM 2804 C C . ALA B 1 27 ? -18.672 -18.906 -5.828 1 82.31 27 ALA B C 1
ATOM 2806 O O . ALA B 1 27 ? -17.922 -19.328 -4.949 1 82.31 27 ALA B O 1
ATOM 2807 N N . LEU B 1 28 ? -18.75 -17.688 -6.191 1 84.19 28 LEU B N 1
ATOM 2808 C CA . LEU B 1 28 ? -17.859 -16.703 -5.586 1 84.19 28 LEU B CA 1
ATOM 2809 C C . LEU B 1 28 ? -18.172 -16.516 -4.109 1 84.19 28 LEU B C 1
ATOM 2811 O O . LEU B 1 28 ? -17.266 -16.422 -3.279 1 84.19 28 LEU B O 1
ATOM 2815 N N . LEU B 1 29 ? -19.406 -16.469 -3.871 1 86.88 29 LEU B N 1
ATOM 2816 C CA . LEU B 1 29 ? -19.828 -16.344 -2.48 1 86.88 29 LEU B CA 1
ATOM 2817 C C . LEU B 1 29 ? -19.406 -17.547 -1.667 1 86.88 29 LEU B C 1
ATOM 2819 O O . LEU B 1 29 ? -18.969 -17.422 -0.519 1 86.88 29 LEU B O 1
ATOM 2823 N N . SER B 1 30 ? -19.562 -18.688 -2.262 1 87.31 30 SER B N 1
ATOM 2824 C CA . SER B 1 30 ? -19.125 -19.906 -1.6 1 87.31 30 SER B CA 1
ATOM 2825 C C . SER B 1 30 ? -17.625 -19.859 -1.295 1 87.31 30 SER B C 1
ATOM 2827 O O . SER B 1 30 ? -17.203 -20.25 -0.209 1 87.31 30 SER B O 1
ATOM 2829 N N . LEU B 1 31 ? -16.891 -19.453 -2.24 1 88.5 31 LEU B N 1
ATOM 2830 C CA . LEU B 1 31 ? -15.453 -19.297 -2.045 1 88.5 31 LEU B CA 1
ATOM 2831 C C . LEU B 1 31 ? -15.156 -18.312 -0.925 1 88.5 31 LEU B C 1
ATOM 2833 O O . LEU B 1 31 ? -14.32 -18.578 -0.059 1 88.5 31 LEU B O 1
ATOM 2837 N N . TYR B 1 32 ? -15.844 -17.219 -0.91 1 88.38 32 TYR B N 1
ATOM 2838 C CA . TYR B 1 32 ? -15.688 -16.219 0.136 1 88.38 32 TYR B CA 1
ATOM 2839 C C . TYR B 1 32 ? -15.984 -16.812 1.51 1 88.38 32 TYR B C 1
ATOM 2841 O O . TYR B 1 32 ? -15.203 -16.625 2.449 1 88.38 32 TYR B O 1
ATOM 2849 N N . ASN B 1 33 ? -17.062 -17.5 1.577 1 89.56 33 ASN B N 1
ATOM 2850 C CA . ASN B 1 33 ? -17.453 -18.109 2.836 1 89.56 33 ASN B CA 1
ATOM 2851 C C . ASN B 1 33 ? -16.438 -19.141 3.309 1 89.56 33 ASN B C 1
ATOM 2853 O O . ASN B 1 33 ? -16.172 -19.266 4.508 1 89.56 33 ASN B O 1
ATOM 2857 N N . ALA B 1 34 ? -15.898 -19.797 2.395 1 89.69 34 ALA B N 1
ATOM 2858 C CA . ALA B 1 34 ? -14.891 -20.812 2.729 1 89.69 34 ALA B CA 1
ATOM 2859 C C . ALA B 1 34 ? -13.641 -20.156 3.301 1 89.69 34 ALA B C 1
ATOM 2861 O O . ALA B 1 34 ? -13.094 -20.609 4.305 1 89.69 34 ALA B O 1
ATOM 2862 N N . ILE B 1 35 ? -13.234 -19.078 2.713 1 90 35 ILE B N 1
ATOM 2863 C CA . ILE B 1 35 ? -12 -18.406 3.09 1 90 35 ILE B CA 1
ATOM 2864 C C . ILE B 1 35 ? -12.203 -17.641 4.402 1 90 35 ILE B C 1
ATOM 2866 O O . ILE B 1 35 ? -11.359 -17.703 5.293 1 90 35 ILE B O 1
ATOM 2870 N N . ARG B 1 36 ? -13.344 -17 4.523 1 89.56 36 ARG B N 1
ATOM 2871 C CA . ARG B 1 36 ? -13.586 -16.094 5.63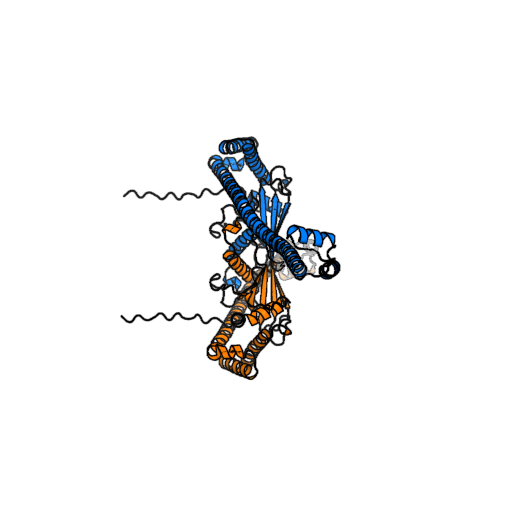7 1 89.56 36 ARG B CA 1
ATOM 2872 C C . ARG B 1 36 ? -14.258 -16.812 6.801 1 89.56 36 ARG B C 1
ATOM 2874 O O . ARG B 1 36 ? -14.422 -16.234 7.883 1 89.56 36 ARG B O 1
ATOM 2881 N N . LYS B 1 37 ? -14.625 -18.031 6.543 1 88.44 37 LYS B N 1
ATOM 2882 C CA . LYS B 1 37 ? -15.344 -18.812 7.543 1 88.44 37 LYS B CA 1
ATOM 2883 C C . LYS B 1 37 ? -16.625 -18.094 7.988 1 88.44 37 LYS B C 1
ATOM 2885 O O . LYS B 1 37 ? -16.875 -17.953 9.188 1 88.44 37 LYS B O 1
ATOM 2890 N N . THR B 1 38 ? -17.25 -17.609 7.031 1 87.75 38 THR B N 1
ATOM 2891 C CA . THR B 1 38 ? -18.547 -16.969 7.227 1 87.75 38 THR B CA 1
ATOM 2892 C C . THR B 1 38 ? -19.656 -17.797 6.594 1 87.75 38 THR B C 1
ATOM 2894 O O . THR B 1 38 ? -19.406 -18.844 6 1 87.75 38 THR B O 1
ATOM 2897 N N . ASN B 1 39 ? -20.938 -17.344 6.832 1 87.19 39 ASN B N 1
ATOM 2898 C CA . ASN B 1 39 ? -22.078 -18.016 6.254 1 87.19 39 ASN B CA 1
ATOM 2899 C C . ASN B 1 39 ? -23.062 -17.031 5.625 1 87.19 39 ASN B C 1
ATOM 2901 O O . ASN B 1 39 ? -24.266 -17.094 5.891 1 87.19 39 ASN B O 1
ATOM 2905 N N . ILE B 1 40 ? -22.453 -16.234 4.855 1 85.81 40 ILE B N 1
ATOM 2906 C CA . ILE B 1 40 ? -23.281 -15.266 4.156 1 85.81 40 ILE B CA 1
ATOM 2907 C C . ILE B 1 40 ? -24.078 -15.969 3.059 1 85.81 40 ILE B C 1
ATOM 2909 O O . ILE B 1 40 ? -23.547 -16.828 2.342 1 85.81 40 ILE B O 1
ATOM 2913 N N . THR B 1 41 ? -25.344 -15.594 2.846 1 85.88 41 THR B N 1
ATOM 2914 C CA . THR B 1 41 ? -26.188 -16.312 1.896 1 85.88 41 THR B CA 1
ATOM 2915 C C . THR B 1 41 ? -26.609 -15.391 0.756 1 85.88 41 THR B C 1
ATOM 2917 O O . THR B 1 41 ? -27.047 -15.859 -0.299 1 85.88 41 THR B O 1
ATOM 2920 N N . ASP B 1 42 ? -26.516 -14.094 0.957 1 85.81 42 ASP B N 1
ATOM 2921 C CA . ASP B 1 42 ? -26.984 -13.156 -0.068 1 85.81 42 ASP B CA 1
ATOM 2922 C C . ASP B 1 42 ? -25.844 -12.789 -1.022 1 85.81 42 ASP B C 1
ATOM 2924 O O . ASP B 1 42 ? -25.031 -11.922 -0.718 1 85.81 42 ASP B O 1
ATOM 2928 N N . TRP B 1 43 ? -25.984 -13.391 -2.219 1 79.25 43 TRP B N 1
ATOM 2929 C CA . TRP B 1 43 ? -24.922 -13.18 -3.193 1 79.25 43 TRP B CA 1
ATOM 2930 C C . TRP B 1 43 ? -25 -11.789 -3.803 1 79.25 43 TRP B C 1
ATOM 2932 O O . TRP B 1 43 ? -24.047 -11.305 -4.41 1 79.25 43 TRP B O 1
ATOM 2942 N N . ARG B 1 44 ? -26.141 -11.039 -3.609 1 77.94 44 ARG B N 1
ATOM 2943 C CA . ARG B 1 44 ? -26.328 -9.711 -4.191 1 77.94 44 ARG B CA 1
ATOM 2944 C C . ARG B 1 44 ? -25.422 -8.688 -3.51 1 77.94 44 ARG B C 1
ATOM 2946 O O . ARG B 1 44 ? -25.172 -7.609 -4.055 1 77.94 44 ARG B O 1
ATOM 2953 N N . ALA B 1 45 ? -24.844 -9.094 -2.449 1 76.31 45 ALA B N 1
ATOM 2954 C CA . ALA B 1 45 ? -23.953 -8.195 -1.717 1 76.31 45 ALA B CA 1
ATOM 2955 C C . ALA B 1 45 ? -22.594 -8.102 -2.389 1 76.31 45 ALA B C 1
ATOM 2957 O O . ALA B 1 45 ? -21.812 -7.184 -2.107 1 76.31 45 ALA B O 1
ATOM 2958 N N . ILE B 1 46 ? -22.266 -9.086 -3.295 1 78.88 46 ILE B N 1
ATOM 2959 C CA . ILE B 1 46 ? -20.969 -9.141 -3.949 1 78.88 46 ILE B CA 1
ATOM 2960 C C . ILE B 1 46 ? -20.953 -8.164 -5.129 1 78.88 46 ILE B C 1
ATOM 2962 O O . ILE B 1 46 ? -21.844 -8.188 -5.977 1 78.88 46 ILE B O 1
ATOM 2966 N N . ARG B 1 47 ? -20.016 -7.27 -5.047 1 77.62 47 ARG B N 1
ATOM 2967 C CA . ARG B 1 47 ? -19.766 -6.371 -6.168 1 77.62 47 ARG B CA 1
ATOM 2968 C C . ARG B 1 47 ? -18.391 -6.633 -6.777 1 77.62 47 ARG B C 1
ATOM 2970 O O . ARG B 1 47 ? -17.359 -6.543 -6.09 1 77.62 47 ARG B O 1
ATOM 2977 N N . LEU B 1 48 ? -18.406 -6.984 -8.039 1 72.31 48 LEU B N 1
ATOM 2978 C CA . LEU B 1 48 ? -17.156 -7.246 -8.734 1 72.31 48 LEU B CA 1
ATOM 2979 C C . LEU B 1 48 ? -16.5 -5.945 -9.164 1 72.31 48 LEU B C 1
ATOM 2981 O O . LEU B 1 48 ? -17.172 -5.008 -9.602 1 72.31 48 LEU B O 1
ATOM 2985 N N . ASN B 1 49 ? -15.188 -5.816 -8.797 1 66.25 49 ASN B N 1
ATOM 2986 C CA . ASN B 1 49 ? -14.391 -4.672 -9.234 1 66.25 49 ASN B CA 1
ATOM 2987 C C . ASN B 1 49 ? -13.445 -5.047 -10.367 1 66.25 49 ASN B C 1
ATOM 2989 O O . ASN B 1 49 ? -12.789 -6.086 -10.32 1 66.25 49 ASN B O 1
ATOM 2993 N N . SER B 1 50 ? -13.82 -4.633 -11.641 1 57.53 50 SER B N 1
ATOM 2994 C CA . SER B 1 50 ? -12.914 -4.945 -12.742 1 57.53 50 SER B CA 1
ATOM 2995 C C . SER B 1 50 ? -11.656 -4.078 -12.688 1 57.53 50 SER B C 1
ATOM 2997 O O . SER B 1 50 ? -11.742 -2.859 -12.523 1 57.53 50 SER B O 1
ATOM 2999 N N . LEU B 1 51 ? -10.562 -4.766 -12.492 1 54.41 51 LEU B N 1
ATOM 3000 C CA . LEU B 1 51 ? -9.305 -4.043 -12.633 1 54.41 51 LEU B CA 1
ATOM 3001 C C . LEU B 1 51 ? -8.977 -3.807 -14.102 1 54.41 51 LEU B C 1
ATOM 3003 O O . LEU B 1 51 ? -7.984 -3.143 -14.422 1 54.41 51 LEU B O 1
ATOM 3007 N N . LYS B 1 52 ? -9.75 -4.48 -15.148 1 53.5 52 LYS B N 1
ATOM 3008 C CA . LYS B 1 52 ? -9.477 -4.504 -16.578 1 53.5 52 LYS B CA 1
ATOM 3009 C C . LYS B 1 52 ? -9.219 -3.1 -17.109 1 53.5 52 LYS B C 1
ATOM 3011 O O . LYS B 1 52 ? -8.406 -2.918 -18.031 1 53.5 52 LYS B O 1
ATOM 3016 N N . GLY B 1 53 ? -9.273 -2.125 -16.328 1 47 53 GLY B N 1
ATOM 3017 C CA . GLY B 1 53 ? -9.031 -0.773 -16.797 1 47 53 GLY B CA 1
ATOM 3018 C C . GLY B 1 53 ? -8.102 0.019 -15.898 1 47 53 GLY B C 1
ATOM 3019 O O . GLY B 1 53 ? -7.676 1.121 -16.25 1 47 53 GLY B O 1
ATOM 3020 N N . VAL B 1 54 ? -7.93 -0.503 -14.914 1 45.38 54 VAL B N 1
ATOM 3021 C CA . VAL B 1 54 ? -7.117 0.262 -13.969 1 45.38 54 VAL B CA 1
ATOM 3022 C C . VAL B 1 54 ? -5.648 -0.124 -14.125 1 45.38 54 VAL B C 1
ATOM 3024 O O . VAL B 1 54 ? -4.762 0.724 -14 1 45.38 54 VAL B O 1
ATOM 3027 N N . LEU B 1 55 ? -5.516 -1.438 -14.297 1 44.19 55 LEU B N 1
ATOM 3028 C CA . LEU B 1 55 ? -4.125 -1.854 -14.398 1 44.19 55 LEU B CA 1
ATOM 3029 C C . LEU B 1 55 ? -3.795 -2.312 -15.82 1 44.19 55 LEU B C 1
ATOM 3031 O O . LEU B 1 55 ? -4.484 -3.172 -16.375 1 44.19 55 LEU B O 1
ATOM 3035 N N . PHE B 1 56 ? -3.346 -1.456 -16.656 1 38.31 56 PHE B N 1
ATOM 3036 C CA . PHE B 1 56 ? -3.018 -1.773 -18.047 1 38.31 56 PHE B CA 1
ATOM 3037 C C . PHE B 1 56 ? -2.58 -3.227 -18.188 1 38.31 56 PHE B C 1
ATOM 3039 O O . PHE B 1 56 ? -2.945 -3.904 -19.141 1 38.31 56 PHE B O 1
ATOM 3046 N N . ASN B 1 57 ? -1.563 -3.576 -17.562 1 39.97 57 ASN B N 1
ATOM 3047 C CA . ASN B 1 57 ? -0.914 -4.855 -17.828 1 39.97 57 ASN B CA 1
ATOM 3048 C C . ASN B 1 57 ? -1.418 -5.945 -16.891 1 39.97 57 ASN B C 1
ATOM 3050 O O . ASN B 1 57 ? -0.737 -6.949 -16.672 1 39.97 57 ASN B O 1
ATOM 3054 N N . ILE B 1 58 ? -2.369 -5.586 -16.203 1 40.88 58 ILE B N 1
ATOM 3055 C CA . ILE B 1 58 ? -2.75 -6.684 -15.32 1 40.88 58 ILE B CA 1
ATOM 3056 C C . ILE B 1 58 ? -3.191 -7.883 -16.156 1 40.88 58 ILE B C 1
ATOM 3058 O O . ILE B 1 58 ? -4.059 -7.758 -17.031 1 40.88 58 ILE B O 1
ATOM 3062 N N . MET B 1 59 ? -2.361 -8.727 -16.344 1 41.94 59 MET B N 1
ATOM 3063 C CA . MET B 1 59 ? -2.902 -9.992 -16.828 1 41.94 59 MET B CA 1
ATOM 3064 C C . MET B 1 59 ? -4.289 -10.25 -16.25 1 41.94 59 MET B C 1
ATOM 3066 O O . MET B 1 59 ? -4.535 -9.961 -15.078 1 41.94 59 MET B O 1
ATOM 3070 N N . ARG B 1 60 ? -5.266 -10.266 -17 1 44.88 60 ARG B N 1
ATOM 3071 C CA . ARG B 1 60 ? -6.695 -10.531 -16.891 1 44.88 60 ARG B CA 1
ATOM 3072 C C . ARG B 1 60 ? -6.996 -11.477 -15.734 1 44.88 60 ARG B C 1
ATOM 3074 O O . ARG B 1 60 ? -8.156 -11.664 -15.359 1 44.88 60 ARG B O 1
ATOM 3081 N N . ASN B 1 61 ? -5.906 -11.977 -15.148 1 48.34 61 ASN B N 1
ATOM 3082 C CA . ASN B 1 61 ? -6.238 -13.156 -14.359 1 48.34 61 ASN B CA 1
ATOM 3083 C C . ASN B 1 61 ? -6.5 -12.805 -12.898 1 48.34 61 ASN B C 1
ATOM 3085 O O . ASN B 1 61 ? -6.75 -13.688 -12.078 1 48.34 61 ASN B O 1
ATOM 3089 N N . ASP B 1 62 ? -6.523 -11.531 -12.68 1 61.59 62 ASP B N 1
ATOM 3090 C CA . ASP B 1 62 ? -6.645 -11.102 -11.289 1 61.59 62 ASP B CA 1
ATOM 3091 C C . ASP B 1 62 ? -8.07 -10.664 -10.977 1 61.59 62 ASP B C 1
ATOM 3093 O O . ASP B 1 62 ? -8.766 -10.125 -11.844 1 61.59 62 ASP B O 1
ATOM 3097 N N . LEU B 1 63 ? -8.586 -11.391 -9.977 1 65.12 63 LEU B N 1
ATOM 3098 C CA . LEU B 1 63 ? -9.945 -11.094 -9.562 1 65.12 63 LEU B CA 1
ATOM 3099 C C . LEU B 1 63 ? -9.953 -10.211 -8.32 1 65.12 63 LEU B C 1
ATOM 3101 O O . LEU B 1 63 ? -9.164 -10.422 -7.398 1 65.12 63 LEU B O 1
ATOM 3105 N N . SER B 1 64 ? -10.664 -9.125 -8.445 1 70.94 64 SER B N 1
ATOM 3106 C CA . SER B 1 64 ? -10.977 -8.367 -7.234 1 70.94 64 SER B CA 1
ATOM 3107 C C . SER B 1 64 ? -12.484 -8.164 -7.086 1 70.94 64 SER B C 1
ATOM 3109 O O . SER B 1 64 ? -13.195 -8.016 -8.078 1 70.94 64 SER B O 1
ATOM 3111 N N . PHE B 1 65 ? -12.938 -8.367 -5.938 1 74.38 65 PHE B N 1
ATOM 3112 C CA . PHE B 1 65 ? -14.344 -8.07 -5.703 1 74.38 65 PHE B CA 1
ATOM 3113 C C . PHE B 1 65 ? -14.555 -7.512 -4.305 1 74.38 65 PHE B C 1
ATOM 3115 O O . PHE B 1 65 ? -13.68 -7.629 -3.443 1 74.38 65 PHE B O 1
ATOM 3122 N N . THR B 1 66 ? -15.609 -6.805 -4.133 1 74.75 66 THR B N 1
ATOM 3123 C CA . THR B 1 66 ? -15.953 -6.238 -2.834 1 74.75 66 THR B CA 1
ATOM 3124 C C . THR B 1 66 ? -17.203 -6.898 -2.268 1 74.75 66 THR B C 1
ATOM 3126 O O . THR B 1 66 ? -18.062 -7.367 -3.021 1 74.75 66 THR B O 1
ATOM 3129 N N . LEU B 1 67 ? -17.188 -7.09 -1.041 1 75.12 67 LEU B N 1
ATOM 3130 C CA . LEU B 1 67 ? -18.406 -7.426 -0.306 1 75.12 67 LEU B CA 1
ATOM 3131 C C . LEU B 1 67 ? -18.969 -6.199 0.396 1 75.12 67 LEU B C 1
ATOM 3133 O O . LEU B 1 67 ? -18.516 -5.824 1.475 1 75.12 67 LEU B O 1
ATOM 3137 N N . GLY B 1 68 ? -19.906 -5.562 -0.165 1 72.06 68 GLY B N 1
ATOM 3138 C CA . GLY B 1 68 ? -20.375 -4.273 0.322 1 72.06 68 GLY B CA 1
ATOM 3139 C C . GLY B 1 68 ? -19.281 -3.221 0.354 1 72.06 68 GLY B C 1
ATOM 3140 O O . GLY B 1 68 ? -18.5 -3.104 -0.589 1 72.06 68 GLY B O 1
ATOM 3141 N N . GLU B 1 69 ? -19.344 -2.492 1.382 1 77.81 69 GLU B N 1
ATOM 3142 C CA . GLU B 1 69 ? -18.344 -1.455 1.586 1 77.81 69 GLU B CA 1
ATOM 3143 C C . GLU B 1 69 ? -17.375 -1.835 2.707 1 77.81 69 GLU B C 1
ATOM 3145 O O . GLU B 1 69 ? -16.578 -1.011 3.148 1 77.81 69 GLU B O 1
ATOM 3150 N N . GLU B 1 70 ? -17.453 -3.148 2.947 1 84.88 70 GLU B N 1
ATOM 3151 C CA . GLU B 1 70 ? -16.75 -3.539 4.164 1 84.88 70 GLU B CA 1
ATOM 3152 C C . GLU B 1 70 ? -15.391 -4.152 3.838 1 84.88 70 GLU B C 1
ATOM 3154 O O . GLU B 1 70 ? -14.406 -3.887 4.527 1 84.88 70 GLU B O 1
ATOM 3159 N N . GLU B 1 71 ? -15.453 -4.941 2.76 1 89.38 71 GLU B N 1
ATOM 3160 C CA . GLU B 1 71 ? -14.211 -5.645 2.453 1 89.38 71 GLU B CA 1
ATOM 3161 C C . GLU B 1 71 ? -13.922 -5.629 0.954 1 89.38 71 GLU B C 1
ATOM 3163 O O . GLU B 1 71 ? -14.852 -5.637 0.14 1 89.38 71 GLU B O 1
ATOM 3168 N N . ILE B 1 72 ? -12.695 -5.512 0.626 1 87.19 72 ILE B N 1
ATOM 3169 C CA . ILE B 1 72 ? -12.211 -5.68 -0.739 1 87.19 72 ILE B CA 1
ATOM 3170 C C . ILE B 1 72 ? -11.258 -6.871 -0.808 1 87.19 72 ILE B C 1
ATOM 3172 O O . ILE B 1 72 ? -10.258 -6.922 -0.081 1 87.19 72 ILE B O 1
ATOM 3176 N N . ILE B 1 73 ? -11.625 -7.801 -1.636 1 87.94 73 ILE B N 1
ATOM 3177 C CA . ILE B 1 73 ? -10.891 -9.062 -1.724 1 87.94 73 ILE B CA 1
ATOM 3178 C C . ILE B 1 73 ? -10.125 -9.117 -3.043 1 87.94 73 ILE B C 1
ATOM 3180 O O . ILE B 1 73 ? -10.711 -8.953 -4.117 1 87.94 73 ILE B O 1
ATOM 3184 N N . LEU B 1 74 ? -8.883 -9.258 -2.908 1 86.5 74 LEU B N 1
ATOM 3185 C CA . LEU B 1 74 ? -8.031 -9.461 -4.078 1 86.5 74 LEU B CA 1
ATOM 3186 C C . LEU B 1 74 ? -7.559 -10.914 -4.156 1 86.5 74 LEU B C 1
ATOM 3188 O O . LEU B 1 74 ? -7 -11.438 -3.189 1 86.5 74 LEU B O 1
ATOM 3192 N N . MET B 1 75 ? -7.773 -11.523 -5.254 1 85.31 75 MET B N 1
ATOM 3193 C CA . MET B 1 75 ? -7.41 -12.93 -5.438 1 85.31 75 MET B CA 1
ATOM 3194 C C . MET B 1 75 ? -6.605 -13.117 -6.719 1 85.31 75 MET B C 1
ATOM 3196 O O . MET B 1 75 ? -6.891 -12.484 -7.734 1 85.31 75 MET B O 1
ATOM 3200 N N . GLU B 1 76 ? -5.641 -13.977 -6.605 1 80 76 GLU B N 1
ATOM 3201 C CA . GLU B 1 76 ? -4.824 -14.352 -7.758 1 80 76 GLU B CA 1
ATOM 3202 C C . GLU B 1 76 ? -4.566 -15.859 -7.789 1 80 76 GLU B C 1
ATOM 3204 O O . GLU B 1 76 ? -4.57 -16.516 -6.746 1 80 76 GLU B O 1
ATOM 3209 N N . GLU B 1 77 ? -4.473 -16.344 -8.93 1 80.31 77 GLU B N 1
ATOM 3210 C CA . GLU B 1 77 ? -4.039 -17.734 -9.109 1 80.31 77 GLU B CA 1
ATOM 3211 C C . GLU B 1 77 ? -2.598 -17.797 -9.602 1 80.31 77 GLU B C 1
ATOM 3213 O O . GLU B 1 77 ? -2.197 -17.031 -10.477 1 80.31 77 GLU B O 1
ATOM 3218 N N . GLN B 1 78 ? -1.913 -18.625 -8.992 1 75.69 78 GLN B N 1
ATOM 3219 C CA . GLN B 1 78 ? -0.512 -18.766 -9.375 1 75.69 78 GLN B CA 1
ATOM 3220 C C . GLN B 1 78 ? -0.159 -20.234 -9.617 1 75.69 78 GLN B C 1
ATOM 3222 O O . GLN B 1 78 ? -0.426 -21.094 -8.781 1 75.69 78 GLN B O 1
ATOM 3227 N N . SER B 1 79 ? 0.339 -20.422 -10.82 1 71.81 79 SER B N 1
ATOM 3228 C CA . SER B 1 79 ? 0.811 -21.781 -11.117 1 71.81 79 SER B CA 1
ATOM 3229 C C . SER B 1 79 ? 2.316 -21.891 -10.906 1 71.81 79 SER B C 1
ATOM 3231 O O . SER B 1 79 ? 2.834 -23 -10.703 1 71.81 79 SER B O 1
ATOM 3233 N N . THR B 1 80 ? 2.951 -20.75 -11.055 1 67.31 80 THR B N 1
ATOM 3234 C CA . THR B 1 80 ? 4.387 -20.688 -10.812 1 67.31 80 THR B CA 1
ATOM 3235 C C . THR B 1 80 ? 4.695 -19.734 -9.664 1 67.31 80 THR B C 1
ATOM 3237 O O . THR B 1 80 ? 4.027 -18.703 -9.508 1 67.31 80 THR B O 1
ATOM 3240 N N . PRO B 1 81 ? 5.68 -20.188 -8.914 1 70.44 81 PRO B N 1
ATOM 3241 C CA . PRO B 1 81 ? 6.012 -19.297 -7.797 1 70.44 81 PRO B CA 1
ATOM 3242 C C . PRO B 1 81 ? 6.41 -17.891 -8.242 1 70.44 81 PRO B C 1
ATOM 3244 O O . PRO B 1 81 ? 7.078 -17.734 -9.273 1 70.44 81 PRO B O 1
ATOM 3247 N N . ASN B 1 82 ? 5.852 -16.953 -7.676 1 74.5 82 ASN B N 1
ATOM 3248 C CA . ASN B 1 82 ? 6.188 -15.539 -7.844 1 74.5 82 ASN B CA 1
ATOM 3249 C C . ASN B 1 82 ? 6.516 -14.883 -6.508 1 74.5 82 ASN B C 1
ATOM 3251 O O . ASN B 1 82 ? 5.668 -14.812 -5.617 1 74.5 82 ASN B O 1
ATOM 3255 N N . GLY B 1 83 ? 7.805 -14.484 -6.367 1 79.19 83 GLY B N 1
ATOM 3256 C CA . GLY B 1 83 ? 8.242 -13.898 -5.109 1 79.19 83 GLY B CA 1
ATOM 3257 C C . GLY B 1 83 ? 7.73 -12.484 -4.902 1 79.19 83 GLY B C 1
ATOM 3258 O O . GLY B 1 83 ? 7.922 -11.898 -3.834 1 79.19 83 GLY B O 1
ATOM 3259 N N . ASN B 1 84 ? 6.938 -11.969 -5.863 1 85.62 84 ASN B N 1
ATOM 3260 C CA . ASN B 1 84 ? 6.559 -10.555 -5.812 1 85.62 84 ASN B CA 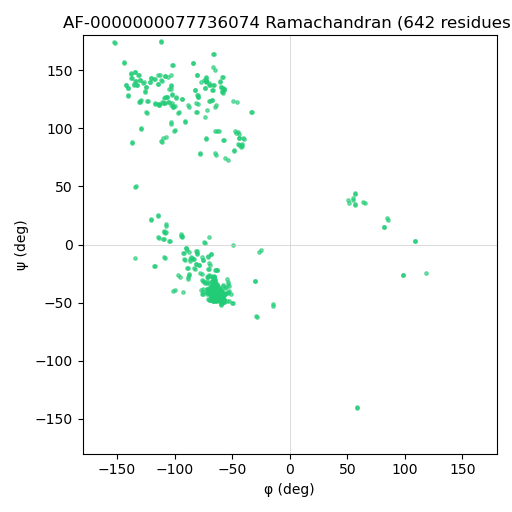1
ATOM 3261 C C . ASN B 1 84 ? 5.043 -10.383 -5.742 1 85.62 84 ASN B C 1
ATOM 3263 O O . ASN B 1 84 ? 4.52 -9.32 -6.078 1 85.62 84 ASN B O 1
ATOM 3267 N N . MET B 1 85 ? 4.41 -11.422 -5.297 1 86.69 85 MET B N 1
ATOM 3268 C CA . MET B 1 85 ? 2.949 -11.375 -5.242 1 86.69 85 MET B CA 1
ATOM 3269 C C . MET B 1 85 ? 2.477 -10.32 -4.25 1 86.69 85 MET B C 1
ATOM 3271 O O . MET B 1 85 ? 1.562 -9.547 -4.551 1 86.69 85 MET B O 1
ATOM 3275 N N . PRO B 1 86 ? 3.162 -10.242 -3.088 1 91.75 86 PRO B N 1
ATOM 3276 C CA . PRO B 1 86 ? 2.713 -9.195 -2.164 1 91.75 86 PRO B CA 1
ATOM 3277 C C . PRO B 1 86 ? 2.832 -7.793 -2.754 1 91.75 86 PRO B C 1
ATOM 3279 O O . PRO B 1 86 ? 1.938 -6.961 -2.568 1 91.75 86 PRO B O 1
ATOM 3282 N N . LEU B 1 87 ? 3.889 -7.574 -3.463 1 89.94 87 LEU B N 1
ATOM 3283 C CA . LEU B 1 87 ? 4.082 -6.273 -4.09 1 89.94 87 LEU B CA 1
ATOM 3284 C C . LEU B 1 87 ? 3.037 -6.027 -5.172 1 89.94 87 LEU B C 1
ATOM 3286 O O . LEU B 1 87 ? 2.5 -4.922 -5.285 1 89.94 87 LEU B O 1
ATOM 3290 N N . ARG B 1 88 ? 2.771 -7.039 -5.992 1 83.94 88 ARG B N 1
ATOM 3291 C CA . ARG B 1 88 ? 1.756 -6.926 -7.031 1 83.94 88 ARG B CA 1
ATOM 3292 C C . ARG B 1 88 ? 0.395 -6.582 -6.438 1 83.94 88 ARG B C 1
ATOM 3294 O O . ARG B 1 88 ? -0.29 -5.68 -6.918 1 83.94 88 ARG B O 1
ATOM 3301 N N . LEU B 1 89 ? 0.037 -7.316 -5.426 1 88.5 89 LEU B N 1
ATOM 3302 C CA . LEU B 1 89 ? -1.251 -7.086 -4.785 1 88.5 89 LEU B CA 1
ATOM 3303 C C . LEU B 1 89 ? -1.283 -5.719 -4.109 1 88.5 89 LEU B C 1
ATOM 3305 O O . LEU B 1 89 ? -2.332 -5.07 -4.059 1 88.5 89 LEU B O 1
ATOM 3309 N N . PHE B 1 90 ? -0.144 -5.23 -3.631 1 92.25 90 PHE B N 1
ATOM 3310 C CA . PHE B 1 90 ? -0.006 -3.881 -3.1 1 92.25 90 PHE B CA 1
ATOM 3311 C C . PHE B 1 90 ? -0.359 -2.844 -4.16 1 92.25 90 PHE B C 1
ATOM 3313 O O . PHE B 1 90 ? -1.138 -1.924 -3.9 1 92.25 90 PHE B O 1
ATOM 3320 N N . PHE B 1 91 ? 0.115 -3.039 -5.316 1 83 91 PHE B N 1
ATOM 3321 C CA . PHE B 1 91 ? -0.155 -2.121 -6.414 1 83 91 PHE B CA 1
ATOM 3322 C C . PHE B 1 91 ? -1.622 -2.182 -6.824 1 83 91 PHE B C 1
ATOM 3324 O O . PHE B 1 91 ? -2.238 -1.148 -7.098 1 83 91 PHE B O 1
ATOM 3331 N N . TYR B 1 92 ? -2.162 -3.393 -6.855 1 80.75 92 TYR B N 1
ATOM 3332 C CA . TYR B 1 92 ? -3.568 -3.545 -7.211 1 80.75 92 TYR B CA 1
ATOM 3333 C C . TYR B 1 92 ? -4.461 -2.785 -6.238 1 80.75 92 TYR B C 1
ATOM 3335 O O . TYR B 1 92 ? -5.379 -2.072 -6.656 1 80.75 92 TYR B O 1
ATOM 3343 N N . LEU B 1 93 ? -4.16 -2.943 -5.02 1 88.94 93 LEU B N 1
ATOM 3344 C CA . LEU B 1 93 ? -4.973 -2.291 -3.996 1 88.94 93 LEU B CA 1
ATOM 3345 C C . LEU B 1 93 ? -4.867 -0.773 -4.109 1 88.94 93 LEU B C 1
ATOM 3347 O O . LEU B 1 93 ? -5.871 -0.067 -3.982 1 88.94 93 LEU B O 1
ATOM 3351 N N . ALA B 1 94 ? -3.652 -0.285 -4.266 1 83.94 94 ALA B N 1
ATOM 3352 C CA . ALA B 1 94 ? -3.457 1.155 -4.414 1 83.94 94 ALA B CA 1
ATOM 3353 C C . ALA B 1 94 ? -4.32 1.715 -5.539 1 83.94 94 ALA B C 1
ATOM 3355 O O . ALA B 1 94 ? -4.973 2.75 -5.375 1 83.94 94 ALA B O 1
ATOM 3356 N N . LYS B 1 95 ? -4.391 1.002 -6.605 1 77.25 95 LYS B N 1
ATOM 3357 C CA . LYS B 1 95 ? -5.191 1.437 -7.746 1 77.25 95 LYS B CA 1
ATOM 3358 C C . LYS B 1 95 ? -6.684 1.379 -7.426 1 77.25 95 LYS B C 1
ATOM 3360 O O . LYS B 1 95 ? -7.434 2.291 -7.777 1 77.25 95 LYS B O 1
ATOM 3365 N N . LEU B 1 96 ? -7.094 0.365 -6.82 1 79.62 96 LEU B N 1
ATOM 3366 C CA . LEU B 1 96 ? -8.5 0.203 -6.465 1 79.62 96 LEU B CA 1
ATOM 3367 C C . LEU B 1 96 ? -8.945 1.3 -5.5 1 79.62 96 LEU B C 1
ATOM 3369 O O . LEU B 1 96 ? -10.016 1.888 -5.676 1 79.62 96 LEU B O 1
ATOM 3373 N N . TYR B 1 97 ? -8.094 1.569 -4.457 1 83.94 97 TYR B N 1
ATOM 3374 C CA . TYR B 1 97 ? -8.414 2.635 -3.516 1 83.94 97 TYR B CA 1
ATOM 3375 C C . TYR B 1 97 ? -8.422 3.992 -4.211 1 83.94 97 TYR B C 1
ATOM 3377 O O . TYR B 1 97 ? -9.266 4.844 -3.912 1 83.94 97 TYR B O 1
ATOM 3385 N N . GLN B 1 98 ? -7.496 4.156 -5.078 1 76.94 98 GLN B N 1
ATOM 3386 C CA . GLN B 1 98 ? -7.43 5.422 -5.809 1 76.94 98 GLN B CA 1
ATOM 3387 C C . GLN B 1 98 ? -8.695 5.652 -6.629 1 76.94 98 GLN B C 1
ATOM 3389 O O . GLN B 1 98 ? -9.188 6.777 -6.711 1 76.94 98 GLN B O 1
ATOM 3394 N N . HIS B 1 99 ? -9.164 4.648 -7.164 1 70.69 99 HIS B N 1
ATOM 3395 C CA . HIS B 1 99 ? -10.383 4.746 -7.965 1 70.69 99 HIS B CA 1
ATOM 3396 C C . HIS B 1 99 ? -11.617 4.871 -7.078 1 70.69 99 HIS B C 1
ATOM 3398 O O . HIS B 1 99 ? -12.609 5.48 -7.477 1 70.69 99 HIS B O 1
ATOM 3404 N N . GLY B 1 100 ? -11.562 4.305 -5.961 1 72.25 100 GLY B N 1
ATOM 3405 C CA . GLY B 1 100 ? -12.727 4.258 -5.09 1 72.25 100 GLY B CA 1
ATOM 3406 C C . GLY B 1 100 ? -12.836 5.461 -4.172 1 72.25 100 GLY B C 1
ATOM 3407 O O . GLY B 1 100 ? -13.922 5.789 -3.697 1 72.25 100 GLY B O 1
ATOM 3408 N N . VAL B 1 101 ? -11.703 5.973 -3.867 1 68.06 101 VAL B N 1
ATOM 3409 C CA . VAL B 1 101 ? -11.695 7.109 -2.953 1 68.06 101 VAL B CA 1
ATOM 3410 C C . VAL B 1 101 ? -11.562 8.406 -3.744 1 68.06 101 VAL B C 1
ATOM 3412 O O . VAL B 1 101 ? -10.609 8.578 -4.512 1 68.06 101 VAL B O 1
ATOM 3415 N N . ALA B 1 102 ? -12.555 9.172 -3.568 1 59.31 102 ALA B N 1
ATOM 3416 C CA . ALA B 1 102 ? -12.477 10.484 -4.207 1 59.31 102 ALA B CA 1
ATOM 3417 C C . ALA B 1 102 ? -11.25 11.258 -3.727 1 59.31 102 ALA B C 1
ATOM 3419 O O . ALA B 1 102 ? -10.945 11.273 -2.531 1 59.31 102 ALA B O 1
ATOM 3420 N N . GLN B 1 103 ? -10.562 11.773 -4.66 1 61.38 103 GLN B N 1
ATOM 3421 C CA . GLN B 1 103 ? -9.328 12.5 -4.383 1 61.38 103 GLN B CA 1
ATOM 3422 C C . GLN B 1 103 ? -9.547 13.594 -3.344 1 61.38 103 GLN B C 1
ATOM 3424 O O . GLN B 1 103 ? -8.688 13.836 -2.494 1 61.38 103 GLN B O 1
ATOM 3429 N N . GLU B 1 104 ? -10.625 14.133 -3.418 1 61.12 104 GLU B N 1
ATOM 3430 C CA . GLU B 1 104 ? -10.93 15.219 -2.496 1 61.12 104 GLU B CA 1
ATOM 3431 C C . GLU B 1 104 ? -11 14.719 -1.056 1 61.12 104 GLU B C 1
ATOM 3433 O O . GLU B 1 104 ? -10.688 15.461 -0.122 1 61.12 104 GLU B O 1
ATOM 3438 N N . LYS B 1 105 ? -11.359 13.469 -0.937 1 64.25 105 LYS B N 1
ATOM 3439 C CA . LYS B 1 105 ? -11.492 12.898 0.399 1 64.25 105 LYS B CA 1
ATOM 3440 C C . LYS B 1 105 ? -10.133 12.734 1.068 1 64.25 105 LYS B C 1
ATOM 3442 O O . LYS B 1 105 ? -10.031 12.742 2.297 1 64.25 105 LYS B O 1
ATOM 3447 N N . LEU B 1 106 ? -9.156 12.703 0.246 1 68.44 106 LEU B N 1
ATOM 3448 C CA . LEU B 1 106 ? -7.809 12.5 0.755 1 68.44 106 LEU B CA 1
ATOM 3449 C C . LEU B 1 106 ? -7.332 13.711 1.545 1 68.44 106 LEU B C 1
ATOM 3451 O O . LEU B 1 106 ? -6.434 13.602 2.383 1 68.44 106 LEU B O 1
ATOM 3455 N N . TYR B 1 107 ? -8.016 14.805 1.335 1 64.88 107 TYR B N 1
ATOM 3456 C CA . TYR B 1 107 ? -7.539 16.047 1.936 1 64.88 107 TYR B CA 1
ATOM 3457 C C . TYR B 1 107 ? -8.516 16.547 2.992 1 64.88 107 TYR B C 1
ATOM 3459 O O . TYR B 1 107 ? -8.297 17.594 3.594 1 64.88 107 TYR B O 1
ATOM 3467 N N . ARG B 1 108 ? -9.445 15.656 3.145 1 63.56 108 ARG B N 1
ATOM 3468 C CA . ARG B 1 108 ? -10.406 16.016 4.184 1 63.56 108 ARG B CA 1
ATOM 3469 C C . ARG B 1 108 ? -9.898 15.609 5.562 1 63.56 108 ARG B C 1
ATOM 3471 O O . ARG B 1 108 ? -9.031 14.742 5.684 1 63.56 108 ARG B O 1
ATOM 3478 N N . GLN B 1 109 ? -10.453 16.328 6.559 1 68.75 109 GLN B N 1
ATOM 3479 C CA . GLN B 1 109 ? -10.086 16.031 7.938 1 68.75 109 GLN B CA 1
ATOM 3480 C C . GLN B 1 109 ? -10.664 14.695 8.383 1 68.75 109 GLN B C 1
ATOM 3482 O O . GLN B 1 109 ? -9.992 13.922 9.078 1 68.75 109 GLN B O 1
ATOM 3487 N N . ALA B 1 110 ? -11.828 14.453 7.961 1 71.06 110 ALA B N 1
ATOM 3488 C CA . ALA B 1 110 ? -12.477 13.203 8.344 1 71.06 110 ALA B CA 1
ATOM 3489 C C . ALA B 1 110 ? -11.805 12 7.68 1 71.06 110 ALA B C 1
ATOM 3491 O O . ALA B 1 110 ? -11.445 12.062 6.5 1 71.06 110 ALA B O 1
ATOM 3492 N N . THR B 1 111 ? -11.672 11.062 8.5 1 80.62 111 THR B N 1
ATOM 3493 C CA . THR B 1 111 ? -11.062 9.844 7.973 1 80.62 111 THR B CA 1
ATOM 3494 C C . THR B 1 111 ? -12.008 9.148 6.996 1 80.62 111 THR B C 1
ATOM 3496 O O . THR B 1 111 ? -13.188 8.953 7.301 1 80.62 111 THR B O 1
ATOM 3499 N N . ALA B 1 112 ? -11.523 8.93 5.793 1 79 112 ALA B N 1
ATOM 3500 C CA . ALA B 1 112 ? -12.289 8.156 4.816 1 79 112 ALA B CA 1
ATOM 3501 C C . ALA B 1 112 ? -12.406 6.695 5.242 1 79 112 ALA B C 1
ATOM 3503 O O . ALA B 1 112 ? -11.43 6.102 5.715 1 79 112 ALA B O 1
ATOM 3504 N N . LYS B 1 113 ? -13.609 6.207 5.152 1 86.5 113 LYS B N 1
ATOM 3505 C CA . LYS B 1 113 ? -13.789 4.781 5.41 1 86.5 113 LYS B CA 1
ATOM 3506 C C . LYS B 1 113 ? -13.391 3.947 4.199 1 86.5 113 LYS B C 1
ATOM 3508 O O . LYS B 1 113 ? -13.844 4.207 3.082 1 86.5 113 LYS B O 1
ATOM 3513 N N . LEU B 1 114 ? -12.562 3.043 4.461 1 90.12 114 LEU B N 1
ATOM 3514 C CA . LEU B 1 114 ? -12.055 2.178 3.404 1 90.12 114 LEU B CA 1
ATOM 3515 C C . LEU B 1 114 ? -12.5 0.735 3.619 1 90.12 114 LEU B C 1
ATOM 3517 O O . LEU B 1 114 ? -12.523 0.25 4.754 1 90.12 114 LEU B O 1
ATOM 3521 N N . PRO B 1 115 ? -12.898 0.056 2.572 1 90.94 115 PRO B N 1
ATOM 3522 C CA . PRO B 1 115 ? -13.07 -1.39 2.738 1 90.94 115 PRO B CA 1
ATOM 3523 C C . PRO B 1 115 ? -11.781 -2.09 3.162 1 90.94 115 PRO B C 1
ATOM 3525 O O . PRO B 1 115 ? -10.703 -1.785 2.637 1 90.94 115 PRO B O 1
ATOM 3528 N N . ALA B 1 116 ? -11.883 -2.975 4.121 1 94.38 116 ALA B N 1
ATOM 3529 C CA . ALA B 1 116 ? -10.711 -3.707 4.59 1 94.38 116 ALA B CA 1
ATOM 3530 C C . ALA B 1 116 ? -10.195 -4.656 3.514 1 94.38 116 ALA B C 1
ATOM 3532 O O . ALA B 1 116 ? -10.953 -5.449 2.955 1 94.38 116 ALA B O 1
ATOM 3533 N N . PRO B 1 117 ? -8.977 -4.543 3.168 1 94.94 117 PRO B N 1
ATOM 3534 C CA . PRO B 1 117 ? -8.438 -5.41 2.115 1 94.94 117 PRO B CA 1
ATOM 3535 C C . PRO B 1 117 ? -8.062 -6.801 2.629 1 94.94 117 PRO B C 1
ATOM 3537 O O . PRO B 1 117 ? -7.645 -6.945 3.779 1 94.94 117 PRO B O 1
ATOM 3540 N N . ARG B 1 118 ? -8.25 -7.758 1.799 1 94.5 118 ARG B N 1
ATOM 3541 C CA . ARG B 1 118 ? -7.809 -9.141 1.984 1 94.5 118 ARG B CA 1
ATOM 3542 C C . ARG B 1 118 ? -7.141 -9.672 0.722 1 94.5 118 ARG B C 1
ATOM 3544 O O . ARG B 1 118 ? -7.594 -9.398 -0.39 1 94.5 118 ARG B O 1
ATOM 3551 N N . PHE B 1 119 ? -6.086 -10.422 0.983 1 93.88 119 PHE B N 1
ATOM 3552 C CA . PHE B 1 119 ? -5.273 -10.867 -0.143 1 93.88 119 PHE B CA 1
ATOM 3553 C C . PHE B 1 119 ? -5.16 -12.391 -0.16 1 93.88 119 PHE B C 1
ATOM 3555 O O . PHE B 1 119 ? -4.645 -12.992 0.785 1 93.88 119 PHE B O 1
ATOM 3562 N N . TYR B 1 120 ? -5.559 -12.977 -1.277 1 91.31 120 TYR B N 1
ATOM 3563 C CA . TYR B 1 120 ? -5.527 -14.43 -1.388 1 91.31 120 TYR B CA 1
ATOM 3564 C C . TYR B 1 120 ? -4.895 -14.867 -2.705 1 91.31 120 TYR B C 1
ATOM 3566 O O . TYR B 1 120 ? -5.148 -14.266 -3.75 1 91.31 120 TYR B O 1
ATOM 3574 N N . VAL B 1 121 ? -4.09 -15.852 -2.594 1 89.69 121 VAL B N 1
ATOM 3575 C CA . VAL B 1 121 ? -3.5 -16.469 -3.777 1 89.69 121 VAL B CA 1
ATOM 3576 C C . VAL B 1 121 ? -3.771 -17.969 -3.77 1 89.69 121 VAL B C 1
ATOM 3578 O O . VAL B 1 121 ? -3.604 -18.625 -2.742 1 89.69 121 VAL B O 1
ATOM 3581 N N . PHE B 1 122 ? -4.223 -18.453 -4.883 1 88.69 122 PHE B N 1
ATOM 3582 C CA . PHE B 1 122 ? -4.457 -19.875 -5.062 1 88.69 122 PHE B CA 1
ATOM 3583 C C . PHE B 1 122 ? -3.377 -20.5 -5.941 1 88.69 122 PHE B C 1
ATOM 3585 O O . PHE B 1 122 ? -3.16 -20.062 -7.074 1 88.69 122 PHE B O 1
ATOM 3592 N N . CYS B 1 123 ? -2.76 -21.453 -5.367 1 86.62 123 CYS B N 1
ATOM 3593 C CA . CYS B 1 123 ? -1.723 -22.141 -6.121 1 86.62 123 CYS B CA 1
ATOM 3594 C C . CYS B 1 123 ? -2.227 -23.484 -6.625 1 86.62 123 CYS B C 1
ATOM 3596 O O . CYS B 1 123 ? -2.887 -24.219 -5.891 1 86.62 123 CYS B O 1
ATOM 3598 N N . VAL B 1 124 ? -1.87 -23.734 -7.891 1 81.75 124 VAL B N 1
ATOM 3599 C CA . VAL B 1 124 ? -2.238 -25 -8.492 1 81.75 124 VAL B CA 1
ATOM 3600 C C . VAL B 1 124 ? -1 -25.672 -9.086 1 81.75 124 VAL B C 1
ATOM 3602 O O . VAL B 1 124 ? -0.143 -25 -9.664 1 81.75 124 VAL B O 1
ATOM 3605 N N . GLY B 1 125 ? -0.907 -26.938 -8.914 1 78.94 125 GLY B N 1
ATOM 3606 C CA . GLY B 1 125 ? 0.198 -27.688 -9.492 1 78.94 125 GLY B CA 1
ATOM 3607 C C . GLY B 1 125 ? 1.466 -27.625 -8.664 1 78.94 125 GLY B C 1
ATOM 3608 O O . GLY B 1 125 ? 2.559 -27.891 -9.164 1 78.94 125 GLY B O 1
ATOM 3609 N N . ARG B 1 126 ? 1.302 -27.203 -7.461 1 82.19 126 ARG B N 1
ATOM 3610 C CA . ARG B 1 126 ? 2.457 -27.031 -6.586 1 82.19 126 ARG B CA 1
ATOM 3611 C C . ARG B 1 126 ? 2.441 -28.047 -5.453 1 82.19 126 ARG B C 1
ATOM 3613 O O . ARG B 1 126 ? 2.078 -27.719 -4.32 1 82.19 126 ARG B O 1
ATOM 3620 N N . HIS B 1 127 ? 3.006 -29.109 -5.727 1 84.25 127 HIS B N 1
ATOM 3621 C CA . HIS B 1 127 ? 2.992 -30.203 -4.758 1 84.25 127 HIS B CA 1
ATOM 3622 C C . HIS B 1 127 ? 4.047 -30 -3.678 1 84.25 127 HIS B C 1
ATOM 3624 O O . HIS B 1 127 ? 4.023 -30.672 -2.645 1 84.25 127 HIS B O 1
ATOM 3630 N N . ASP B 1 128 ? 4.879 -29.016 -3.84 1 84.25 128 ASP B N 1
ATOM 3631 C CA . ASP B 1 128 ? 5.965 -28.719 -2.91 1 84.25 128 ASP B CA 1
ATOM 3632 C C . ASP B 1 128 ? 5.512 -27.75 -1.829 1 84.25 128 ASP B C 1
ATOM 3634 O O . ASP B 1 128 ? 6.238 -27.5 -0.864 1 84.25 128 ASP B O 1
ATOM 3638 N N . LEU B 1 129 ? 4.305 -27.312 -1.945 1 88.12 129 LEU B N 1
ATOM 3639 C CA . LEU B 1 129 ? 3.822 -26.312 -1.009 1 88.12 129 LEU B CA 1
ATOM 3640 C C . LEU B 1 129 ? 2.816 -26.906 -0.032 1 88.12 129 LEU B C 1
ATOM 3642 O O . LEU B 1 129 ? 2.082 -27.828 -0.383 1 88.12 129 LEU B O 1
ATOM 3646 N N . PRO B 1 130 ? 2.854 -26.391 1.229 1 93.19 130 PRO B N 1
ATOM 3647 C CA . PRO B 1 130 ? 1.821 -26.812 2.176 1 93.19 130 PRO B CA 1
ATOM 3648 C C . PRO B 1 130 ? 0.425 -26.344 1.778 1 93.19 130 PRO B C 1
ATOM 3650 O O . PRO B 1 130 ? 0.286 -25.469 0.908 1 93.19 130 PRO B O 1
ATOM 3653 N N . PRO B 1 131 ? -0.593 -26.938 2.373 1 94.38 131 PRO B N 1
ATOM 3654 C CA . PRO B 1 131 ? -1.965 -26.562 2.035 1 94.38 131 PRO B CA 1
ATOM 3655 C C . PRO B 1 131 ? -2.227 -25.062 2.23 1 94.38 131 PRO B C 1
ATOM 3657 O O . PRO B 1 131 ? -2.969 -24.469 1.454 1 94.38 131 PRO B O 1
ATOM 3660 N N . VAL B 1 132 ? -1.585 -24.562 3.32 1 95.25 132 VAL B N 1
ATOM 3661 C CA . VAL B 1 132 ? -1.749 -23.141 3.611 1 95.25 132 VAL B CA 1
ATOM 3662 C C . VAL B 1 132 ? -0.395 -22.516 3.953 1 95.25 132 VAL B C 1
ATOM 3664 O O . VAL B 1 132 ? 0.415 -23.141 4.652 1 95.25 132 VAL B O 1
ATOM 3667 N N . SER B 1 133 ? -0.157 -21.391 3.439 1 94.44 133 SER B N 1
ATOM 3668 C CA . SER B 1 133 ? 1.029 -20.594 3.758 1 94.44 133 SER B CA 1
ATOM 3669 C C . SER B 1 133 ? 0.763 -19.109 3.592 1 94.44 133 SER B C 1
ATOM 3671 O O . SER B 1 133 ? -0.368 -18.703 3.318 1 94.44 133 SER B O 1
ATOM 3673 N N . GLU B 1 134 ? 1.764 -18.297 3.994 1 95.5 134 GLU B N 1
ATOM 3674 C CA . GLU B 1 134 ? 1.621 -16.844 3.859 1 95.5 134 GLU B CA 1
ATOM 3675 C C . GLU B 1 134 ? 2.881 -16.219 3.268 1 95.5 134 GLU B C 1
ATOM 3677 O O . GLU B 1 134 ? 3.975 -16.766 3.402 1 95.5 134 GLU B O 1
ATOM 3682 N N . GLU B 1 135 ? 2.707 -15.211 2.561 1 94.25 135 GLU B N 1
ATOM 3683 C CA . GLU B 1 135 ? 3.791 -14.359 2.086 1 94.25 135 GLU B CA 1
ATOM 3684 C C . GLU B 1 135 ? 3.621 -12.922 2.578 1 94.25 135 GLU B C 1
ATOM 3686 O O . GLU B 1 135 ? 2.498 -12.422 2.662 1 94.25 135 GLU B O 1
ATOM 3691 N N . ARG B 1 136 ? 4.762 -12.32 2.883 1 96.19 136 ARG B N 1
ATOM 3692 C CA . ARG B 1 136 ? 4.746 -10.984 3.465 1 96.19 136 ARG B CA 1
ATOM 3693 C C . ARG B 1 136 ? 5.523 -10 2.6 1 96.19 136 ARG B C 1
ATOM 3695 O O . ARG B 1 136 ? 6.594 -10.328 2.08 1 96.19 136 ARG B O 1
ATOM 3702 N N . LEU B 1 137 ? 4.969 -8.828 2.494 1 96.5 137 LEU B N 1
ATOM 3703 C CA . LEU B 1 137 ? 5.656 -7.785 1.738 1 96.5 137 LEU B CA 1
ATOM 3704 C C . LEU B 1 137 ? 6.949 -7.375 2.434 1 96.5 137 LEU B C 1
ATOM 3706 O O . LEU B 1 137 ? 7.953 -7.098 1.772 1 96.5 137 LEU B O 1
ATOM 3710 N N . SER B 1 138 ? 6.953 -7.352 3.746 1 95.75 138 SER B N 1
ATOM 3711 C CA . SER B 1 138 ? 8.094 -6.902 4.531 1 95.75 138 SER B CA 1
ATOM 3712 C C . SER B 1 138 ? 9.312 -7.793 4.305 1 95.75 138 SER B C 1
ATOM 3714 O O . SER B 1 138 ? 10.445 -7.383 4.555 1 95.75 138 SER B O 1
ATOM 3716 N N . ALA B 1 139 ? 9.094 -9.039 3.848 1 94.19 139 ALA B N 1
ATOM 3717 C CA . ALA B 1 139 ? 10.203 -9.945 3.553 1 94.19 139 ALA B CA 1
ATOM 3718 C C . ALA B 1 139 ? 11.047 -9.422 2.398 1 94.19 139 ALA B C 1
ATOM 3720 O O . ALA B 1 139 ? 12.211 -9.812 2.242 1 94.19 139 ALA B O 1
ATOM 3721 N N . ALA B 1 140 ? 10.477 -8.562 1.575 1 92.25 140 ALA B N 1
ATOM 3722 C CA . ALA B 1 140 ? 11.172 -8.031 0.407 1 92.25 140 ALA B CA 1
ATOM 3723 C C . ALA B 1 140 ? 12.016 -6.816 0.779 1 92.25 140 ALA B C 1
ATOM 3725 O O . ALA B 1 140 ? 12.844 -6.355 -0.017 1 92.25 140 ALA B O 1
ATOM 3726 N N . PHE B 1 141 ? 11.867 -6.27 1.977 1 94.31 141 PHE B N 1
ATOM 3727 C CA . PHE B 1 141 ? 12.547 -5.035 2.355 1 94.31 141 PHE B CA 1
ATOM 3728 C C . PHE B 1 141 ? 14.031 -5.281 2.578 1 94.31 141 PHE B C 1
ATOM 3730 O O . PHE B 1 141 ? 14.422 -6.305 3.143 1 94.31 141 PHE B O 1
ATOM 3737 N N . ALA B 1 142 ? 14.766 -4.316 2.139 1 90.19 142 ALA B N 1
ATOM 3738 C CA . ALA B 1 142 ? 16.219 -4.406 2.301 1 90.19 142 ALA B CA 1
ATOM 3739 C C . ALA B 1 142 ? 16.594 -4.387 3.777 1 90.19 142 ALA B C 1
ATOM 3741 O O . ALA B 1 142 ? 17.594 -4.992 4.172 1 90.19 142 ALA B O 1
ATOM 3742 N N . THR B 1 143 ? 15.898 -3.713 4.594 1 90.38 143 THR B N 1
ATOM 3743 C CA . THR B 1 143 ? 16.047 -3.664 6.043 1 90.38 143 THR B CA 1
ATOM 3744 C C . THR B 1 143 ? 14.711 -3.865 6.738 1 90.38 143 THR B C 1
ATOM 3746 O O . THR B 1 143 ? 13.664 -3.504 6.195 1 90.38 143 THR B O 1
ATOM 3749 N N . PRO B 1 144 ? 14.781 -4.488 7.84 1 91.12 144 PRO B N 1
ATOM 3750 C CA . PRO B 1 144 ? 13.516 -4.738 8.531 1 91.12 144 PRO B CA 1
ATOM 3751 C C . PRO B 1 144 ? 12.734 -3.459 8.82 1 91.12 144 PRO B C 1
ATOM 3753 O O . PRO B 1 144 ? 13.328 -2.432 9.148 1 91.12 144 PRO B O 1
ATOM 3756 N N . SER B 1 145 ? 11.453 -3.473 8.531 1 91.19 145 SER B N 1
ATOM 3757 C CA . SER B 1 145 ? 10.547 -2.375 8.836 1 91.19 145 SER B CA 1
ATOM 3758 C C . SER B 1 145 ? 9.18 -2.895 9.273 1 91.19 145 SER B C 1
ATOM 3760 O O . SER B 1 145 ? 8.641 -3.826 8.672 1 91.19 145 SER B O 1
ATOM 3762 N N . SER B 1 146 ? 8.711 -2.275 10.266 1 92.19 146 SER B N 1
ATOM 3763 C CA . SER B 1 146 ? 7.391 -2.643 10.766 1 92.19 146 SER B CA 1
ATOM 3764 C C . SER B 1 146 ? 6.344 -1.613 10.359 1 92.19 146 SER B C 1
ATOM 3766 O O . SER B 1 146 ? 5.164 -1.751 10.695 1 92.19 146 SER B O 1
ATOM 3768 N N . ASP B 1 147 ? 6.762 -0.648 9.609 1 96.56 147 ASP B N 1
ATOM 3769 C CA . ASP B 1 147 ? 5.867 0.466 9.312 1 96.56 147 ASP B CA 1
ATOM 3770 C C . ASP B 1 147 ? 4.902 0.114 8.18 1 96.56 147 ASP B C 1
ATOM 3772 O O . ASP B 1 147 ? 3.9 0.801 7.977 1 96.56 147 ASP B O 1
ATOM 3776 N N . LEU B 1 148 ? 5.258 -0.91 7.48 1 97.81 148 LEU B N 1
ATOM 3777 C CA . LEU B 1 148 ? 4.367 -1.406 6.438 1 97.81 148 LEU B CA 1
ATOM 3778 C C . LEU B 1 148 ? 4.367 -2.932 6.402 1 97.81 148 LEU B C 1
ATOM 3780 O O . LEU B 1 148 ? 5.426 -3.559 6.43 1 97.81 148 LEU B O 1
ATOM 3784 N N . GLU B 1 149 ? 3.217 -3.469 6.441 1 97.94 149 GLU B N 1
ATOM 3785 C CA . GLU B 1 149 ? 3.074 -4.91 6.258 1 97.94 149 GLU B CA 1
ATOM 3786 C C . GLU B 1 149 ? 1.849 -5.238 5.41 1 97.94 149 GLU B C 1
ATOM 3788 O O . GLU B 1 149 ? 0.802 -4.602 5.551 1 97.94 149 GLU B O 1
ATOM 3793 N N . LEU B 1 150 ? 2.027 -6.105 4.5 1 97.62 150 LEU B N 1
ATOM 3794 C CA . LEU B 1 150 ? 0.957 -6.711 3.715 1 97.62 150 LEU B CA 1
ATOM 3795 C C . LEU B 1 150 ? 1.098 -8.227 3.688 1 97.62 150 LEU B C 1
ATOM 3797 O O . LEU B 1 150 ? 2.148 -8.75 3.309 1 97.62 150 LEU B O 1
ATOM 3801 N N . ILE B 1 151 ? 0.097 -8.883 4.125 1 97.5 151 ILE B N 1
ATOM 3802 C CA . ILE B 1 151 ? 0.14 -10.336 4.262 1 97.5 151 ILE B CA 1
ATOM 3803 C C . ILE B 1 151 ? -0.768 -10.984 3.219 1 97.5 151 ILE B C 1
ATOM 3805 O O . ILE B 1 151 ? -1.96 -10.672 3.146 1 97.5 151 ILE B O 1
ATOM 3809 N N . VAL B 1 152 ? -0.188 -11.82 2.42 1 95.56 152 VAL B N 1
ATOM 3810 C CA . VAL B 1 152 ? -0.917 -12.578 1.41 1 95.56 152 VAL B CA 1
ATOM 3811 C C . VAL B 1 152 ? -1.133 -14.016 1.895 1 95.56 152 VAL B C 1
ATOM 3813 O O . VAL B 1 152 ? -0.181 -14.688 2.287 1 95.56 152 VAL B O 1
ATOM 3816 N N . HIS B 1 153 ? -2.363 -14.453 1.828 1 95.31 153 HIS B N 1
ATOM 3817 C CA . HIS B 1 153 ? -2.686 -15.828 2.186 1 95.31 153 HIS B CA 1
ATOM 3818 C C . HIS B 1 153 ? -2.68 -16.734 0.957 1 95.31 153 HIS B C 1
ATOM 3820 O O . HIS B 1 153 ? -3.402 -16.484 -0.01 1 95.31 153 HIS B O 1
ATOM 3826 N N . ILE B 1 154 ? -1.896 -17.75 1.107 1 93.56 154 ILE B N 1
ATOM 3827 C CA . ILE B 1 154 ? -1.737 -18.672 -0.021 1 93.56 154 ILE B CA 1
ATOM 3828 C C . ILE B 1 154 ? -2.434 -19.984 0.283 1 93.56 154 ILE B C 1
ATOM 3830 O O . ILE B 1 154 ? -2.178 -20.609 1.318 1 93.56 154 ILE B O 1
ATOM 3834 N N . TYR B 1 155 ? -3.279 -20.375 -0.616 1 92.88 155 TYR B N 1
ATOM 3835 C CA . TYR B 1 155 ? -3.953 -21.656 -0.531 1 92.88 155 TYR B CA 1
ATOM 3836 C C . TYR B 1 155 ? -3.518 -22.578 -1.669 1 92.88 155 TYR B C 1
ATOM 3838 O O . TYR B 1 155 ? -3.645 -22.219 -2.844 1 92.88 155 TYR B O 1
ATOM 3846 N N . ASN B 1 156 ? -3.004 -23.656 -1.287 1 92.5 156 ASN B N 1
ATOM 3847 C CA . ASN B 1 156 ? -2.674 -24.688 -2.264 1 92.5 156 ASN B CA 1
ATOM 3848 C C . ASN B 1 156 ? -3.9 -25.516 -2.637 1 92.5 156 ASN B C 1
ATOM 3850 O O . ASN B 1 156 ? -4.41 -26.281 -1.814 1 92.5 156 ASN B O 1
ATOM 3854 N N . ILE B 1 157 ? -4.285 -25.391 -3.863 1 90.88 157 ILE B N 1
ATOM 3855 C CA . ILE B 1 157 ? -5.492 -26.094 -4.297 1 90.88 157 ILE B CA 1
ATOM 3856 C C . ILE B 1 157 ? -5.133 -27.156 -5.316 1 90.88 157 ILE B C 1
ATOM 3858 O O . ILE B 1 157 ? -5.926 -27.469 -6.211 1 90.88 157 ILE B O 1
ATOM 3862 N N . THR B 1 158 ? -3.988 -27.562 -5.234 1 88.56 158 THR B N 1
ATOM 3863 C CA . THR B 1 158 ? -3.561 -28.688 -6.066 1 88.56 158 THR B CA 1
ATOM 3864 C C . THR B 1 158 ? -4.297 -29.953 -5.676 1 88.56 158 THR B C 1
ATOM 3866 O O . THR B 1 158 ? -4.457 -30.25 -4.492 1 88.56 158 THR B O 1
ATOM 3869 N N . ASP B 1 159 ? -4.668 -30.594 -6.734 1 87.94 159 ASP B N 1
ATOM 3870 C CA . ASP B 1 159 ? -5.348 -31.859 -6.473 1 87.94 159 ASP B CA 1
ATOM 3871 C C . ASP B 1 159 ? -4.461 -32.812 -5.66 1 87.94 159 ASP B C 1
ATOM 3873 O O . ASP B 1 159 ? -3.262 -32.906 -5.922 1 87.94 159 ASP B O 1
ATOM 3877 N N . GLY B 1 160 ? -5.043 -33.406 -4.672 1 87.19 160 GLY B N 1
ATOM 3878 C CA . GLY B 1 160 ? -4.285 -34.281 -3.801 1 87.19 160 GLY B CA 1
ATOM 3879 C C . GLY B 1 160 ? -3.828 -33.625 -2.52 1 87.19 160 GLY B C 1
ATOM 3880 O O . GLY B 1 160 ? -3.48 -34.281 -1.549 1 87.19 160 GLY B O 1
ATOM 3881 N N . ILE B 1 161 ? -3.693 -32.375 -2.611 1 89.38 161 ILE B N 1
ATOM 3882 C CA . ILE B 1 161 ? -3.387 -31.609 -1.405 1 89.38 161 ILE B CA 1
ATOM 3883 C C . ILE B 1 161 ? -4.672 -31.328 -0.627 1 89.38 161 ILE B C 1
ATOM 3885 O O . ILE B 1 161 ? -5.699 -30.984 -1.214 1 89.38 161 ILE B O 1
ATOM 3889 N N . ASP B 1 162 ? -4.668 -31.547 0.627 1 88.25 162 ASP B N 1
ATOM 3890 C CA . ASP B 1 162 ? -5.848 -31.344 1.463 1 88.25 162 ASP B CA 1
ATOM 3891 C C . ASP B 1 162 ? -6.066 -29.875 1.771 1 88.25 162 ASP B C 1
ATOM 3893 O O . ASP B 1 162 ? -5.887 -29.438 2.91 1 88.25 162 ASP B O 1
ATOM 3897 N N . SER B 1 163 ? -6.602 -29.203 0.818 1 90.12 163 SER B N 1
ATOM 3898 C CA . SER B 1 163 ? -6.91 -27.781 1.03 1 90.12 163 SER B CA 1
ATOM 3899 C C . SER B 1 163 ? -8.125 -27.609 1.939 1 90.12 163 SER B C 1
ATOM 3901 O O . SER B 1 163 ? -9.148 -28.266 1.745 1 90.12 163 SER B O 1
ATOM 3903 N N . PRO B 1 164 ? -8.047 -26.719 2.889 1 92 164 PRO B N 1
ATOM 3904 C CA . PRO B 1 164 ? -9.172 -26.5 3.797 1 92 164 PRO B CA 1
ATOM 3905 C C . PRO B 1 164 ? -10.375 -25.859 3.102 1 92 164 PRO B C 1
ATOM 3907 O O . PRO B 1 164 ? -11.469 -25.797 3.674 1 92 164 PRO B O 1
ATOM 3910 N N . LEU B 1 165 ? -10.203 -25.453 1.881 1 91.62 165 LEU B N 1
ATOM 3911 C CA . LEU B 1 165 ? -11.273 -24.734 1.188 1 91.62 165 LEU B CA 1
ATOM 3912 C C . LEU B 1 165 ? -12.195 -25.719 0.474 1 91.62 165 LEU B C 1
ATOM 3914 O O . LEU B 1 165 ? -13.336 -25.375 0.141 1 91.62 165 LEU B O 1
ATOM 3918 N N . PHE B 1 166 ? -11.758 -26.875 0.228 1 91.44 166 PHE B N 1
ATOM 3919 C CA . PHE B 1 166 ? -12.453 -27.812 -0.65 1 91.44 166 PHE B CA 1
ATOM 3920 C C . PHE B 1 166 ? -13.805 -28.203 -0.064 1 91.44 166 PHE B C 1
ATOM 3922 O O . PHE B 1 166 ? -14.82 -28.188 -0.768 1 91.44 166 PHE B O 1
ATOM 3929 N N . PRO B 1 167 ? -13.898 -28.438 1.202 1 88.25 167 PRO B N 1
ATOM 3930 C CA . PRO B 1 167 ? -15.195 -28.844 1.751 1 88.25 167 PRO B CA 1
ATOM 3931 C C . PRO B 1 167 ? -16.266 -27.766 1.635 1 88.25 167 PRO B C 1
ATOM 3933 O O . PRO B 1 167 ? -17.422 -28.062 1.375 1 88.25 167 PRO B O 1
ATOM 3936 N N . ALA B 1 168 ? -15.828 -26.594 1.764 1 87.5 168 ALA B N 1
ATOM 3937 C CA . ALA B 1 168 ? -16.781 -25.5 1.795 1 87.5 168 ALA B CA 1
ATOM 3938 C C . ALA B 1 168 ? -17.016 -24.938 0.394 1 87.5 168 ALA B C 1
ATOM 3940 O O . ALA B 1 168 ? -18 -24.219 0.167 1 87.5 168 ALA B O 1
ATOM 3941 N N . CYS B 1 169 ? -16.188 -25.312 -0.519 1 89 169 CYS B N 1
ATOM 3942 C CA . CYS B 1 169 ? -16.328 -24.797 -1.878 1 89 169 CYS B CA 1
ATOM 3943 C C . CYS B 1 169 ? -16.125 -25.922 -2.902 1 89 169 CYS B C 1
ATOM 3945 O O . CYS B 1 169 ? -15.07 -26 -3.527 1 89 169 CYS B O 1
ATOM 3947 N N . PRO B 1 170 ? -17.172 -26.547 -3.176 1 87.25 170 PRO B N 1
ATOM 3948 C CA . PRO B 1 170 ? -17.078 -27.703 -4.074 1 87.25 170 PRO B CA 1
ATOM 3949 C C . PRO B 1 170 ? -16.594 -27.312 -5.477 1 87.25 170 PRO B C 1
ATOM 3951 O O . PRO B 1 170 ? -15.867 -28.078 -6.109 1 87.25 170 PRO B O 1
ATOM 3954 N N . MET B 1 171 ? -16.984 -26.266 -5.93 1 86.5 171 MET B N 1
ATOM 3955 C CA . MET B 1 171 ? -16.578 -25.844 -7.266 1 86.5 171 MET B CA 1
ATOM 3956 C C . MET B 1 171 ? -15.062 -25.688 -7.352 1 86.5 171 MET B C 1
ATOM 3958 O O . MET B 1 171 ? -14.461 -26.047 -8.367 1 86.5 171 MET B O 1
ATOM 3962 N N . LEU B 1 172 ? -14.5 -25.188 -6.297 1 89.06 172 LEU B N 1
ATOM 3963 C CA . LEU B 1 172 ? -13.055 -25.047 -6.258 1 89.06 172 LEU B CA 1
ATOM 3964 C C . LEU B 1 172 ? -12.367 -26.406 -6.332 1 89.06 172 LEU B C 1
ATOM 3966 O O . LEU B 1 172 ? -11.344 -26.547 -7 1 89.06 172 LEU B O 1
ATOM 3970 N N . HIS B 1 173 ? -12.93 -27.312 -5.684 1 90.31 173 HIS B N 1
ATOM 3971 C CA . HIS B 1 173 ? -12.406 -28.672 -5.719 1 90.31 173 HIS B CA 1
ATOM 3972 C C . HIS B 1 173 ? -12.5 -29.25 -7.121 1 90.31 173 HIS B C 1
ATOM 3974 O O . HIS B 1 173 ? -11.547 -29.859 -7.609 1 90.31 173 HIS B O 1
ATOM 3980 N N . GLN B 1 174 ? -13.609 -29.078 -7.672 1 90.25 174 GLN B N 1
ATOM 3981 C CA . GLN B 1 174 ? -13.812 -29.562 -9.031 1 90.25 174 GLN B CA 1
ATOM 3982 C C . GLN B 1 174 ? -12.844 -28.906 -10 1 90.25 174 GLN B C 1
ATOM 3984 O O . GLN B 1 174 ? -12.305 -29.562 -10.898 1 90.25 174 GLN B O 1
ATOM 3989 N N . TYR B 1 175 ? -12.641 -27.656 -9.797 1 87.81 175 TYR B N 1
ATOM 3990 C CA . TYR B 1 175 ? -11.664 -26.938 -10.609 1 87.81 175 TYR B CA 1
ATOM 3991 C C . TYR B 1 175 ? -10.273 -27.531 -10.445 1 87.81 175 TYR B C 1
ATOM 3993 O O . TYR B 1 175 ? -9.562 -27.75 -11.43 1 87.81 175 TYR B O 1
ATOM 4001 N N . SER B 1 176 ? -9.922 -27.75 -9.266 1 88.81 176 SER B N 1
ATOM 4002 C CA . SER B 1 176 ? -8.633 -28.359 -8.961 1 88.81 176 SER B CA 1
ATOM 4003 C C . SER B 1 176 ? -8.477 -29.703 -9.656 1 88.81 176 SER B C 1
ATOM 4005 O O . SER B 1 176 ? -7.418 -30.016 -10.211 1 88.81 176 SER B O 1
ATOM 4007 N N . GLN B 1 177 ? -9.484 -30.438 -9.617 1 90.62 177 GLN B N 1
ATOM 4008 C CA . GLN B 1 177 ? -9.477 -31.75 -10.273 1 90.62 177 GLN B CA 1
ATOM 4009 C C . GLN B 1 177 ? -9.305 -31.609 -11.781 1 90.62 177 GLN B C 1
ATOM 4011 O O . GLN B 1 177 ? -8.562 -32.375 -12.398 1 90.62 177 GLN B O 1
ATOM 4016 N N . PHE B 1 178 ? -9.984 -30.672 -12.281 1 89.88 178 PHE B N 1
ATOM 4017 C CA . PHE B 1 178 ? -9.906 -30.422 -13.719 1 89.88 178 PHE B CA 1
ATOM 4018 C C . PHE B 1 178 ? -8.477 -30.094 -14.133 1 89.88 178 PHE B C 1
ATOM 4020 O O . PHE B 1 178 ? -7.934 -30.719 -15.047 1 89.88 178 PHE B O 1
ATOM 4027 N N . VAL B 1 179 ? -7.898 -29.172 -13.438 1 84.81 179 VAL B N 1
ATOM 4028 C CA . VAL B 1 179 ? -6.543 -28.719 -13.758 1 84.81 179 VAL B CA 1
ATOM 4029 C C . VAL B 1 179 ? -5.57 -29.891 -13.586 1 84.81 179 VAL B C 1
ATOM 4031 O O . VAL B 1 179 ? -4.707 -30.109 -14.438 1 84.81 179 VAL B O 1
ATOM 4034 N N . SER B 1 180 ? -5.75 -30.641 -12.57 1 85.38 180 SER B N 1
ATOM 4035 C CA . SER B 1 180 ? -4.879 -31.766 -12.281 1 85.38 180 SER B CA 1
ATOM 4036 C C . SER B 1 180 ? -4.98 -32.844 -13.367 1 85.38 180 SER B C 1
ATOM 4038 O O . SER B 1 180 ? -3.982 -33.469 -13.727 1 85.38 180 SER B O 1
ATOM 4040 N N . GLN B 1 181 ? -6.148 -33.031 -13.828 1 89.69 181 GLN B N 1
ATOM 4041 C CA . GLN B 1 181 ? -6.367 -34.031 -14.867 1 89.69 181 GLN B CA 1
ATOM 4042 C C . GLN B 1 181 ? -5.672 -33.625 -16.172 1 89.69 181 GLN B C 1
ATOM 4044 O O . GLN B 1 181 ? -5.082 -34.469 -16.844 1 89.69 181 GLN B O 1
ATOM 4049 N N . VAL B 1 182 ? -5.816 -32.375 -16.453 1 86.5 182 VAL B N 1
ATOM 4050 C CA . VAL B 1 182 ? -5.141 -31.906 -17.641 1 86.5 182 VAL B CA 1
ATOM 4051 C C . VAL B 1 182 ? -3.633 -32.094 -17.5 1 86.5 182 VAL B C 1
ATOM 4053 O O . VAL B 1 182 ? -2.979 -32.625 -18.406 1 86.5 182 VAL B O 1
ATOM 4056 N N . GLU B 1 183 ? -3.131 -31.703 -16.375 1 82.81 183 GLU B N 1
ATOM 4057 C CA . GLU B 1 183 ? -1.694 -31.781 -16.141 1 82.81 183 GLU B CA 1
ATOM 4058 C C . GLU B 1 183 ? -1.208 -33.219 -16.141 1 82.81 183 GLU B C 1
ATOM 4060 O O . GLU B 1 183 ? -0.133 -33.531 -16.672 1 82.81 183 GLU B O 1
ATOM 4065 N N . ALA B 1 184 ? -1.966 -34.062 -15.562 1 86.06 184 ALA B N 1
ATOM 4066 C CA . ALA B 1 184 ? -1.609 -35.469 -15.516 1 86.06 184 ALA B CA 1
ATOM 4067 C C . ALA B 1 184 ? -1.562 -36.062 -16.906 1 86.06 184 ALA B C 1
ATOM 4069 O O . ALA B 1 184 ? -0.672 -36.875 -17.219 1 86.06 184 ALA B O 1
ATOM 4070 N N . ARG B 1 185 ? -2.5 -35.719 -17.75 1 89.56 185 ARG B N 1
ATOM 4071 C CA . ARG B 1 185 ? -2.553 -36.25 -19.109 1 89.56 185 ARG B CA 1
ATOM 4072 C C . ARG B 1 185 ? -1.399 -35.688 -19.953 1 89.56 185 ARG B C 1
ATOM 4074 O O . ARG B 1 185 ? -0.817 -36.438 -20.75 1 89.56 185 ARG B O 1
ATOM 4081 N N . ILE B 1 186 ? -1.078 -34.5 -19.672 1 83.06 186 ILE B N 1
ATOM 4082 C CA . ILE B 1 186 ? 0.068 -33.906 -20.375 1 83.06 186 ILE B CA 1
ATOM 4083 C C . ILE B 1 186 ? 1.352 -34.594 -19.906 1 83.06 186 ILE B C 1
ATOM 4085 O O . ILE B 1 186 ? 2.207 -34.938 -20.719 1 83.06 186 ILE B O 1
ATOM 4089 N N . ALA B 1 187 ? 1.432 -34.812 -18.656 1 82.38 187 ALA B N 1
ATOM 4090 C CA . ALA B 1 187 ? 2.613 -35.438 -18.078 1 82.38 187 ALA B CA 1
ATOM 4091 C C . ALA B 1 187 ? 2.775 -36.875 -18.562 1 82.38 187 ALA B C 1
ATOM 4093 O O . ALA B 1 187 ? 3.893 -37.375 -18.641 1 82.38 187 ALA B O 1
ATOM 4094 N N . SER B 1 188 ? 1.725 -37.469 -18.891 1 89.69 188 SER B N 1
ATOM 4095 C CA . SER B 1 188 ? 1.754 -38.844 -19.359 1 89.69 188 SER B CA 1
ATOM 4096 C C . SER B 1 188 ? 2.15 -38.906 -20.828 1 89.69 188 SER B C 1
ATOM 4098 O O . SER B 1 188 ? 2.238 -40 -21.391 1 89.69 188 SER B O 1
ATOM 4100 N N . GLY B 1 189 ? 2.287 -37.781 -21.484 1 85.62 189 GLY B N 1
ATOM 4101 C CA . GLY B 1 189 ? 2.805 -37.75 -22.844 1 85.62 189 GLY B CA 1
ATOM 4102 C C . GLY B 1 189 ? 1.749 -37.406 -23.875 1 85.62 189 GLY B C 1
ATOM 4103 O O . GLY B 1 189 ? 2.029 -37.406 -25.078 1 85.62 189 GLY B O 1
ATOM 4104 N N . ARG B 1 190 ? 0.646 -37.156 -23.438 1 87.56 190 ARG B N 1
ATOM 4105 C CA . ARG B 1 190 ? -0.408 -36.781 -24.375 1 87.56 190 ARG B CA 1
ATOM 4106 C C . ARG B 1 190 ? -0.176 -35.375 -24.906 1 87.56 190 ARG B C 1
ATOM 4108 O O . ARG B 1 190 ? 0.318 -34.5 -24.188 1 87.56 190 ARG B O 1
ATOM 4115 N N . ALA B 1 191 ? -0.552 -35.281 -26.203 1 86.06 191 ALA B N 1
ATOM 4116 C CA . ALA B 1 191 ? -0.545 -33.938 -26.734 1 86.06 191 ALA B CA 1
ATOM 4117 C C . ALA B 1 191 ? -1.498 -33.031 -25.969 1 86.06 191 ALA B C 1
ATOM 4119 O O . ALA B 1 191 ? -2.566 -33.469 -25.531 1 86.06 191 ALA B O 1
ATOM 4120 N N . ARG B 1 192 ? -1.145 -31.875 -25.734 1 83.62 192 ARG B N 1
ATOM 4121 C CA . ARG B 1 192 ? -1.889 -30.906 -24.938 1 83.62 192 ARG B CA 1
ATOM 4122 C C . ARG B 1 192 ? -3.346 -30.828 -25.375 1 83.62 192 ARG B C 1
ATOM 4124 O O . ARG B 1 192 ? -4.254 -30.859 -24.547 1 83.62 192 ARG B O 1
ATOM 4131 N N . ASP B 1 193 ? -3.51 -30.672 -26.703 1 83.69 193 ASP B N 1
ATOM 4132 C CA . ASP B 1 193 ? -4.863 -30.547 -27.234 1 83.69 193 ASP B CA 1
ATOM 4133 C C . ASP B 1 193 ? -5.699 -31.781 -26.875 1 83.69 193 ASP B C 1
ATOM 4135 O O . ASP B 1 193 ? -6.852 -31.641 -26.453 1 83.69 193 ASP B O 1
ATOM 4139 N N . ALA B 1 194 ? -5.105 -32.844 -27.078 1 89.81 194 ALA B N 1
ATOM 4140 C CA . ALA B 1 194 ? -5.797 -34.094 -26.75 1 89.81 194 ALA B CA 1
ATOM 4141 C C . ALA B 1 194 ? -6.062 -34.188 -25.25 1 89.81 194 ALA B C 1
ATOM 4143 O O . ALA B 1 194 ? -7.137 -34.625 -24.828 1 89.81 194 ALA B O 1
ATOM 4144 N N . ALA B 1 195 ? -5.094 -33.812 -24.484 1 90.44 195 ALA B N 1
ATOM 4145 C CA . ALA B 1 195 ? -5.223 -33.844 -23.031 1 90.44 195 ALA B CA 1
ATOM 4146 C C . ALA B 1 195 ? -6.398 -33 -22.562 1 90.44 195 ALA B C 1
ATOM 4148 O O . ALA B 1 195 ? -7.191 -33.406 -21.719 1 90.44 195 ALA B O 1
ATOM 4149 N N . ILE B 1 196 ? -6.504 -31.828 -23.062 1 87.75 196 ILE B N 1
ATOM 4150 C CA . ILE B 1 196 ? -7.559 -30.891 -22.688 1 87.75 196 ILE B CA 1
ATOM 4151 C C . IL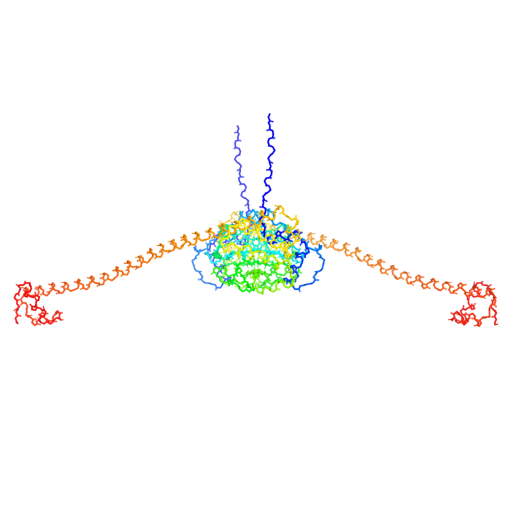E B 1 196 ? -8.914 -31.453 -23.094 1 87.75 196 ILE B C 1
ATOM 4153 O O . ILE B 1 196 ? -9.844 -31.5 -22.281 1 87.75 196 ILE B O 1
ATOM 4157 N N . ARG B 1 197 ? -9.008 -31.891 -24.297 1 89.25 197 ARG B N 1
ATOM 4158 C CA . ARG B 1 197 ? -10.273 -32.406 -24.797 1 89.25 197 ARG B CA 1
ATOM 4159 C C . ARG B 1 197 ? -10.711 -33.656 -24.016 1 89.25 197 ARG B C 1
ATOM 4161 O O . ARG B 1 197 ? -11.891 -33.781 -23.688 1 89.25 197 ARG B O 1
ATOM 4168 N N . GLU B 1 198 ? -9.805 -34.438 -23.781 1 92.81 198 GLU B N 1
ATOM 4169 C CA . GLU B 1 198 ? -10.102 -35.656 -23 1 92.81 198 GLU B CA 1
ATOM 4170 C C . GLU B 1 198 ? -10.539 -35.312 -21.594 1 92.81 198 GLU B C 1
ATOM 4172 O O . GLU B 1 198 ? -11.422 -35.969 -21.016 1 92.81 198 GLU B O 1
ATOM 4177 N N . THR B 1 199 ? -9.891 -34.344 -21.062 1 93 199 THR B N 1
ATOM 4178 C CA . THR B 1 199 ? -10.25 -33.938 -19.719 1 93 199 THR B CA 1
ATOM 4179 C C . THR B 1 199 ? -11.672 -33.344 -19.688 1 93 199 THR B C 1
ATOM 4181 O O . THR B 1 199 ? -12.445 -33.656 -18.781 1 93 199 THR B O 1
ATOM 4184 N N . ILE B 1 200 ? -11.977 -32.562 -20.672 1 90.31 200 ILE B N 1
ATOM 4185 C CA . ILE B 1 200 ? -13.312 -31.969 -20.75 1 90.31 200 ILE B CA 1
ATOM 4186 C C . ILE B 1 200 ? -14.359 -33.062 -20.844 1 90.31 200 ILE B C 1
ATOM 4188 O O . ILE B 1 200 ? -15.344 -33.062 -20.109 1 90.31 200 ILE B O 1
ATOM 4192 N N . ARG B 1 201 ? -14.102 -34 -21.672 1 92.69 201 ARG B N 1
ATOM 4193 C CA . ARG B 1 201 ? -15.016 -35.125 -21.812 1 92.69 201 ARG B CA 1
ATOM 4194 C C . ARG B 1 201 ? -15.156 -35.906 -20.5 1 92.69 201 ARG B C 1
ATOM 4196 O O . ARG B 1 201 ? -16.266 -36.25 -20.094 1 92.69 201 ARG B O 1
ATOM 4203 N N . TYR B 1 202 ? -14.062 -36.188 -19.953 1 94.62 202 TYR B N 1
ATOM 4204 C CA . TYR B 1 202 ? -14.047 -36.906 -18.688 1 94.62 202 TYR B CA 1
ATOM 4205 C C . TYR B 1 202 ? -14.844 -36.156 -17.625 1 94.62 202 TYR B C 1
ATOM 4207 O O . TYR B 1 202 ? -15.648 -36.75 -16.906 1 94.62 202 TYR B O 1
ATOM 4215 N N . CYS B 1 203 ? -14.578 -34.875 -17.484 1 93 203 CYS B N 1
ATOM 4216 C CA . CYS B 1 203 ? -15.234 -34.062 -16.453 1 93 203 CYS B CA 1
ATOM 4217 C C . CYS B 1 203 ? -16.734 -33.969 -16.719 1 93 203 CYS B C 1
ATOM 4219 O O . CYS B 1 203 ? -17.531 -34.031 -15.773 1 93 203 CYS B O 1
ATOM 4221 N N . MET B 1 204 ? -17.078 -33.844 -17.922 1 92.38 204 MET B N 1
ATOM 4222 C CA . MET B 1 204 ? -18.5 -33.844 -18.266 1 92.38 204 MET B CA 1
ATOM 4223 C C . MET B 1 204 ? -19.156 -35.156 -17.906 1 92.38 204 MET B C 1
ATOM 4225 O O . MET B 1 204 ? -20.25 -35.188 -17.344 1 92.38 204 MET B O 1
ATOM 4229 N N . ALA B 1 205 ? -18.516 -36.188 -18.125 1 94.81 205 ALA B N 1
ATOM 4230 C CA . ALA B 1 205 ? -19.031 -37.531 -17.875 1 94.81 205 ALA B CA 1
ATOM 4231 C C . ALA B 1 205 ? -19.109 -37.812 -16.375 1 94.81 205 ALA B C 1
ATOM 4233 O O . ALA B 1 205 ? -19.969 -38.594 -15.93 1 94.81 205 ALA B O 1
ATOM 4234 N N . ASN B 1 206 ? -18.312 -37.219 -15.617 1 95.38 206 ASN B N 1
ATOM 4235 C CA . ASN B 1 206 ? -18.234 -37.5 -14.188 1 95.38 206 ASN B CA 1
ATOM 4236 C C . ASN B 1 206 ? -18.797 -36.344 -13.352 1 95.38 206 ASN B C 1
ATOM 4238 O O . ASN B 1 206 ? -18.531 -36.25 -12.156 1 95.38 206 ASN B O 1
ATOM 4242 N N . ASN B 1 207 ? -19.422 -35.438 -13.914 1 93.44 207 ASN B N 1
ATOM 4243 C CA . ASN B 1 207 ? -20.141 -34.312 -13.281 1 93.44 207 ASN B CA 1
ATOM 4244 C C . ASN B 1 207 ? -19.172 -33.406 -12.531 1 93.44 207 ASN B C 1
ATOM 4246 O O . ASN B 1 207 ? -19.469 -32.938 -11.422 1 93.44 207 ASN B O 1
ATOM 4250 N N . ILE B 1 208 ? -17.984 -33.219 -13.062 1 92.44 208 ILE B N 1
ATOM 4251 C CA . ILE B 1 208 ? -17 -32.25 -12.578 1 92.44 208 ILE B CA 1
ATOM 4252 C C . ILE B 1 208 ? -17.094 -30.969 -13.406 1 92.44 208 ILE B C 1
ATOM 4254 O O . ILE B 1 208 ? -16.734 -30.953 -14.578 1 92.44 208 ILE B O 1
ATOM 4258 N N . LEU B 1 209 ? -17.5 -29.906 -12.812 1 88.12 209 LEU B N 1
ATOM 4259 C CA . LEU B 1 209 ? -17.688 -28.609 -13.469 1 88.12 209 LEU B CA 1
ATOM 4260 C C . LEU B 1 209 ? -18.656 -28.734 -14.641 1 88.12 209 LEU B C 1
ATOM 4262 O O . LEU B 1 209 ? -18.484 -28.094 -15.672 1 88.12 209 LEU B O 1
ATOM 4266 N N . TYR B 1 210 ? -19.578 -29.578 -14.469 1 89.12 210 TYR B N 1
ATOM 4267 C CA . TYR B 1 210 ? -20.469 -29.938 -15.57 1 89.12 210 TYR B CA 1
ATOM 4268 C C . TYR B 1 210 ? -21.203 -28.719 -16.109 1 89.12 210 TYR B C 1
ATOM 4270 O O . TYR B 1 210 ? -21.219 -28.469 -17.312 1 89.12 210 TYR B O 1
ATOM 4278 N N . ASP B 1 211 ? -21.812 -27.953 -15.258 1 83.38 211 ASP B N 1
ATOM 4279 C CA . ASP B 1 211 ? -22.625 -26.812 -15.672 1 83.38 211 ASP B CA 1
ATOM 4280 C C . ASP B 1 211 ? -21.781 -25.797 -16.438 1 83.38 211 ASP B C 1
ATOM 4282 O O . ASP B 1 211 ? -22.234 -25.25 -17.453 1 83.38 211 ASP B O 1
ATOM 4286 N N . PHE B 1 212 ? -20.641 -25.594 -15.938 1 82 212 PHE B N 1
ATOM 4287 C CA . PHE B 1 212 ? -19.75 -24.625 -16.578 1 82 212 PHE B CA 1
ATOM 4288 C C . PHE B 1 212 ? -19.312 -25.125 -17.953 1 82 212 PHE B C 1
ATOM 4290 O O . PHE B 1 212 ? -19.328 -24.359 -18.922 1 82 212 PHE B O 1
ATOM 4297 N N . LEU B 1 213 ? -18.875 -26.328 -18.031 1 86.19 213 LEU B N 1
ATOM 4298 C CA . LEU B 1 213 ? -18.375 -26.906 -19.266 1 86.19 213 LEU B CA 1
ATOM 4299 C C . LEU B 1 213 ? -19.484 -26.969 -20.312 1 86.19 213 LEU B C 1
ATOM 4301 O O . LEU B 1 213 ? -19.234 -26.719 -21.5 1 86.19 213 LEU B O 1
ATOM 4305 N N . LYS B 1 214 ? -20.609 -27.203 -19.812 1 85.75 214 LYS B N 1
ATOM 4306 C CA . LYS B 1 214 ? -21.75 -27.266 -20.719 1 85.75 214 LYS B CA 1
ATOM 4307 C C . LYS B 1 214 ? -22.109 -25.875 -21.25 1 85.75 214 LYS B C 1
ATOM 4309 O O . LYS B 1 214 ? -22.375 -25.719 -22.453 1 85.75 214 LYS B O 1
ATOM 4314 N N . ALA B 1 215 ? -22.078 -24.953 -20.406 1 80.69 215 ALA B N 1
ATOM 4315 C CA . ALA B 1 215 ? -22.453 -23.594 -20.75 1 80.69 215 ALA B CA 1
ATOM 4316 C C . ALA B 1 215 ? -21.469 -22.984 -21.734 1 80.69 215 ALA B C 1
ATOM 4318 O O . ALA B 1 215 ? -21.844 -22.156 -22.578 1 80.69 215 ALA B O 1
ATOM 4319 N N . HIS B 1 216 ? -20.234 -23.391 -21.641 1 77.19 216 HIS B N 1
ATOM 4320 C CA . HIS B 1 216 ? -19.219 -22.75 -22.453 1 77.19 216 HIS B CA 1
ATOM 4321 C C . HIS B 1 216 ? -18.719 -23.688 -23.547 1 77.19 216 HIS B C 1
ATOM 4323 O O . HIS B 1 216 ? -17.703 -23.406 -24.188 1 77.19 216 HIS B O 1
ATOM 4329 N N . ASP B 1 217 ? -19.281 -24.766 -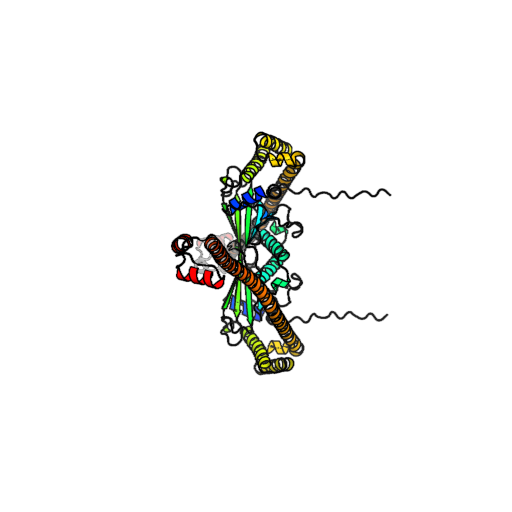23.641 1 73.19 217 ASP B N 1
ATOM 4330 C CA . ASP B 1 217 ? -18.969 -25.906 -24.5 1 73.19 217 ASP B CA 1
ATOM 4331 C C . ASP B 1 217 ? -18 -25.5 -25.609 1 73.19 217 ASP B C 1
ATOM 4333 O O . ASP B 1 217 ? -16.875 -25.984 -25.672 1 73.19 217 ASP B O 1
ATOM 4337 N N . SER B 1 218 ? -18.312 -24.406 -26.359 1 69.81 218 SER B N 1
ATOM 4338 C CA . SER B 1 218 ? -17.547 -24.047 -27.547 1 69.81 218 SER B CA 1
ATOM 4339 C C . SER B 1 218 ? -16.297 -23.25 -27.172 1 69.81 218 SER B C 1
ATOM 4341 O O . SER B 1 218 ? -15.305 -23.281 -27.891 1 69.81 218 SER B O 1
ATOM 4343 N N . GLU B 1 219 ? -16.344 -22.719 -26.062 1 72.62 219 GLU B N 1
ATOM 4344 C CA . GLU B 1 219 ? -15.273 -21.781 -25.734 1 72.62 219 GLU B CA 1
ATOM 4345 C C . GLU B 1 219 ? -14.328 -22.344 -24.672 1 72.62 219 GLU B C 1
ATOM 4347 O O . GLU B 1 219 ? -13.219 -21.859 -24.484 1 72.62 219 GLU B O 1
ATOM 4352 N N . VAL B 1 220 ? -14.758 -23.453 -24.078 1 74.44 220 VAL B N 1
ATOM 4353 C CA . VAL B 1 220 ? -14.016 -23.953 -22.922 1 74.44 220 VAL B CA 1
ATOM 4354 C C . VAL B 1 220 ? -12.625 -24.422 -23.359 1 74.44 220 VAL B C 1
ATOM 4356 O O . VAL B 1 220 ? -11.633 -24.109 -22.703 1 74.44 220 VAL B O 1
ATOM 4359 N N . TYR B 1 221 ? -12.672 -25.078 -24.469 1 77.38 221 TYR B N 1
ATOM 4360 C CA . TYR B 1 221 ? -11.391 -25.578 -24.953 1 77.38 221 TYR B CA 1
ATOM 4361 C C . TYR B 1 221 ? -10.422 -24.422 -25.203 1 77.38 221 TYR B C 1
ATOM 4363 O O . TYR B 1 221 ? -9.258 -24.484 -24.797 1 77.38 221 TYR B O 1
ATOM 4371 N N . ASP B 1 222 ? -10.883 -23.453 -25.828 1 70.81 222 ASP B N 1
ATOM 4372 C CA . ASP B 1 222 ? -10.039 -22.312 -26.156 1 70.81 222 ASP B CA 1
ATOM 4373 C C . ASP B 1 222 ? -9.539 -21.625 -24.891 1 70.81 222 ASP B C 1
ATOM 4375 O O . ASP B 1 222 ? -8.367 -21.25 -24.797 1 70.81 222 ASP B O 1
ATOM 4379 N N . MET B 1 223 ? -10.328 -21.547 -24 1 69.38 223 MET B N 1
ATOM 4380 C CA . MET B 1 223 ? -9.992 -20.891 -22.734 1 69.38 223 MET B CA 1
ATOM 4381 C C . MET B 1 223 ? -8.93 -21.688 -21.984 1 69.38 223 MET B C 1
ATOM 4383 O O . MET B 1 223 ? -7.949 -21.125 -21.5 1 69.38 223 MET B O 1
ATOM 4387 N N . VAL B 1 224 ? -9.211 -22.938 -21.922 1 72.88 224 VAL B N 1
ATOM 4388 C CA . VAL B 1 224 ? -8.305 -23.812 -21.188 1 72.88 224 VAL B CA 1
ATOM 4389 C C . VAL B 1 224 ? -6.969 -23.922 -21.922 1 72.88 224 VAL B C 1
ATOM 4391 O O . VAL B 1 224 ? -5.906 -23.875 -21.297 1 72.88 224 VAL B O 1
ATOM 4394 N N . SER B 1 225 ? -7.051 -24.016 -23.156 1 70.19 225 SER B N 1
ATOM 4395 C CA . SER B 1 225 ? -5.84 -24.094 -23.969 1 70.19 225 SER B CA 1
ATOM 4396 C C . SER B 1 225 ? -4.969 -22.859 -23.781 1 70.19 225 SER B C 1
ATOM 4398 O O . SER B 1 225 ? -3.754 -22.969 -23.609 1 70.19 225 SER B O 1
ATOM 4400 N N . MET B 1 226 ? -5.539 -21.797 -23.766 1 62.84 226 MET B N 1
ATOM 4401 C CA . MET B 1 226 ? -4.812 -20.531 -23.578 1 62.84 226 MET B CA 1
ATOM 4402 C C . MET B 1 226 ? -4.121 -20.516 -22.219 1 62.84 226 MET B C 1
ATOM 4404 O O . MET B 1 226 ? -2.971 -20.078 -22.109 1 62.84 226 MET B O 1
ATOM 4408 N N . LYS B 1 227 ? -4.84 -20.875 -21.25 1 66.31 227 LYS B N 1
ATOM 4409 C CA . LYS B 1 227 ? -4.262 -20.938 -19.906 1 66.31 227 LYS B CA 1
ATOM 4410 C C . LYS B 1 227 ? -2.996 -21.781 -19.891 1 66.31 227 LYS B C 1
ATOM 4412 O O . LYS B 1 227 ? -1.957 -21.344 -19.391 1 66.31 227 LYS B O 1
ATOM 4417 N N . PHE B 1 228 ? -3.074 -22.922 -20.453 1 65.81 228 PHE B N 1
ATOM 4418 C CA . PHE B 1 228 ? -1.964 -23.859 -20.344 1 65.81 228 PHE B CA 1
ATOM 4419 C C . PHE B 1 228 ? -0.837 -23.469 -21.297 1 65.81 228 PHE B C 1
ATOM 4421 O O . PHE B 1 228 ? 0.337 -23.719 -21.016 1 65.81 228 PHE B O 1
ATOM 4428 N N . ASP B 1 229 ? -1.178 -22.766 -22.344 1 60.34 229 ASP B N 1
ATOM 4429 C CA . ASP B 1 229 ? -0.159 -22.188 -23.219 1 60.34 229 ASP B CA 1
ATOM 4430 C C . ASP B 1 229 ? 0.649 -21.125 -22.5 1 60.34 229 ASP B C 1
ATOM 4432 O O . ASP B 1 229 ? 1.879 -21.094 -22.578 1 60.34 229 ASP B O 1
ATOM 4436 N N . MET B 1 230 ? -0.081 -20.344 -21.844 1 60.47 230 MET B N 1
ATOM 4437 C CA . MET B 1 230 ? 0.572 -19.266 -21.125 1 60.47 230 MET B CA 1
ATOM 4438 C C . MET B 1 230 ? 1.451 -19.797 -20 1 60.47 230 MET B C 1
ATOM 4440 O O . MET B 1 230 ? 2.562 -19.312 -19.781 1 60.47 230 MET B O 1
ATOM 4444 N N . ASN B 1 231 ? 0.95 -20.734 -19.344 1 61.06 231 ASN B N 1
ATOM 4445 C CA . ASN B 1 231 ? 1.726 -21.344 -18.266 1 61.06 231 ASN B CA 1
ATOM 4446 C C . ASN B 1 231 ? 3.014 -21.969 -18.797 1 61.06 231 ASN B C 1
ATOM 4448 O O . ASN B 1 231 ? 4.07 -21.844 -18.172 1 61.06 231 ASN B O 1
ATOM 4452 N N . THR B 1 232 ? 2.836 -22.609 -19.859 1 57.28 232 THR B N 1
ATOM 4453 C CA . THR B 1 232 ? 3.994 -23.234 -20.469 1 57.28 232 THR B CA 1
ATOM 4454 C C . THR B 1 232 ? 5.008 -22.188 -20.922 1 57.28 232 THR B C 1
ATOM 4456 O O . THR B 1 232 ? 6.211 -22.344 -20.688 1 57.28 232 THR B O 1
ATOM 4459 N N . ALA B 1 233 ? 4.441 -21.188 -21.562 1 54.75 233 ALA B N 1
ATOM 4460 C CA . ALA B 1 233 ? 5.316 -20.109 -21.984 1 54.75 233 ALA B CA 1
ATOM 4461 C C . ALA B 1 233 ? 6.062 -19.484 -20.812 1 54.75 233 ALA B C 1
ATOM 4463 O O . ALA B 1 233 ? 7.262 -19.219 -20.891 1 54.75 233 ALA B O 1
ATOM 4464 N N . LEU B 1 234 ? 5.324 -19.344 -19.812 1 58.31 234 LEU B N 1
ATOM 4465 C CA . LEU B 1 234 ? 5.922 -18.75 -18.625 1 58.31 234 LEU B CA 1
ATOM 4466 C C . LEU B 1 234 ? 6.969 -19.688 -18.031 1 58.31 234 LEU B C 1
ATOM 4468 O O . LEU B 1 234 ? 8.047 -19.234 -17.625 1 58.31 234 LEU B O 1
ATOM 4472 N N . ARG B 1 235 ? 6.664 -20.891 -17.969 1 57.88 235 ARG B N 1
ATOM 4473 C CA . ARG B 1 235 ? 7.598 -21.891 -17.438 1 57.88 235 ARG B CA 1
ATOM 4474 C C . ARG B 1 235 ? 8.875 -21.938 -18.281 1 57.88 235 ARG B C 1
ATOM 4476 O O . ARG B 1 235 ? 9.977 -21.938 -17.734 1 57.88 235 ARG B O 1
ATOM 4483 N N . VAL B 1 236 ? 8.672 -21.984 -19.516 1 53.81 236 VAL B N 1
ATOM 4484 C CA . VAL B 1 236 ? 9.805 -22.031 -20.422 1 53.81 236 VAL B CA 1
ATOM 4485 C C . VAL B 1 236 ? 10.656 -20.781 -20.266 1 53.81 236 VAL B C 1
ATOM 4487 O O . VAL B 1 236 ? 11.891 -20.859 -20.188 1 53.81 236 VAL B O 1
ATOM 4490 N N . ALA B 1 237 ? 9.922 -19.719 -20.25 1 54.56 237 ALA B N 1
ATOM 4491 C CA . ALA B 1 237 ? 10.633 -18.453 -20.062 1 54.56 237 ALA B CA 1
ATOM 4492 C C . ALA B 1 237 ? 11.43 -18.453 -18.766 1 54.56 237 ALA B C 1
ATOM 4494 O O . ALA B 1 237 ? 12.57 -17.984 -18.734 1 54.56 237 ALA B O 1
ATOM 4495 N N . LYS B 1 238 ? 10.914 -19.062 -17.797 1 56.59 238 LYS B N 1
ATOM 4496 C CA . LYS B 1 238 ? 11.578 -19.156 -16.5 1 56.59 238 LYS B CA 1
ATOM 4497 C C . LYS B 1 238 ? 12.797 -20.078 -16.562 1 56.59 238 LYS B C 1
ATOM 4499 O O . LYS B 1 238 ? 13.844 -19.766 -16 1 56.59 238 LYS B O 1
ATOM 4504 N N . GLU B 1 239 ? 12.555 -21.141 -17.141 1 55.09 239 GLU B N 1
ATOM 4505 C CA . GLU B 1 239 ? 13.641 -22.109 -17.281 1 55.09 239 GLU B CA 1
ATOM 4506 C C . GLU B 1 239 ? 14.797 -21.516 -18.078 1 55.09 239 GLU B C 1
ATOM 4508 O O . GLU B 1 239 ? 15.961 -21.688 -17.734 1 55.09 239 GLU B O 1
ATOM 4513 N N . GLU B 1 240 ? 14.398 -20.812 -19.062 1 52.66 240 GLU B N 1
ATOM 4514 C CA . GLU B 1 240 ? 15.422 -20.156 -19.891 1 52.66 240 GLU B CA 1
ATOM 4515 C C . GLU B 1 240 ? 16.156 -19.078 -19.094 1 52.66 240 GLU B C 1
ATOM 4517 O O . GLU B 1 240 ? 17.375 -18.953 -19.188 1 52.66 240 GLU B O 1
ATOM 4522 N N . ALA B 1 241 ? 15.305 -18.406 -18.422 1 55.47 241 ALA B N 1
ATOM 4523 C CA . ALA B 1 241 ? 15.891 -17.344 -17.609 1 55.47 241 ALA B CA 1
ATOM 4524 C C . ALA B 1 241 ? 16.797 -17.938 -16.516 1 55.47 241 ALA B C 1
ATOM 4526 O O . ALA B 1 241 ? 17.859 -17.391 -16.234 1 55.47 241 ALA B O 1
ATOM 4527 N N . ARG B 1 242 ? 16.328 -19 -15.93 1 55.25 242 ARG B N 1
ATOM 4528 C CA . ARG B 1 242 ? 17.141 -19.703 -14.938 1 55.25 242 ARG B CA 1
ATOM 4529 C C . ARG B 1 242 ? 18.453 -20.188 -15.539 1 55.25 242 ARG B C 1
ATOM 4531 O O . ARG B 1 242 ? 19.516 -20.047 -14.93 1 55.25 242 ARG B O 1
ATOM 4538 N N . GLU B 1 243 ? 18.328 -20.781 -16.609 1 53.09 243 GLU B N 1
ATOM 4539 C CA . GLU B 1 243 ? 19.516 -21.266 -17.297 1 53.09 243 GLU B CA 1
ATOM 4540 C C . GLU B 1 243 ? 20.453 -20.125 -17.656 1 53.09 243 GLU B C 1
ATOM 4542 O O . GLU B 1 243 ? 21.672 -20.219 -17.469 1 53.09 243 GLU B O 1
ATOM 4547 N N . ALA B 1 244 ? 19.844 -19.094 -18.141 1 54.22 244 ALA B N 1
ATOM 4548 C CA . ALA B 1 244 ? 20.641 -17.922 -18.469 1 54.22 244 ALA B CA 1
ATOM 4549 C C . ALA B 1 244 ? 21.281 -17.312 -17.234 1 54.22 244 ALA B C 1
ATOM 4551 O O . ALA B 1 244 ? 22.453 -16.953 -17.234 1 54.22 244 ALA B O 1
ATOM 4552 N N . GLY B 1 245 ? 20.438 -17.156 -16.281 1 55.19 245 GLY B N 1
ATOM 4553 C CA . GLY B 1 245 ? 20.969 -16.672 -15.016 1 55.19 245 GLY B CA 1
ATOM 4554 C C . GLY B 1 245 ? 22.047 -17.578 -14.43 1 55.19 245 GLY B C 1
ATOM 4555 O O . GLY B 1 245 ? 23.062 -17.094 -13.922 1 55.19 245 GLY B O 1
ATOM 4556 N N . TRP B 1 246 ? 21.766 -18.859 -14.477 1 54.72 246 TRP B N 1
ATOM 4557 C CA . TRP B 1 246 ? 22.766 -19.844 -14.031 1 54.72 246 TRP B CA 1
ATOM 4558 C C . TRP B 1 246 ? 24.047 -19.688 -14.836 1 54.72 246 TRP B C 1
ATOM 4560 O O . TRP B 1 246 ? 25.156 -19.703 -14.273 1 54.72 246 TRP B O 1
ATOM 4570 N N . GLN B 1 247 ? 23.953 -19.547 -16.078 1 54.62 247 GLN B N 1
ATOM 4571 C CA . GLN B 1 247 ? 25.141 -19.375 -16.922 1 54.62 247 GLN B CA 1
ATOM 4572 C C . GLN B 1 247 ? 25.875 -18.078 -16.578 1 54.62 247 GLN B C 1
ATOM 4574 O O . GLN B 1 247 ? 27.109 -18.078 -16.453 1 54.62 247 GLN B O 1
ATOM 4579 N N . GLU B 1 248 ? 25.047 -17.078 -16.453 1 57.12 248 GLU B N 1
ATOM 4580 C CA . GLU B 1 248 ? 25.656 -15.797 -16.094 1 57.12 248 GLU B CA 1
ATOM 4581 C C . GLU B 1 248 ? 26.281 -15.859 -14.711 1 57.12 248 GLU B C 1
ATOM 4583 O O . GLU B 1 248 ? 27.375 -15.336 -14.5 1 57.12 248 GLU B O 1
ATOM 4588 N N . GLY B 1 249 ? 25.547 -16.375 -13.805 1 54.88 249 GLY B N 1
ATOM 4589 C CA . GLY B 1 249 ? 26.109 -16.578 -12.477 1 54.88 249 GLY B CA 1
ATOM 4590 C C . GLY B 1 249 ? 27.344 -17.438 -12.477 1 54.88 249 GLY B C 1
ATOM 4591 O O . GLY B 1 249 ? 28.312 -17.141 -11.773 1 54.88 249 GLY B O 1
ATOM 4592 N N . LYS B 1 250 ? 27.266 -18.469 -13.227 1 57.41 250 LYS B N 1
ATOM 4593 C CA . LYS B 1 250 ? 28.453 -19.328 -13.383 1 57.41 250 LYS B CA 1
ATOM 4594 C C . LYS B 1 250 ? 29.625 -18.547 -13.977 1 57.41 250 LYS B C 1
ATOM 4596 O O . LYS B 1 250 ? 30.75 -18.672 -13.5 1 57.41 250 LYS B O 1
ATOM 4601 N N . GLU B 1 251 ? 29.328 -17.781 -14.906 1 55.56 251 GLU B N 1
ATOM 4602 C CA . GLU B 1 251 ? 30.375 -16.984 -15.523 1 55.56 251 GLU B CA 1
ATOM 4603 C C . GLU B 1 251 ? 30.938 -15.953 -14.547 1 55.56 251 GLU B C 1
ATOM 4605 O O . GLU B 1 251 ? 32.156 -15.789 -14.438 1 55.56 251 GLU B O 1
ATOM 4610 N N . GLN B 1 252 ? 30.047 -15.297 -13.906 1 59.41 252 GLN B N 1
ATOM 4611 C CA . GLN B 1 252 ? 30.5 -14.32 -12.922 1 59.41 252 GLN B CA 1
ATOM 4612 C C . GLN B 1 252 ? 31.234 -15 -11.773 1 59.41 252 GLN B C 1
ATOM 4614 O O . GLN B 1 252 ? 32.25 -14.492 -11.289 1 59.41 252 GLN B O 1
ATOM 4619 N N . GLY B 1 253 ? 30.656 -16.016 -11.328 1 56.59 253 GLY B N 1
ATOM 4620 C CA . GLY B 1 253 ? 31.344 -16.797 -10.312 1 56.59 253 GLY B CA 1
ATOM 4621 C C . GLY B 1 253 ? 32.719 -17.266 -10.75 1 56.59 253 GLY B C 1
ATOM 4622 O O . GLY B 1 253 ? 33.656 -17.234 -9.969 1 56.59 253 GLY B O 1
ATOM 4623 N N . MET B 1 254 ? 32.781 -17.703 -11.945 1 56.38 254 MET B N 1
ATOM 4624 C CA . MET B 1 254 ? 34.062 -18.094 -12.516 1 56.38 254 MET B CA 1
ATOM 4625 C C . MET B 1 254 ? 35.031 -16.922 -12.555 1 56.38 254 MET B C 1
ATOM 4627 O O . MET B 1 254 ? 36.219 -17.062 -12.219 1 56.38 254 MET B O 1
ATOM 4631 N N . GLN B 1 255 ? 34.5 -15.812 -12.938 1 56.38 255 GLN B N 1
ATOM 4632 C CA . GLN B 1 255 ? 35.375 -14.633 -13.008 1 56.38 255 GLN B CA 1
ATOM 4633 C C . GLN B 1 255 ? 35.844 -14.211 -11.617 1 56.38 255 GLN B C 1
ATOM 4635 O O . GLN B 1 255 ? 37 -13.914 -11.414 1 56.38 255 GLN B O 1
ATOM 4640 N N . GLU B 1 256 ? 34.938 -14.141 -10.758 1 61.09 256 GLU B N 1
ATOM 4641 C CA . GLU B 1 256 ? 35.312 -13.789 -9.391 1 61.09 256 GLU B CA 1
ATOM 4642 C C . GLU B 1 256 ? 36.25 -14.828 -8.781 1 61.09 256 GLU B C 1
ATOM 4644 O O . GLU B 1 256 ? 37.188 -14.484 -8.086 1 61.09 256 GLU B O 1
ATOM 4649 N N . GLY B 1 257 ? 35.938 -16.047 -9.023 1 56.78 257 GLY B N 1
ATOM 4650 C CA . GLY B 1 257 ? 36.812 -17.109 -8.602 1 56.78 257 GLY B CA 1
ATOM 4651 C C . GLY B 1 257 ? 38.219 -17.016 -9.203 1 56.78 257 GLY B C 1
ATOM 4652 O O . GLY B 1 257 ? 39.219 -17.234 -8.516 1 56.78 257 GLY B O 1
ATOM 4653 N N . MET B 1 258 ? 38.219 -16.656 -10.414 1 57.28 258 MET B N 1
ATOM 4654 C CA . MET B 1 258 ? 39.5 -16.469 -11.086 1 57.28 258 MET B CA 1
ATOM 4655 C C . MET B 1 258 ? 40.25 -15.297 -10.477 1 57.28 258 MET B C 1
ATOM 4657 O O . MET B 1 258 ? 41.469 -15.391 -10.258 1 57.28 258 MET B O 1
ATOM 4661 N N . GLN B 1 259 ? 39.562 -14.25 -10.258 1 57.09 259 GLN B N 1
ATOM 4662 C CA . GLN B 1 259 ? 40.188 -13.086 -9.664 1 57.09 259 GLN B CA 1
ATOM 4663 C C . GLN B 1 259 ? 40.719 -13.414 -8.273 1 57.09 259 GLN B C 1
ATOM 4665 O O . GLN B 1 259 ? 41.875 -13.047 -7.934 1 57.09 259 GLN B O 1
ATOM 4670 N N . GLU B 1 260 ? 39.906 -14.016 -7.543 1 62.88 260 GLU B N 1
ATOM 4671 C CA . GLU B 1 260 ? 40.344 -14.43 -6.211 1 62.88 260 GLU B CA 1
ATOM 4672 C C . GLU B 1 260 ? 41.531 -15.414 -6.297 1 62.88 260 GLU B C 1
ATOM 4674 O O . GLU B 1 260 ? 42.469 -15.32 -5.523 1 62.88 260 GLU B O 1
ATOM 4679 N N . GLY B 1 261 ? 41.438 -16.312 -7.184 1 59.5 261 GLY B N 1
ATOM 4680 C CA . GLY B 1 261 ? 42.5 -17.25 -7.422 1 59.5 261 GLY B CA 1
ATOM 4681 C C . GLY B 1 261 ? 43.812 -16.578 -7.859 1 59.5 261 GLY B C 1
ATOM 4682 O O . GLY B 1 261 ? 44.875 -16.938 -7.391 1 59.5 261 GLY B O 1
ATOM 4683 N N . MET B 1 262 ? 43.562 -15.641 -8.641 1 57 262 MET B N 1
ATOM 4684 C CA . MET B 1 262 ? 44.75 -14.883 -9.102 1 57 262 MET B CA 1
ATOM 4685 C C . MET B 1 262 ? 45.375 -14.117 -7.949 1 57 262 MET B C 1
ATOM 4687 O O . MET B 1 262 ? 46.594 -14.094 -7.816 1 57 262 MET B O 1
ATOM 4691 N N . GLN B 1 263 ? 44.594 -13.5 -7.211 1 61.44 263 GLN B N 1
ATOM 4692 C CA . GLN B 1 263 ? 45.094 -12.75 -6.066 1 61.44 263 GLN B CA 1
ATOM 4693 C C . GLN B 1 263 ? 45.812 -13.672 -5.082 1 61.44 263 GLN B C 1
ATOM 4695 O O . GLN B 1 263 ? 46.906 -13.344 -4.598 1 61.44 263 GLN B O 1
ATOM 4700 N N . GLN B 1 264 ? 45.188 -14.742 -4.789 1 65.44 264 GLN B N 1
ATOM 4701 C CA . GLN B 1 264 ? 45.812 -15.711 -3.902 1 65.44 264 GLN B CA 1
ATOM 4702 C C . GLN B 1 264 ? 47.125 -16.266 -4.508 1 65.44 264 GLN B C 1
ATOM 4704 O O . GLN B 1 264 ? 48.125 -16.406 -3.811 1 65.44 264 GLN B O 1
ATOM 4709 N N . GLY B 1 265 ? 47.125 -16.562 -5.742 1 62.44 265 GLY B N 1
ATOM 4710 C CA . GLY B 1 265 ? 48.312 -17.016 -6.453 1 62.44 265 GLY B CA 1
ATOM 4711 C C . GLY B 1 265 ? 49.438 -16 -6.453 1 62.44 265 GLY B C 1
ATOM 4712 O O . GLY B 1 265 ? 50.594 -16.359 -6.262 1 62.44 265 GLY B O 1
ATOM 4713 N N . MET B 1 266 ? 48.938 -14.867 -6.582 1 60.97 266 MET B N 1
ATOM 4714 C CA . MET B 1 266 ? 49.938 -13.789 -6.566 1 60.97 266 MET B CA 1
ATOM 4715 C C . MET B 1 266 ? 50.562 -13.656 -5.188 1 60.97 266 MET B C 1
ATOM 4717 O O . MET B 1 266 ? 51.781 -13.531 -5.074 1 60.97 266 MET B O 1
ATOM 4721 N N . GLN B 1 267 ? 49.875 -13.648 -4.219 1 66.06 267 GLN B N 1
ATOM 4722 C CA . GLN B 1 267 ? 50.375 -13.547 -2.857 1 66.06 267 GLN B CA 1
ATOM 4723 C C . GLN B 1 267 ? 51.312 -14.711 -2.533 1 66.06 267 GLN B C 1
ATOM 4725 O O . GLN B 1 267 ? 52.375 -14.516 -1.938 1 66.06 267 GLN B O 1
ATOM 4730 N N . GLN B 1 268 ? 50.906 -15.883 -2.879 1 70.31 268 GLN B N 1
ATOM 4731 C CA . GLN B 1 268 ? 51.75 -17.062 -2.678 1 70.31 268 GLN B CA 1
ATOM 4732 C C . GLN B 1 268 ? 53.031 -16.969 -3.496 1 70.31 268 GLN B C 1
ATOM 4734 O O . GLN B 1 268 ? 54.094 -17.344 -3.023 1 70.31 268 GLN B O 1
ATOM 4739 N N . GLY B 1 269 ? 52.875 -16.438 -4.613 1 65.25 269 GLY B N 1
ATOM 4740 C CA . GLY B 1 269 ? 54.031 -16.234 -5.469 1 65.25 269 GLY B CA 1
ATOM 4741 C C . GLY B 1 269 ? 55.031 -15.234 -4.891 1 65.25 269 GLY B C 1
ATOM 4742 O O . GLY B 1 269 ? 56.219 -15.469 -4.918 1 65.25 269 GLY B O 1
ATOM 4743 N N . ILE B 1 270 ? 54.531 -14.273 -4.43 1 65.75 270 ILE B N 1
ATOM 4744 C CA . ILE B 1 270 ? 55.375 -13.258 -3.807 1 65.75 270 ILE B CA 1
ATOM 4745 C C . ILE B 1 270 ? 56.094 -13.859 -2.619 1 65.75 270 ILE B C 1
ATOM 4747 O O . ILE B 1 270 ? 57.312 -13.664 -2.473 1 65.75 270 ILE B O 1
ATOM 4751 N N . LYS B 1 271 ? 55.469 -14.547 -1.762 1 68.81 271 LYS B N 1
ATOM 4752 C CA . LYS B 1 271 ? 56.094 -15.18 -0.604 1 68.81 271 LYS B CA 1
ATOM 4753 C C . LYS B 1 271 ? 57.188 -16.141 -1.031 1 68.81 271 LYS B C 1
ATOM 4755 O O . LYS B 1 271 ? 58.281 -16.125 -0.465 1 68.81 271 LYS B O 1
ATOM 4760 N N . LYS B 1 272 ? 56.875 -16.953 -2.002 1 71.56 272 LYS B N 1
ATOM 4761 C CA . LYS B 1 272 ? 57.875 -17.906 -2.525 1 71.56 272 LYS B CA 1
ATOM 4762 C C . LYS B 1 272 ? 59.031 -17.172 -3.158 1 71.56 272 LYS B C 1
ATOM 4764 O O . LYS B 1 272 ? 60.188 -17.562 -2.967 1 71.56 272 LYS B O 1
ATOM 4769 N N . GLY B 1 273 ? 58.688 -16.141 -3.758 1 68.38 273 GLY B N 1
ATOM 4770 C CA . GLY B 1 273 ? 59.719 -15.336 -4.379 1 68.38 273 GLY B CA 1
ATOM 4771 C C . GLY B 1 273 ? 60.625 -14.664 -3.373 1 68.38 273 GLY B C 1
ATOM 4772 O O . GLY B 1 273 ? 61.844 -14.648 -3.555 1 68.38 273 GLY B O 1
ATOM 4773 N N . ARG B 1 274 ? 60.125 -14.18 -2.408 1 71.12 274 ARG B N 1
ATOM 4774 C CA . ARG B 1 274 ? 60.875 -13.555 -1.337 1 71.12 274 ARG B CA 1
ATOM 4775 C C . ARG B 1 274 ? 61.844 -14.562 -0.687 1 71.12 274 ARG B C 1
ATOM 4777 O O . ARG B 1 274 ? 63 -14.25 -0.412 1 71.12 274 ARG B O 1
ATOM 4784 N N . LEU B 1 275 ? 61.375 -15.719 -0.404 1 71.25 275 LEU B N 1
ATOM 4785 C CA . LEU B 1 275 ? 62.188 -16.766 0.194 1 71.25 275 LEU B CA 1
ATOM 4786 C C . LEU B 1 275 ? 63.312 -17.188 -0.745 1 71.25 275 LEU B C 1
ATOM 4788 O O . LEU B 1 275 ? 64.438 -17.375 -0.31 1 71.25 275 LEU B O 1
ATOM 4792 N N . GLN B 1 276 ? 62.875 -17.297 -1.916 1 74.81 276 GLN B N 1
ATOM 4793 C CA . GLN B 1 276 ? 63.875 -17.656 -2.91 1 74.81 276 GLN B CA 1
ATOM 4794 C C . GLN B 1 276 ? 64.938 -16.562 -3.053 1 74.81 276 GLN B C 1
ATOM 4796 O O . GLN B 1 276 ? 66.125 -16.859 -3.139 1 74.81 276 GLN B O 1
ATOM 4801 N N . ALA B 1 277 ? 64.562 -15.391 -2.986 1 72.44 277 ALA B N 1
ATOM 4802 C CA . ALA B 1 277 ? 65.438 -14.258 -3.09 1 72.44 277 ALA B CA 1
ATOM 4803 C C . ALA B 1 277 ? 66.375 -14.172 -1.863 1 72.44 277 ALA B C 1
ATOM 4805 O O . ALA B 1 277 ? 67.562 -13.891 -1.983 1 72.44 277 ALA B O 1
ATOM 4806 N N . ALA B 1 278 ? 65.812 -14.391 -0.758 1 73.88 278 ALA B N 1
ATOM 4807 C CA . ALA B 1 278 ? 66.562 -14.406 0.487 1 73.88 278 ALA B CA 1
ATOM 4808 C C . ALA B 1 278 ? 67.688 -15.484 0.464 1 73.88 278 ALA B C 1
ATOM 4810 O O . ALA B 1 278 ? 68.812 -15.242 0.855 1 73.88 278 ALA B O 1
ATOM 4811 N N . LEU B 1 279 ? 67.312 -16.609 0.01 1 77.56 279 LEU B N 1
ATOM 4812 C CA . LEU B 1 279 ? 68.25 -17.719 -0.089 1 77.56 279 LEU B CA 1
ATOM 4813 C C . LEU B 1 279 ? 69.312 -17.406 -1.107 1 77.56 279 LEU B C 1
ATOM 4815 O O . LEU B 1 279 ? 70.5 -17.688 -0.862 1 77.56 279 LEU B O 1
ATOM 4819 N N . GLU B 1 280 ? 68.875 -16.859 -2.098 1 78.06 280 GLU B N 1
ATOM 4820 C CA . GLU B 1 280 ? 69.875 -16.5 -3.135 1 78.06 280 GLU B CA 1
ATOM 4821 C C . GLU B 1 280 ? 70.812 -15.414 -2.652 1 78.06 280 GLU B C 1
ATOM 4823 O O . GLU B 1 280 ? 72 -15.477 -2.904 1 78.06 280 GLU B O 1
ATOM 4828 N N . THR B 1 281 ? 70.312 -14.484 -1.955 1 73.44 281 THR B N 1
ATOM 4829 C CA . THR B 1 281 ? 71.125 -13.406 -1.412 1 73.44 281 THR B CA 1
ATOM 4830 C C . THR B 1 281 ? 72.125 -13.945 -0.383 1 73.44 281 THR B C 1
ATOM 4832 O O . THR B 1 281 ? 73.25 -13.578 -0.393 1 73.44 281 THR B O 1
ATOM 4835 N N . LYS B 1 282 ? 71.625 -14.812 0.483 1 77.12 282 LYS B N 1
ATOM 4836 C CA . LYS B 1 282 ? 72.5 -15.43 1.485 1 77.12 282 LYS B CA 1
ATOM 4837 C C . LYS B 1 282 ? 73.562 -16.25 0.829 1 77.12 282 LYS B C 1
ATOM 4839 O O . LYS B 1 282 ? 74.75 -16.172 1.239 1 77.12 282 LYS B O 1
ATOM 4844 N N . THR B 1 283 ? 73.125 -16.922 -0.154 1 82.44 283 THR B N 1
ATOM 4845 C CA . THR B 1 283 ? 74.125 -17.719 -0.884 1 82.44 283 THR B CA 1
ATOM 4846 C C . THR B 1 283 ? 75.125 -16.828 -1.557 1 82.44 283 THR B C 1
ATOM 4848 O O . THR B 1 283 ? 76.312 -17.141 -1.527 1 82.44 283 THR B O 1
ATOM 4851 N N . ASN B 1 284 ? 74.688 -15.773 -2.031 1 78.12 284 ASN B N 1
ATOM 4852 C CA . ASN B 1 284 ? 75.562 -14.828 -2.674 1 78.12 284 ASN B CA 1
ATOM 4853 C C . ASN B 1 284 ? 76.562 -14.219 -1.669 1 78.12 284 ASN B C 1
ATOM 4855 O O . ASN B 1 284 ? 77.75 -14.055 -1.966 1 78.12 284 ASN B O 1
ATOM 4859 N N . ILE B 1 285 ? 76.125 -13.992 -0.499 1 78.81 285 ILE B N 1
ATOM 4860 C CA . ILE B 1 285 ? 76.938 -13.438 0.566 1 78.81 285 ILE B CA 1
ATOM 4861 C C . ILE B 1 285 ? 78 -14.469 1.006 1 78.81 285 ILE B C 1
ATOM 4863 O O . ILE B 1 285 ? 79.188 -14.133 1.191 1 78.81 285 ILE B O 1
ATOM 4867 N N . ILE B 1 286 ? 77.562 -15.656 1.09 1 83.88 286 ILE B N 1
ATOM 4868 C CA . ILE B 1 286 ? 78.438 -16.734 1.483 1 83.88 286 ILE B CA 1
ATOM 4869 C C . ILE B 1 286 ? 79.562 -16.906 0.434 1 83.88 286 ILE B C 1
ATOM 4871 O O . ILE B 1 286 ? 80.75 -17.062 0.774 1 83.88 286 ILE B O 1
ATOM 4875 N N . LEU B 1 287 ? 79.125 -16.766 -0.754 1 83.75 287 LEU B N 1
ATOM 4876 C CA . LEU B 1 287 ? 80.062 -16.891 -1.85 1 83.75 287 LEU B CA 1
ATOM 4877 C C . LEU B 1 287 ? 81.062 -15.758 -1.809 1 83.75 287 LEU B C 1
ATOM 4879 O O . LEU B 1 287 ? 82.25 -15.984 -2.033 1 83.75 287 LEU B O 1
ATOM 4883 N N . GLN B 1 288 ? 80.625 -14.664 -1.419 1 82.5 288 GLN B N 1
ATOM 4884 C CA . GLN B 1 288 ? 81.562 -13.523 -1.312 1 82.5 288 GLN B CA 1
ATOM 4885 C C . GLN B 1 288 ? 82.5 -13.695 -0.15 1 82.5 288 GLN B C 1
ATOM 4887 O O . GLN B 1 288 ? 83.688 -13.383 -0.27 1 82.5 288 GLN B O 1
ATOM 4892 N N . MET B 1 289 ? 82.125 -14.32 0.92 1 83.38 289 MET B N 1
ATOM 4893 C CA . MET B 1 289 ? 82.938 -14.578 2.076 1 83.38 289 MET B CA 1
ATOM 4894 C C . MET B 1 289 ? 84 -15.641 1.757 1 83.38 289 MET B C 1
ATOM 4896 O O . MET B 1 289 ? 85.188 -15.516 2.168 1 83.38 289 MET B O 1
ATOM 4900 N N . LEU B 1 290 ? 83.5 -16.547 1.042 1 86.25 290 LEU B N 1
ATOM 4901 C CA . LEU B 1 290 ? 84.438 -17.625 0.642 1 86.25 290 LEU B CA 1
ATOM 4902 C C . LEU B 1 290 ? 85.5 -17.094 -0.289 1 86.25 290 LEU B C 1
ATOM 4904 O O . LEU B 1 290 ? 86.688 -17.438 -0.139 1 86.25 290 LEU B O 1
ATOM 4908 N N . LYS B 1 291 ? 85.188 -16.203 -1.079 1 85.88 291 LYS B N 1
ATOM 4909 C CA . LYS B 1 291 ? 86.125 -15.617 -2.023 1 85.88 291 LYS B CA 1
ATOM 4910 C C . LYS B 1 291 ? 87.125 -14.758 -1.305 1 85.88 291 LYS B C 1
ATOM 4912 O O . LYS B 1 291 ? 88.312 -14.664 -1.735 1 85.88 291 LYS B O 1
ATOM 4917 N N . LYS B 1 292 ? 86.75 -14.234 -0.181 1 85.12 292 LYS B N 1
ATOM 4918 C CA . LYS B 1 292 ? 87.625 -13.383 0.601 1 85.12 292 LYS B CA 1
ATOM 4919 C C . LYS B 1 292 ? 88.5 -14.203 1.558 1 85.12 292 LYS B C 1
ATOM 4921 O O . LYS B 1 292 ? 89.25 -13.648 2.324 1 85.12 292 LYS B O 1
ATOM 4926 N N . GLY B 1 293 ? 88.188 -15.531 1.592 1 86.62 293 GLY B N 1
ATOM 4927 C CA . GLY B 1 293 ? 89 -16.438 2.32 1 86.62 293 GLY B CA 1
ATOM 4928 C C . GLY B 1 293 ? 88.688 -16.547 3.793 1 86.62 293 GLY B C 1
ATOM 4929 O O . GLY B 1 293 ? 89.5 -16.906 4.613 1 86.62 293 GLY B O 1
ATOM 4930 N N . MET B 1 294 ? 87.625 -16.234 4.07 1 83.94 294 MET B N 1
ATOM 4931 C CA . MET B 1 294 ? 87.188 -16.312 5.469 1 83.94 294 MET B CA 1
ATOM 4932 C C . MET B 1 294 ? 87.125 -17.766 5.945 1 83.94 294 MET B C 1
ATOM 4934 O O . MET B 1 294 ? 86.812 -18.672 5.164 1 83.94 294 MET B O 1
ATOM 4938 N N . ARG B 1 295 ? 87.312 -17.859 7.25 1 86.56 295 ARG B N 1
ATOM 4939 C CA . ARG B 1 295 ? 87.375 -19.203 7.828 1 86.56 295 ARG B CA 1
ATOM 4940 C C . ARG B 1 295 ? 85.938 -19.812 7.832 1 86.56 295 ARG B C 1
ATOM 4942 O O . ARG B 1 295 ? 84.938 -19.109 8.055 1 86.56 295 ARG B O 1
ATOM 4949 N N . LEU B 1 296 ? 85.875 -21.109 7.512 1 86.75 296 LEU B N 1
ATOM 4950 C CA . LEU B 1 296 ? 84.625 -21.844 7.41 1 86.75 296 LEU B CA 1
ATOM 4951 C C . LEU B 1 296 ? 83.812 -21.672 8.664 1 86.75 296 LEU B C 1
ATOM 4953 O O . LEU B 1 296 ? 82.562 -21.469 8.578 1 86.75 296 LEU B O 1
ATOM 4957 N N . THR B 1 297 ? 84.5 -21.703 9.711 1 86.38 297 THR B N 1
ATOM 4958 C CA . THR B 1 297 ? 83.812 -21.609 11 1 86.38 297 THR B CA 1
ATOM 4959 C C . THR B 1 297 ? 83.188 -20.234 11.156 1 86.38 297 THR B C 1
ATOM 4961 O O . THR B 1 297 ? 82.062 -20.125 11.672 1 86.38 297 THR B O 1
ATOM 4964 N N . ASP B 1 298 ? 83.75 -19.156 10.695 1 85.62 298 ASP B N 1
ATOM 4965 C CA . ASP B 1 298 ? 83.25 -17.797 10.758 1 85.62 298 ASP B CA 1
ATOM 4966 C C . ASP B 1 298 ? 82.062 -17.609 9.812 1 85.62 298 ASP B C 1
ATOM 4968 O O . ASP B 1 298 ? 81.062 -16.984 10.172 1 85.62 298 ASP B O 1
ATOM 4972 N N . ILE B 1 299 ? 82.188 -18.203 8.625 1 86.5 299 ILE B N 1
ATOM 4973 C CA . ILE B 1 299 ? 81.125 -18.109 7.633 1 86.5 299 ILE B CA 1
ATOM 4974 C C . ILE B 1 299 ? 79.875 -18.859 8.141 1 86.5 299 ILE B C 1
ATOM 4976 O O . ILE B 1 299 ? 78.75 -18.344 8.039 1 86.5 299 ILE B O 1
ATOM 4980 N N . ALA B 1 300 ? 80.125 -19.953 8.766 1 84.56 300 ALA B N 1
ATOM 4981 C CA . ALA B 1 300 ? 79 -20.75 9.312 1 84.56 300 ALA B CA 1
ATOM 4982 C C . ALA B 1 300 ? 78.312 -20 10.438 1 84.56 300 ALA B C 1
ATOM 4984 O O . ALA B 1 300 ? 77.062 -20.031 10.531 1 84.56 300 ALA B O 1
ATOM 4985 N N . GLY B 1 301 ? 79.062 -19.375 11.211 1 81.31 301 GLY B N 1
ATOM 4986 C CA . GLY B 1 301 ? 78.5 -18.594 12.305 1 81.31 301 GLY B CA 1
ATOM 4987 C C . GLY B 1 301 ? 77.688 -17.391 11.828 1 81.31 301 GLY B C 1
ATOM 4988 O O . GLY B 1 301 ? 76.625 -17.125 12.336 1 81.31 301 GLY B O 1
ATOM 4989 N N . ILE B 1 302 ? 78.188 -16.703 10.766 1 76.56 302 ILE B N 1
ATOM 4990 C CA . ILE B 1 302 ? 77.562 -15.484 10.258 1 76.56 302 ILE B CA 1
ATOM 4991 C C . ILE B 1 302 ? 76.312 -15.844 9.469 1 76.56 302 ILE B C 1
ATOM 4993 O O . ILE B 1 302 ? 75.25 -15.211 9.633 1 76.56 302 ILE B O 1
ATOM 4997 N N . ALA B 1 303 ? 76.438 -16.938 8.734 1 80.19 303 ALA B N 1
ATOM 4998 C CA . ALA B 1 303 ? 75.312 -17.344 7.875 1 80.19 303 ALA B CA 1
ATOM 4999 C C . ALA B 1 303 ? 74.312 -18.203 8.648 1 80.19 303 ALA B C 1
ATOM 5001 O O . ALA B 1 303 ? 73.125 -18.344 8.227 1 80.19 303 ALA B O 1
ATOM 5002 N N . GLU B 1 304 ? 74.75 -18.641 9.82 1 81.69 304 GLU B N 1
ATOM 5003 C CA . GLU B 1 304 ? 73.938 -19.547 10.641 1 81.69 304 GLU B CA 1
ATOM 5004 C C . GLU B 1 304 ? 73.438 -20.75 9.828 1 81.69 304 GLU B C 1
ATOM 5006 O O . GLU B 1 304 ? 72.312 -21.125 9.883 1 81.69 304 GLU B O 1
ATOM 5011 N N . TRP B 1 305 ? 74.375 -21.172 8.969 1 81.25 305 TRP B N 1
ATOM 5012 C CA . TRP B 1 305 ? 74.188 -22.406 8.203 1 81.25 305 TRP B CA 1
ATOM 5013 C C . TRP B 1 305 ? 75.188 -23.438 8.609 1 81.25 305 TRP B C 1
ATOM 5015 O O . TRP B 1 305 ? 76.312 -23.094 9.031 1 81.25 305 TRP B O 1
ATOM 5025 N N . PRO B 1 306 ? 74.812 -24.688 8.602 1 87.56 306 PRO B N 1
ATOM 5026 C CA . PRO B 1 306 ? 75.812 -25.719 8.898 1 87.56 306 PRO B CA 1
ATOM 5027 C C . PRO B 1 306 ? 77 -25.688 7.941 1 87.56 306 PRO B C 1
ATOM 5029 O O . PRO B 1 306 ? 76.875 -25.375 6.762 1 87.56 306 PRO B O 1
ATOM 5032 N N . ALA B 1 307 ? 78.062 -25.984 8.547 1 88.62 307 ALA B N 1
ATOM 5033 C CA . ALA B 1 307 ? 79.312 -25.969 7.789 1 88.62 307 ALA B CA 1
ATOM 5034 C C . ALA B 1 307 ? 79.25 -26.844 6.551 1 88.62 307 ALA B C 1
ATOM 5036 O O . ALA B 1 307 ? 79.75 -26.5 5.496 1 88.62 307 ALA B O 1
ATOM 5037 N N . ALA B 1 308 ? 78.438 -27.859 6.676 1 89.69 308 ALA B N 1
ATOM 5038 C CA . ALA B 1 308 ? 78.312 -28.812 5.574 1 89.69 308 ALA B CA 1
ATOM 5039 C C . ALA B 1 308 ? 77.625 -28.156 4.363 1 89.69 308 ALA B C 1
ATOM 5041 O O . ALA B 1 308 ? 78.062 -28.406 3.225 1 89.69 308 ALA B O 1
ATOM 5042 N N . ARG B 1 309 ? 76.75 -27.25 4.664 1 88.62 309 ARG B N 1
ATOM 5043 C CA . ARG B 1 309 ? 76.062 -26.547 3.596 1 88.62 309 ARG B CA 1
ATOM 5044 C C . ARG B 1 309 ? 77 -25.531 2.912 1 88.62 309 ARG B C 1
ATOM 5046 O O . ARG B 1 309 ? 76.938 -25.359 1.692 1 88.62 309 ARG B O 1
ATOM 5053 N N . ILE B 1 310 ? 77.812 -25.016 3.656 1 88.69 310 ILE B N 1
ATOM 5054 C CA . ILE B 1 310 ? 78.75 -24.031 3.146 1 88.69 310 ILE B CA 1
ATOM 5055 C C . ILE B 1 310 ? 79.812 -24.719 2.262 1 88.69 310 ILE B C 1
ATOM 5057 O O . ILE B 1 310 ? 80.125 -24.219 1.195 1 88.69 310 ILE B O 1
ATOM 5061 N N . ILE B 1 311 ? 80.125 -25.875 2.779 1 90.62 311 ILE B N 1
ATOM 5062 C CA . ILE B 1 311 ? 81.062 -26.656 2.023 1 90.62 311 ILE B CA 1
ATOM 5063 C C . ILE B 1 311 ? 80.5 -27.078 0.679 1 90.62 311 ILE B C 1
ATOM 5065 O O . ILE B 1 311 ? 81.188 -27.031 -0.35 1 90.62 311 ILE B O 1
ATOM 5069 N N . GLU B 1 312 ? 79.188 -27.375 0.716 1 89.69 312 GLU B N 1
ATOM 5070 C CA . GLU B 1 312 ? 78.5 -27.766 -0.504 1 89.69 312 GLU B CA 1
ATOM 5071 C C . GLU B 1 312 ? 78.438 -26.594 -1.49 1 89.69 312 GLU B C 1
ATOM 5073 O O . GLU B 1 312 ? 78.688 -26.781 -2.691 1 89.69 312 GLU B O 1
ATOM 5078 N N . ILE B 1 313 ? 78.188 -25.406 -0.942 1 86.19 313 ILE B N 1
ATOM 5079 C CA . ILE B 1 313 ? 78.062 -24.188 -1.742 1 86.19 313 ILE B CA 1
ATOM 5080 C C . ILE B 1 313 ? 79.438 -23.844 -2.324 1 86.19 313 ILE B C 1
ATOM 5082 O O . ILE B 1 313 ? 79.562 -23.484 -3.498 1 86.19 313 ILE B O 1
ATOM 5086 N N . ALA B 1 314 ? 80.438 -24.078 -1.598 1 90.31 314 ALA B N 1
ATOM 5087 C CA . ALA B 1 314 ? 81.812 -23.828 -2.027 1 90.31 314 ALA B CA 1
ATOM 5088 C C . ALA B 1 314 ? 82.25 -24.797 -3.135 1 90.31 314 ALA B C 1
ATOM 5090 O O . ALA B 1 314 ? 82.812 -24.391 -4.141 1 90.31 314 ALA B O 1
ATOM 5091 N N . LYS B 1 315 ? 82 -26.078 -2.951 1 90.5 315 LYS B N 1
ATOM 5092 C CA . LYS B 1 315 ? 82.312 -27.125 -3.916 1 90.5 315 LYS B CA 1
ATOM 5093 C C . LYS B 1 315 ? 81.625 -26.891 -5.25 1 90.5 315 LYS B C 1
ATOM 5095 O O . LYS B 1 315 ? 82.188 -27.031 -6.312 1 90.5 315 LYS B O 1
ATOM 5100 N N . LYS B 1 316 ? 80.312 -26.438 -5.055 1 86.38 316 LYS B N 1
ATOM 5101 C CA . LYS B 1 316 ? 79.5 -26.203 -6.25 1 86.38 316 LYS B CA 1
ATOM 5102 C C . LYS B 1 316 ? 80 -25.016 -7.051 1 86.38 316 LYS B C 1
ATOM 5104 O O . LYS B 1 316 ? 79.875 -24.969 -8.273 1 86.38 316 LYS B O 1
ATOM 5109 N N . ASN B 1 317 ? 80.625 -24.125 -6.355 1 85.25 317 ASN B N 1
ATOM 5110 C CA . ASN B 1 317 ? 81.125 -22.906 -7 1 85.25 317 ASN B CA 1
ATOM 5111 C C . ASN B 1 317 ? 82.625 -22.891 -7.145 1 85.25 317 ASN B C 1
ATOM 5113 O O . ASN B 1 317 ? 83.188 -21.875 -7.473 1 85.25 317 ASN B O 1
ATOM 5117 N N . ASN B 1 318 ? 83.188 -24.078 -6.867 1 89.44 318 ASN B N 1
ATOM 5118 C CA . ASN B 1 318 ? 84.625 -24.328 -7.035 1 89.44 318 ASN B CA 1
ATOM 5119 C C . ASN B 1 318 ? 85.5 -23.312 -6.266 1 89.44 318 ASN B C 1
ATOM 5121 O O . ASN B 1 318 ? 86.438 -22.75 -6.809 1 89.44 318 ASN B O 1
ATOM 5125 N N . LEU B 1 319 ? 85 -23 -5.102 1 86.19 319 LEU B N 1
ATOM 5126 C CA . LEU B 1 319 ? 85.75 -22.094 -4.23 1 86.19 319 LEU B CA 1
ATOM 5127 C C . LEU B 1 319 ? 86.438 -22.859 -3.107 1 86.19 319 LEU B C 1
ATOM 5129 O O . LEU B 1 319 ? 85.938 -23.859 -2.604 1 86.19 319 LEU B O 1
ATOM 5133 N N . PRO B 1 320 ? 87.562 -22.453 -2.678 1 89 320 PRO B N 1
ATOM 5134 C CA . PRO B 1 320 ? 88.312 -23.125 -1.579 1 89 320 PRO B CA 1
A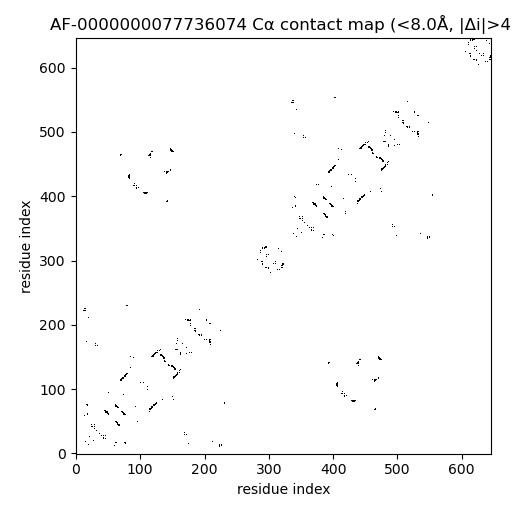TOM 5135 C C . PRO B 1 320 ? 87.688 -22.781 -0.211 1 89 320 PRO B C 1
ATOM 5137 O O . PRO B 1 320 ? 87.125 -21.703 -0.024 1 89 320 PRO B O 1
ATOM 5140 N N . VAL B 1 321 ? 87.625 -23.766 0.624 1 87.19 321 VAL B N 1
ATOM 5141 C CA . VAL B 1 321 ? 87.125 -23.562 1.983 1 87.19 321 VAL B CA 1
ATOM 5142 C C . VAL B 1 321 ? 88.312 -23.484 2.949 1 87.19 321 VAL B C 1
ATOM 5144 O O . VAL B 1 321 ? 89.188 -24.344 2.941 1 87.19 321 VAL B O 1
ATOM 5147 N N . THR B 1 322 ? 88.5 -22.344 3.656 1 84.62 322 THR B N 1
ATOM 5148 C CA . THR B 1 322 ? 89.5 -22.172 4.672 1 84.62 322 THR B CA 1
ATOM 5149 C C . THR B 1 322 ? 89 -22.625 6.039 1 84.62 322 THR B C 1
ATOM 5151 O O . THR B 1 322 ? 88 -22.141 6.512 1 84.62 322 THR B O 1
ATOM 5154 N N . GLU B 1 323 ? 89.688 -23.672 6.621 1 81.19 323 GLU B N 1
ATOM 5155 C CA . GLU B 1 323 ? 89.312 -24.234 7.902 1 81.19 323 GLU B CA 1
ATOM 5156 C C . GLU B 1 323 ? 89.5 -23.25 9.039 1 81.19 323 GLU B C 1
ATOM 5158 O O . GLU B 1 323 ? 90.5 -22.5 9.031 1 81.19 323 GLU B O 1
#

Foldseek 3Di:
DDPPPPPPPPPQQAPAVCVVCVVPLQLVVLLVCLVVVHDDDDSVQKAWDPCVPLDVPPRSFWTWIDRHQAAIETEGEDADDDLCQQVVVVVSVVSVCPVVDDPVQVPDPDDDRHHHYAAEYEYEPCPPDAQKDKHWPQVVDPDHDPPDIDIHIYGYLAPPHPHSSCVSRVLSNLVNVLVNQLVVCVVVPDDSLVSNVVSLVVCCVVVRCVVVCVVCVPCSSVNNVVNVVVVVVVVVVVVVVVVVVVVVCVVVVVVVVVVVVVVVVVVVVVVVVVVVVVVVVLLVVLVVCLVVPHALVVSCVVSVHDSVVSVVSCVVVVGDHHD/DPPPPPPPPPPLQAPAVCVVCVVPLQLVVLLVCLVVVHDDDDSVQKAWDDCVPQDVPPRSFWTWIDRHQAAIETEGEDADDDLCQQVVVVVSVVSVCPVVDDPVQVPDPDDDRHHHYAAEYEYEPCPPDAQKDKHWPQVVDPDHDPPDIDIHIYGYLAPPHPHSSCVSRVLSNLVNVLVNQLVVCVVVPDDSLVSNVVSLVVCCVVVRCVVVCVVCVPCSSVNNVVNVVVVVVVVVVVVVVVVVVVVVCVVVVVVVVVVVVVVVVVVVVVVVVVVVVVVVVLLVVLVVCLVVPHALVVSCVVSVHDSVVSVVSCVVVVGDHHD

Radius of gyration: 42.52 Å; Cα contacts (8 Å, |Δi|>4): 846; chains: 2; bounding box: 175×81×90 Å

Secondary structure (DSSP, 8-state):
----------------HHHHHHS-HHHHHHHHHHHHT-----GGGEEEE--TTTSTT--TT-EEEEETTTEEEEEEEESS--TTHHHHHHHHHHHHHHHHS-GGGGGSSSPPPBPEEEEEEEE-S-TTS-SEEEEEGGGGBSS--SSEEEEEEEEE--TTS--TTTTT-HHHHHHHHHHHHHHHHHHTT--HHHHHHHHHHHHHHTTSSHHHHHHTHHHHHHHHHHHHHHHHHHHHHHHHHHHHHHHHHHHHHHHHHHHHHHHHHHHHHHHHHHHHHHHHHHHHHHHHHHHTT-BHHHHHHHHT--HHHHHHHHHHTT-PPB-/----------------HHHHHHS-HHHHHHHHHHHHT-----GGGEEEE--TTT-TT--TT-EEEEETTTEEEEEEEESS--TTHHHHHHHHHHHHHHHHS-GGGGGSSSPPPBPEEEEEEEE-S-TTS-SEEEEEGGGGBSS--SSEEEEEEEEE--TTS--TTTTT-HHHHHHHHHHHHHHHHHHTT--HHHHHHHHHHHHHHTTSSHHHHHHTHHHHHHHHHHHHHHHHHHHHHHHHHHHHHHHHHHHHHHHHHHHHHHHHHHHHHHHHHHHHHHHHHHHHHHHHHHHTT-BHHHHHHHHT--HHHHHHHHHHTTPPPB-

pLDDT: mean 76.39, std 16.51, range [26.11, 97.94]

Sequence (646 aa):
MSTTGGQRRRVKTECRINQWFLEDKKALLSLYNAIRKTNITDWRAIRLNSLKGVLFNIMRNDLSFTLGEEEIILMEEQSTPNGNMPLRLFFYLAKLYQHGVAQEKLYRQATAKLPAPRFYVFCVGRHDLPPVSEERLSAAFATPSSDLELIVHIYNITDGIDSPLFPACPMLHQYSQFVSQVEARIASGRARDAAIRETIRYCMANNILYDFLKAHDSEVYDMVSMKFDMNTALRVAKEEAREAGWQEGKEQGMQEGMQEGMQQGMQQGIKKGRLQAALETKTNIILQMLKKGMRLTDIAGIAEWPAARIIEIAKKNNLPVTEMSTTGGQRRRVKTECRINQWFLEDKKALLSLYNAIRKTNITDWRAIRLNSLKGVLFNIMRNDLSFTLGEEEIILMEEQSTPNGNMPLRLFFYLAKLYQHGVAQEKLYRQATAKLPAPRFYVFCVGRHDLPPVSEERLSAAFATPSSDLELIVHIYNITDGIDSPLFPACPMLHQYSQFVSQVEARIASGRARDAAIRETIRYCMANNILYDFLKAHDSEVYDMVSMKFDMNTALRVAKEEAREAGWQEGKEQGMQEGMQEGMQQGMQQGIKKGRLQAALETKTNIILQMLKKGMRLTDIAGIAEWPAARIIEIAKKNNLPVTE

Solvent-accessible surface area (backbone atoms only — not comparable to full-atom values): 34323 Å² total; per-residue (Å²): 136,84,82,77,76,79,74,76,74,73,76,80,63,56,53,33,74,38,55,62,33,67,75,28,55,62,56,39,42,32,45,48,22,36,75,68,69,50,83,79,79,66,48,82,47,55,40,78,45,74,58,79,73,74,44,82,77,55,64,81,46,56,36,35,34,23,50,63,69,37,29,32,40,38,37,37,70,36,69,60,82,50,52,19,50,40,56,51,52,49,49,51,48,48,51,52,49,56,72,69,42,59,72,69,48,55,74,27,52,60,58,56,78,33,46,20,55,42,43,39,33,39,31,39,78,50,86,89,53,60,40,65,50,73,46,52,37,42,76,33,27,61,36,91,46,84,32,43,42,36,43,30,39,36,38,24,46,20,62,90,47,78,31,83,44,36,86,54,17,58,65,59,40,34,49,20,45,50,55,42,46,29,50,50,34,36,71,72,65,41,55,59,71,55,18,48,52,50,35,51,54,50,26,51,75,67,64,38,55,34,70,59,50,61,74,33,55,86,50,43,58,58,21,48,50,46,33,54,48,48,50,48,50,49,48,50,52,46,52,50,46,47,51,47,47,48,50,48,48,48,49,49,50,47,48,51,47,47,50,51,46,47,51,51,49,46,53,54,45,48,55,51,46,51,53,51,48,51,51,50,48,52,49,50,50,50,52,53,40,37,74,72,56,44,34,41,67,57,52,22,63,75,66,70,44,58,58,67,58,52,49,51,55,26,60,76,66,73,43,70,80,34,116,136,86,81,76,76,79,73,76,75,73,75,80,64,56,54,33,74,37,54,63,33,67,75,29,54,63,55,38,41,32,45,48,23,36,74,68,69,49,83,79,80,68,49,83,47,57,42,79,46,79,51,83,74,72,38,83,78,54,65,81,46,57,36,37,34,23,50,64,70,35,31,31,40,39,38,37,71,36,69,61,82,50,51,20,51,42,56,52,52,49,50,52,48,50,51,51,49,55,73,68,42,58,71,69,48,54,74,28,51,60,57,57,77,33,45,19,55,42,43,38,34,38,29,39,78,48,86,88,54,61,40,64,51,73,46,52,37,42,76,33,29,61,35,91,45,84,32,41,41,36,44,29,39,34,36,25,46,21,61,90,48,79,30,85,44,37,84,56,16,56,65,59,39,34,48,21,44,52,55,42,46,27,51,50,34,35,72,72,66,40,55,60,70,57,18,47,52,50,36,51,52,50,26,52,74,66,66,38,55,32,69,59,49,61,73,34,54,87,49,45,59,59,21,48,49,46,32,54,49,51,50,47,50,49,48,49,51,46,50,49,47,46,50,48,48,49,48,48,47,49,48,50,48,48,49,50,49,47,51,52,48,46,52,53,49,47,53,53,45,50,54,53,46,51,52,50,48,50,51,50,49,50,49,49,51,50,51,52,41,38,73,72,55,44,36,42,66,57,51,21,62,73,67,70,42,59,56,66,57,52,49,50,54,25,60,74,64,74,43,72,81,34,117

Organism: NCBI:txid416586